Protein AF-A0A3B0UNG3-F1 (afdb_monomer_lite)

Radius of gyration: 24.31 Å; chains: 1; bounding box: 55×60×70 Å

Organism: NCBI:txid652676

Sequence (461 aa):
MMESFNTQRAYENDKRAVSHARKEHEKTGTKKTRREFLRELGILVTAISTITGIETADKFTSNARTRKNKSKKKEESITDKKIEDLKRNLREQNVSEKGDGLEKYTFLYDKERPHSFSTGALEGKKLSNLYAMYLGIDEKGVIPGKLQIDFKANIARLWRMKFGFDKHTDSPEKEKLVRERFLKEHKDLMDLAEHLYCSYNQSKAKKVSLDEYSKDIVRSTKSVQRAFMHAMYELRNDAKFPRARRALIEKMASRISSRKLIACSLTELMPSADGETNAIVLDFLLRNAGTDFIDVIPSVHDLLASFGPYQLTPALFAPGGVGHLSEKVEALLPKGLISKSVEEVSGTEHHKVAYFVAIEHLTQLSGKLSQRELVIAEERIAKTPQDILHKEILAFIAMSHHLPTEAYSYFGHVFTQAPKLYKREFEKSINHMHNKGLRMYVQKALSNYDFLSKRGALTSV

Structure (mmCIF, N/CA/C/O backbone):
data_AF-A0A3B0UNG3-F1
#
_entry.id   AF-A0A3B0UNG3-F1
#
loop_
_atom_site.group_PDB
_atom_site.id
_atom_site.type_symbol
_atom_site.label_atom_id
_atom_site.label_alt_id
_atom_site.label_comp_id
_atom_site.label_asym_id
_atom_site.label_entity_id
_atom_site.label_seq_id
_atom_site.pdbx_PDB_ins_code
_atom_site.Cartn_x
_atom_site.Cartn_y
_atom_site.Cartn_z
_atom_site.occupancy
_atom_site.B_iso_or_equiv
_atom_site.auth_seq_id
_atom_site.auth_comp_id
_atom_site.auth_asym_id
_atom_site.auth_atom_id
_atom_site.pdbx_PDB_model_num
ATOM 1 N N . MET A 1 1 ? -23.681 13.986 0.883 1.00 36.56 1 MET A N 1
ATOM 2 C CA . MET A 1 1 ? -24.974 13.261 0.828 1.00 36.56 1 MET A CA 1
ATOM 3 C C . MET A 1 1 ? -25.428 12.921 -0.595 1.00 36.56 1 MET A C 1
ATOM 5 O O . MET A 1 1 ? -25.855 11.795 -0.788 1.00 36.56 1 MET A O 1
ATOM 9 N N . MET A 1 2 ? -25.292 13.794 -1.609 1.00 22.00 2 MET A N 1
ATOM 10 C CA . MET A 1 2 ? -25.608 13.408 -3.006 1.00 22.00 2 MET A CA 1
ATOM 11 C C . MET A 1 2 ? -24.616 12.402 -3.627 1.00 22.00 2 MET A C 1
ATOM 13 O O . MET A 1 2 ? -25.016 11.590 -4.454 1.00 22.00 2 MET A O 1
ATOM 17 N N . GLU A 1 3 ? -23.349 12.384 -3.199 1.00 29.91 3 GLU A N 1
ATOM 18 C CA . GLU A 1 3 ? -22.360 11.418 -3.712 1.00 29.91 3 GLU A CA 1
ATOM 19 C C . GLU A 1 3 ? -22.622 9.975 -3.246 1.00 29.91 3 GLU A C 1
ATOM 21 O O . GLU A 1 3 ? -22.463 9.053 -4.039 1.00 29.91 3 GLU A O 1
ATOM 26 N N . SER A 1 4 ? -23.126 9.749 -2.023 1.00 33.00 4 SER A N 1
ATOM 27 C CA . SER A 1 4 ? -23.404 8.384 -1.538 1.00 33.00 4 SER A CA 1
ATOM 28 C C . SER A 1 4 ? -24.608 7.732 -2.227 1.00 33.00 4 SER A C 1
ATOM 30 O O . SER A 1 4 ? -24.664 6.510 -2.334 1.00 33.00 4 SER A O 1
ATOM 32 N N . PHE A 1 5 ? -25.555 8.531 -2.729 1.00 31.27 5 PHE A N 1
ATOM 33 C CA . PHE A 1 5 ? -26.719 8.036 -3.471 1.00 31.27 5 PHE A CA 1
ATOM 34 C C . PHE A 1 5 ? -26.347 7.557 -4.883 1.00 31.27 5 PHE A C 1
ATOM 36 O O . PHE A 1 5 ? -26.874 6.548 -5.354 1.00 31.27 5 PHE A O 1
ATOM 43 N N . ASN A 1 6 ? -25.403 8.235 -5.543 1.00 34.50 6 ASN A N 1
ATOM 44 C CA . ASN A 1 6 ? -24.947 7.858 -6.882 1.00 34.50 6 ASN A CA 1
ATOM 45 C C . ASN A 1 6 ? -24.091 6.585 -6.863 1.00 34.50 6 ASN A C 1
ATOM 47 O O . ASN A 1 6 ? -24.263 5.728 -7.729 1.00 34.50 6 ASN A O 1
ATOM 51 N N . THR A 1 7 ? -23.254 6.401 -5.839 1.00 38.62 7 THR A N 1
ATOM 52 C CA . THR A 1 7 ? -22.452 5.177 -5.672 1.00 38.62 7 THR A CA 1
ATOM 53 C C . THR A 1 7 ? -23.326 3.955 -5.385 1.00 38.62 7 THR A C 1
ATOM 55 O O . THR A 1 7 ? -23.100 2.885 -5.943 1.00 38.62 7 THR A O 1
ATOM 58 N N . GLN A 1 8 ? -24.381 4.114 -4.580 1.00 41.38 8 GLN A N 1
ATOM 59 C CA . GLN A 1 8 ? -25.290 3.012 -4.256 1.00 41.38 8 GLN A CA 1
ATOM 60 C C . GLN A 1 8 ? -26.180 2.614 -5.446 1.00 41.38 8 GLN A C 1
ATOM 62 O O . GLN A 1 8 ? -26.465 1.434 -5.640 1.00 41.38 8 GLN A O 1
ATOM 67 N N . ARG A 1 9 ? -26.554 3.574 -6.303 1.00 41.66 9 ARG A N 1
ATOM 68 C CA . ARG A 1 9 ? -27.294 3.303 -7.546 1.00 41.66 9 ARG A CA 1
ATOM 69 C C . ARG A 1 9 ? -26.425 2.638 -8.620 1.00 41.66 9 ARG A C 1
ATOM 71 O O . ARG A 1 9 ? -26.920 1.767 -9.329 1.00 41.66 9 ARG A O 1
ATOM 78 N N . ALA A 1 10 ? -25.147 3.013 -8.723 1.00 42.56 10 ALA A N 1
ATOM 79 C CA . ALA A 1 10 ? -24.183 2.336 -9.594 1.00 42.56 10 ALA A CA 1
ATOM 80 C C . ALA A 1 10 ? -23.970 0.874 -9.158 1.00 42.56 10 ALA A C 1
ATOM 82 O O . ALA A 1 10 ? -24.060 -0.033 -9.980 1.00 42.56 10 ALA A O 1
ATOM 83 N N . TYR A 1 11 ? -23.831 0.638 -7.851 1.00 46.09 11 TYR A N 1
ATOM 84 C CA . TYR A 1 11 ? -23.678 -0.700 -7.277 1.00 46.09 11 TYR A CA 1
ATOM 85 C C . TYR A 1 11 ? -24.893 -1.620 -7.518 1.00 46.09 11 TYR A C 1
ATOM 87 O O . TYR A 1 11 ? -24.737 -2.782 -7.892 1.00 46.09 11 TYR A O 1
ATOM 95 N N . GLU A 1 12 ? -26.120 -1.111 -7.360 1.00 52.56 12 GLU A N 1
ATOM 96 C CA . GLU A 1 12 ? -27.349 -1.878 -7.637 1.00 52.56 12 GLU A CA 1
ATOM 97 C C . GLU A 1 12 ? -27.502 -2.241 -9.126 1.00 52.56 12 GLU A C 1
ATOM 99 O O . GLU A 1 12 ? -28.019 -3.312 -9.463 1.00 52.56 12 GLU A O 1
ATOM 104 N N . ASN A 1 13 ? -27.017 -1.383 -10.030 1.00 49.12 13 ASN A N 1
ATOM 105 C CA . ASN A 1 13 ? -27.011 -1.660 -11.466 1.00 49.12 13 ASN A CA 1
ATOM 106 C C . ASN A 1 13 ? -25.988 -2.749 -11.830 1.00 49.12 13 ASN A C 1
ATOM 108 O O . ASN A 1 13 ? -26.335 -3.677 -12.566 1.00 49.12 13 ASN A O 1
ATOM 112 N N . ASP A 1 14 ? -24.788 -2.708 -11.244 1.00 45.59 14 ASP A N 1
ATOM 113 C CA . ASP A 1 14 ? -23.766 -3.749 -11.420 1.00 45.59 14 ASP A CA 1
ATOM 114 C C . ASP A 1 14 ? -24.249 -5.108 -10.885 1.00 45.59 14 ASP A C 1
ATOM 116 O O . ASP A 1 14 ? -24.105 -6.140 -11.547 1.00 45.59 14 ASP A O 1
ATOM 120 N N . LYS A 1 15 ? -24.928 -5.126 -9.727 1.00 51.66 15 LYS A N 1
ATOM 121 C CA . LYS A 1 15 ? -25.484 -6.354 -9.126 1.00 51.66 15 LYS A CA 1
ATOM 122 C C . LYS A 1 15 ? -26.541 -7.012 -10.027 1.00 51.66 15 LYS A C 1
ATOM 124 O O . LYS A 1 15 ? -26.579 -8.241 -10.146 1.00 51.66 15 LYS A O 1
ATOM 129 N N . ARG A 1 16 ? -27.378 -6.216 -10.708 1.00 54.44 16 ARG A N 1
ATOM 130 C CA . ARG A 1 16 ? -28.374 -6.720 -11.676 1.00 54.44 16 ARG A CA 1
ATOM 131 C C . ARG A 1 16 ? -27.724 -7.254 -12.952 1.00 54.44 16 ARG A C 1
ATOM 133 O O . ARG A 1 16 ? -28.125 -8.324 -13.412 1.00 54.44 16 ARG A O 1
ATOM 140 N N . ALA A 1 17 ? -26.708 -6.568 -13.475 1.00 51.31 17 ALA A N 1
ATOM 141 C CA . ALA A 1 17 ? -25.978 -6.996 -14.669 1.00 51.31 17 ALA A CA 1
ATOM 142 C C . ALA A 1 17 ? -25.253 -8.337 -14.451 1.00 51.31 17 ALA A C 1
ATOM 144 O O . ALA A 1 17 ? -25.392 -9.259 -15.256 1.00 51.31 17 ALA A O 1
ATOM 145 N N . VAL A 1 18 ? -24.575 -8.499 -13.308 1.00 45.94 18 VAL A N 1
ATOM 146 C CA . VAL A 1 18 ? -23.878 -9.744 -12.937 1.00 45.94 18 VAL A CA 1
ATOM 147 C C . VAL A 1 18 ? -24.857 -10.912 -12.756 1.00 45.94 18 VAL A C 1
ATOM 149 O O . VAL A 1 18 ? -24.602 -12.021 -13.228 1.00 45.94 18 VAL A O 1
ATOM 152 N N . SER A 1 19 ? -26.003 -10.674 -12.107 1.00 54.69 19 SER A N 1
ATOM 153 C CA . SER A 1 19 ? -27.044 -11.694 -11.907 1.00 54.69 19 SER A CA 1
ATOM 154 C C . SER A 1 19 ? -27.660 -12.166 -13.232 1.00 54.69 19 SER A C 1
ATOM 156 O O . SER A 1 19 ? -27.884 -13.364 -13.422 1.00 54.69 19 SER A O 1
ATOM 158 N N . HIS A 1 20 ? -27.878 -11.246 -14.178 1.00 53.44 20 HIS A N 1
ATOM 159 C CA . HIS A 1 20 ? -28.378 -11.573 -15.514 1.00 53.44 20 HIS A CA 1
ATOM 160 C C . HIS A 1 20 ? -27.348 -12.365 -16.336 1.00 53.44 20 HIS A C 1
ATOM 162 O O . HIS A 1 20 ? -27.669 -13.435 -16.853 1.00 53.44 20 HIS A O 1
ATOM 168 N N . ALA A 1 21 ? -26.092 -11.906 -16.380 1.00 49.09 21 ALA A N 1
ATOM 169 C CA . ALA A 1 21 ? -25.010 -12.569 -17.113 1.00 49.09 21 ALA A CA 1
ATOM 170 C C . ALA A 1 21 ? -24.742 -13.997 -16.603 1.00 49.09 21 ALA A C 1
ATOM 172 O O . ALA A 1 21 ? -24.512 -14.915 -17.391 1.00 49.09 21 ALA A O 1
ATOM 173 N N . ARG A 1 22 ? -24.840 -14.221 -15.285 1.00 47.19 22 ARG A N 1
ATOM 174 C CA . ARG A 1 22 ? -24.687 -15.553 -14.681 1.00 47.19 22 ARG A CA 1
ATOM 175 C C . ARG A 1 22 ? -25.810 -16.512 -15.090 1.00 47.19 22 ARG A C 1
ATOM 177 O O . ARG A 1 22 ? -25.527 -17.657 -15.435 1.00 47.19 22 ARG A O 1
ATOM 184 N N . LYS A 1 23 ? -27.059 -16.034 -15.131 1.00 55.75 23 LYS A N 1
ATOM 185 C CA . LYS A 1 23 ? -28.214 -16.826 -15.593 1.00 55.75 23 LYS A CA 1
ATOM 186 C C . LYS A 1 23 ? -28.136 -17.176 -17.082 1.00 55.75 23 LYS A C 1
ATOM 188 O O . LYS A 1 23 ? -28.585 -18.252 -17.469 1.00 55.75 23 LYS A O 1
ATOM 193 N N . GLU A 1 24 ? -27.568 -16.310 -17.919 1.00 51.06 24 GLU A N 1
ATOM 194 C CA . GLU A 1 24 ? -27.353 -16.624 -19.340 1.00 51.06 24 GLU A CA 1
ATOM 195 C C . GLU A 1 24 ? -26.167 -17.568 -19.577 1.00 51.06 24 GLU A C 1
ATOM 197 O O . GLU A 1 24 ? -26.235 -18.448 -20.440 1.00 51.06 24 GLU A O 1
ATOM 202 N N . HIS A 1 25 ? -25.103 -17.449 -18.781 1.00 48.28 25 HIS A N 1
ATOM 203 C CA . HIS A 1 25 ? -23.952 -18.351 -18.839 1.00 48.28 25 HIS A CA 1
ATOM 204 C C . HIS A 1 25 ? -24.328 -19.788 -18.436 1.00 48.28 25 HIS A C 1
ATOM 206 O O . HIS A 1 25 ? -23.887 -20.749 -19.066 1.00 48.28 25 HIS A O 1
ATOM 212 N N . GLU A 1 26 ? -25.188 -19.950 -17.426 1.00 53.31 26 GLU A N 1
ATOM 213 C CA . GLU A 1 26 ? -25.714 -21.261 -17.015 1.00 53.31 26 GLU A CA 1
ATOM 214 C C . GLU A 1 26 ? -26.636 -21.891 -18.073 1.00 53.31 26 GLU A C 1
ATOM 216 O O . GLU A 1 26 ? -26.699 -23.114 -18.176 1.00 53.31 26 GLU A O 1
ATOM 221 N N . LYS A 1 27 ? -27.299 -21.082 -18.911 1.00 58.97 27 LYS A N 1
ATOM 222 C CA . LYS A 1 27 ? -28.178 -21.572 -19.986 1.00 58.97 27 LYS A CA 1
ATOM 223 C C . LYS A 1 27 ? -27.450 -21.988 -21.265 1.00 58.97 27 LYS A C 1
ATOM 225 O O . LYS A 1 27 ? -27.969 -22.826 -21.994 1.00 58.97 27 LYS A O 1
ATOM 230 N N . THR A 1 28 ? -26.297 -21.395 -21.575 1.00 55.59 28 THR A N 1
ATOM 231 C CA . THR A 1 28 ? -25.703 -21.491 -22.926 1.00 55.59 28 THR A CA 1
ATOM 232 C C . THR A 1 28 ? -24.532 -22.466 -23.048 1.00 55.59 28 THR A C 1
ATOM 234 O O . THR A 1 28 ? -24.188 -22.844 -24.164 1.00 55.59 28 THR A O 1
ATOM 237 N N . GLY A 1 29 ? -23.926 -22.927 -21.945 1.00 44.34 29 GLY A N 1
ATOM 238 C CA . GLY A 1 29 ? -22.924 -24.011 -21.944 1.00 44.34 29 GLY A CA 1
ATOM 239 C C . GLY A 1 29 ? -21.626 -23.751 -22.735 1.00 44.34 29 GLY A C 1
ATOM 240 O O . GLY A 1 29 ? -20.729 -24.595 -22.750 1.00 44.34 29 GLY A O 1
ATOM 241 N N . THR A 1 30 ? -21.481 -22.594 -23.379 1.00 44.34 30 THR A N 1
ATOM 242 C CA . THR A 1 30 ? -20.318 -22.228 -24.192 1.00 44.34 30 THR A CA 1
ATOM 243 C C . THR A 1 30 ? -19.272 -21.486 -23.366 1.00 44.34 30 THR A C 1
ATOM 245 O O . THR A 1 30 ? -19.569 -20.477 -22.730 1.00 44.34 30 THR A O 1
ATOM 248 N N . LYS A 1 31 ? -18.014 -21.945 -23.425 1.00 43.47 31 LYS A N 1
ATOM 249 C CA . LYS A 1 31 ? -16.857 -21.248 -22.840 1.00 43.47 31 LYS A CA 1
ATOM 250 C C . LYS A 1 31 ? -16.560 -19.970 -23.633 1.00 43.47 31 LYS A C 1
ATOM 252 O O . LYS A 1 31 ? -15.846 -20.028 -24.631 1.00 43.47 31 LYS A O 1
ATOM 257 N N . LYS A 1 32 ? -17.096 -18.831 -23.190 1.00 53.94 32 LYS A N 1
ATOM 258 C CA . LYS A 1 32 ? -16.739 -17.508 -23.726 1.00 53.94 32 LYS A CA 1
ATOM 259 C C . LYS A 1 32 ? -15.307 -17.134 -23.338 1.00 53.94 32 LYS A C 1
ATOM 261 O O . LYS A 1 32 ? -14.802 -17.521 -22.281 1.00 53.94 32 LYS A O 1
ATOM 266 N N . THR A 1 33 ? -14.637 -16.374 -24.193 1.00 57.50 33 THR A N 1
ATOM 267 C CA . THR A 1 33 ? -13.306 -15.831 -23.906 1.00 57.50 33 THR A CA 1
ATOM 268 C C . THR A 1 33 ? -13.396 -14.692 -22.880 1.00 57.50 33 THR A C 1
ATOM 270 O O . THR A 1 33 ? -14.404 -13.990 -22.793 1.00 57.50 33 THR A O 1
ATOM 273 N N . ARG A 1 34 ? -12.322 -14.448 -22.110 1.00 41.66 34 ARG A N 1
ATOM 274 C CA . ARG A 1 34 ? -12.237 -13.364 -21.100 1.00 41.66 34 ARG A CA 1
ATOM 275 C C . ARG A 1 34 ? -12.669 -11.997 -21.653 1.00 41.66 34 ARG A C 1
ATOM 277 O O . ARG A 1 34 ? -13.243 -11.196 -20.927 1.00 41.66 34 ARG A O 1
ATOM 284 N N . ARG A 1 35 ? -12.414 -11.733 -22.938 1.00 39.88 35 ARG A N 1
ATOM 285 C CA . ARG A 1 35 ? -12.780 -10.479 -23.611 1.00 39.88 35 ARG A CA 1
ATOM 286 C C . ARG A 1 35 ? -14.292 -10.336 -23.811 1.00 39.88 35 ARG A C 1
ATOM 288 O O . ARG A 1 35 ? -14.799 -9.232 -23.679 1.00 39.88 35 ARG A O 1
ATOM 295 N N . GLU A 1 36 ? -14.998 -11.425 -24.098 1.00 49.56 36 GLU A N 1
ATOM 296 C CA . GLU A 1 36 ? -16.460 -11.439 -24.258 1.00 49.56 36 GLU A CA 1
ATOM 297 C C . GLU A 1 36 ? -17.155 -11.324 -22.899 1.00 49.56 36 GLU A C 1
ATOM 299 O O . GLU A 1 36 ? -18.072 -10.523 -22.746 1.00 49.56 36 GLU A O 1
ATOM 304 N N . PHE A 1 37 ? -16.629 -12.017 -21.885 1.00 46.34 37 PHE A N 1
ATOM 305 C CA . PHE A 1 37 ? -17.106 -11.919 -20.504 1.00 46.34 37 PHE A CA 1
ATOM 306 C C . PHE A 1 37 ? -16.983 -10.493 -19.939 1.00 46.34 37 PHE A C 1
ATOM 308 O O . PHE A 1 37 ? -17.926 -9.963 -19.359 1.00 46.34 37 PHE A O 1
ATOM 315 N N . LEU A 1 38 ? -15.845 -9.827 -20.166 1.00 45.00 38 LEU A N 1
ATOM 316 C CA . LEU A 1 38 ? -15.635 -8.443 -19.721 1.00 45.00 38 LEU A CA 1
ATOM 317 C C . LEU A 1 38 ? -16.475 -7.420 -20.506 1.00 45.00 38 LEU A C 1
ATOM 319 O O . LEU A 1 38 ? -16.789 -6.359 -19.970 1.00 45.00 38 LEU A O 1
ATOM 323 N N . ARG A 1 39 ? -16.852 -7.730 -21.754 1.00 49.44 39 ARG A N 1
ATOM 324 C CA . ARG A 1 39 ? -17.718 -6.877 -22.584 1.00 49.44 39 ARG A CA 1
ATOM 325 C C . ARG A 1 39 ? -19.185 -6.966 -22.153 1.00 49.44 39 ARG A C 1
ATOM 327 O O . ARG A 1 39 ? -19.869 -5.952 -22.173 1.00 49.44 39 ARG A O 1
ATOM 334 N N . GLU A 1 40 ? -19.643 -8.144 -21.729 1.00 50.56 40 GLU A N 1
ATOM 335 C CA . GLU A 1 40 ? -21.006 -8.364 -21.216 1.00 50.56 40 GLU A CA 1
ATOM 336 C C . GLU A 1 40 ? -21.214 -7.834 -19.793 1.00 50.56 40 GLU A C 1
ATOM 338 O O . GLU A 1 40 ? -22.314 -7.412 -19.453 1.00 50.56 40 GLU A O 1
ATOM 343 N N . LEU A 1 41 ? -20.159 -7.789 -18.974 1.00 40.41 41 LEU A N 1
ATOM 344 C CA . LEU A 1 41 ? -20.212 -7.233 -17.619 1.00 40.41 41 LEU A CA 1
ATOM 345 C C . LEU A 1 41 ? -20.233 -5.698 -17.558 1.00 40.41 41 LEU A C 1
ATOM 347 O O . LEU A 1 41 ? -20.286 -5.148 -16.464 1.00 40.41 41 LEU A O 1
ATOM 351 N N . GLY A 1 42 ? -20.145 -4.989 -18.688 1.00 37.78 42 GLY A N 1
ATOM 352 C CA . GLY A 1 42 ? -20.140 -3.521 -18.689 1.00 37.78 42 GLY A CA 1
ATOM 353 C C . GLY A 1 42 ? -18.934 -2.882 -17.979 1.00 37.78 42 GLY A C 1
ATOM 354 O O . GLY A 1 42 ? -18.928 -1.677 -17.769 1.00 37.78 42 GLY A O 1
ATOM 355 N N . ILE A 1 43 ? -17.879 -3.650 -17.661 1.00 38.97 43 ILE A N 1
ATOM 356 C CA . ILE A 1 43 ? -16.649 -3.169 -16.988 1.00 38.97 43 ILE A CA 1
ATOM 357 C C . ILE A 1 43 ? -15.765 -2.327 -17.940 1.00 38.97 43 ILE A C 1
ATOM 359 O O . ILE A 1 43 ? -14.700 -1.831 -17.576 1.00 38.97 43 ILE A O 1
ATOM 363 N N . LEU A 1 44 ? -16.226 -2.080 -19.169 1.00 31.72 44 LEU A N 1
ATOM 364 C CA . LEU A 1 44 ? -15.752 -0.947 -19.950 1.00 31.72 44 LEU A CA 1
ATOM 365 C C . LEU A 1 44 ? -16.485 0.303 -19.444 1.00 31.72 44 LEU A C 1
ATOM 367 O O . LEU A 1 44 ? -17.647 0.511 -19.784 1.00 31.72 44 LEU A O 1
ATOM 371 N N . VAL A 1 45 ? -15.811 1.146 -18.659 1.00 28.58 45 VAL A N 1
ATOM 372 C CA . VAL A 1 45 ? -16.284 2.513 -18.401 1.00 28.58 45 VAL A CA 1
ATOM 373 C C . VAL A 1 45 ? -16.428 3.201 -19.759 1.00 28.58 45 VAL A C 1
ATOM 375 O O . VAL A 1 45 ? -15.446 3.617 -20.374 1.00 28.58 45 VAL A O 1
ATOM 378 N N . THR A 1 46 ? -17.653 3.270 -20.273 1.00 26.62 46 THR A N 1
ATOM 379 C CA . THR A 1 46 ? -17.985 4.026 -21.477 1.00 26.62 46 THR A CA 1
ATOM 380 C C . THR A 1 46 ? -17.832 5.507 -21.168 1.00 26.62 46 THR A C 1
ATOM 382 O O . THR A 1 46 ? -18.750 6.149 -20.662 1.00 26.62 46 THR A O 1
ATOM 385 N N . ALA A 1 47 ? -16.670 6.062 -21.504 1.00 26.27 47 ALA A N 1
ATOM 386 C CA . ALA A 1 47 ? -16.591 7.453 -21.908 1.00 26.27 47 ALA A CA 1
ATOM 387 C C . ALA A 1 47 ? -17.314 7.567 -23.257 1.00 26.27 47 ALA A C 1
ATOM 389 O O . ALA A 1 47 ? -16.836 7.093 -24.288 1.00 26.27 47 ALA A O 1
ATOM 390 N N . ILE A 1 48 ? -18.516 8.138 -23.230 1.00 26.06 48 ILE A N 1
ATOM 391 C CA . ILE A 1 48 ? -19.228 8.556 -24.432 1.00 26.06 48 ILE A CA 1
ATOM 392 C C . ILE A 1 48 ? -18.488 9.777 -24.989 1.00 26.06 48 ILE A C 1
ATOM 394 O O . ILE A 1 48 ? -18.594 10.872 -24.445 1.00 26.06 48 ILE A O 1
ATOM 398 N N . SER A 1 49 ? -17.776 9.599 -26.097 1.00 25.62 49 SER A N 1
ATOM 399 C CA . SER A 1 49 ? -17.672 10.633 -27.127 1.00 25.62 49 SER A CA 1
ATOM 400 C C . SER A 1 49 ? -17.614 9.969 -28.499 1.00 25.62 49 SER A C 1
ATOM 402 O O . SER A 1 49 ? -16.682 9.246 -28.842 1.00 25.62 49 SER A O 1
ATOM 404 N N . THR A 1 50 ? -18.679 10.209 -29.254 1.00 25.38 50 THR A N 1
ATOM 405 C CA . THR A 1 50 ? -18.827 10.010 -30.695 1.00 25.38 50 THR A CA 1
ATOM 406 C C . THR A 1 50 ? -17.612 10.514 -31.475 1.00 25.38 50 THR A C 1
ATOM 408 O O . THR A 1 50 ? -17.171 11.631 -31.219 1.00 25.38 50 THR A O 1
ATOM 411 N N . ILE A 1 51 ? -17.138 9.733 -32.455 1.00 24.28 51 ILE A N 1
ATOM 412 C CA . ILE A 1 51 ? -16.980 10.104 -33.881 1.00 24.28 51 ILE A CA 1
ATOM 413 C C . ILE A 1 51 ? -16.247 8.964 -34.634 1.00 24.28 51 ILE A C 1
ATOM 415 O O . ILE A 1 51 ? -15.118 8.602 -34.329 1.00 24.28 51 ILE A O 1
ATOM 419 N N . THR A 1 52 ? -17.002 8.383 -35.573 1.00 26.28 52 THR A N 1
ATOM 420 C CA . THR A 1 52 ? -16.693 7.693 -36.845 1.00 26.28 52 THR A CA 1
ATOM 421 C C . THR A 1 52 ? -15.379 6.927 -37.079 1.00 26.28 52 THR A C 1
ATOM 423 O O . THR A 1 52 ? -14.314 7.520 -37.199 1.00 26.28 52 THR A O 1
ATOM 426 N N . GLY A 1 53 ? -15.553 5.641 -37.423 1.00 23.12 53 GLY A N 1
ATOM 427 C CA . GLY A 1 53 ? -15.097 5.076 -38.704 1.00 23.12 53 GLY A CA 1
ATOM 428 C C . GLY A 1 53 ? -13.691 4.472 -38.761 1.00 23.12 53 GLY A C 1
ATOM 429 O O . GLY A 1 53 ? -12.707 5.198 -38.745 1.00 23.12 53 GLY A O 1
ATOM 430 N N . ILE A 1 54 ? -13.609 3.148 -38.939 1.00 25.23 54 ILE A N 1
ATOM 431 C CA . ILE A 1 54 ? -13.066 2.471 -40.141 1.00 25.23 54 ILE A CA 1
ATOM 432 C C . ILE A 1 54 ? -13.034 0.948 -39.898 1.00 25.23 54 ILE A C 1
ATOM 434 O O . ILE A 1 54 ? -12.735 0.466 -38.807 1.00 25.23 54 ILE A O 1
ATOM 438 N N . GLU A 1 55 ? -13.425 0.231 -40.949 1.00 25.38 55 GLU A N 1
ATOM 439 C CA . GLU A 1 55 ? -13.612 -1.212 -41.100 1.00 25.38 55 GLU A CA 1
ATOM 440 C C . GLU A 1 55 ? -12.306 -2.028 -41.187 1.00 25.38 55 GLU A C 1
ATOM 442 O O . GLU A 1 55 ? -11.212 -1.480 -41.305 1.00 25.38 55 GLU A O 1
ATOM 447 N N . THR A 1 56 ? -12.501 -3.355 -41.288 1.00 26.44 56 THR A N 1
ATOM 448 C CA . THR A 1 56 ? -11.595 -4.454 -41.700 1.00 26.44 56 THR A CA 1
ATOM 449 C C . THR A 1 56 ? -10.884 -5.195 -40.556 1.00 26.44 56 THR A C 1
ATOM 451 O O . THR A 1 56 ? -10.399 -4.591 -39.611 1.00 26.44 56 THR A O 1
ATOM 454 N N . ALA A 1 57 ? -10.761 -6.524 -40.537 1.00 24.30 57 ALA A N 1
ATOM 455 C CA . ALA A 1 57 ? -11.355 -7.607 -41.318 1.00 24.30 57 ALA A CA 1
ATOM 456 C C . ALA A 1 57 ? -11.182 -8.919 -40.525 1.00 24.30 57 ALA A C 1
ATOM 458 O O . ALA A 1 57 ? -10.208 -9.096 -39.789 1.00 24.30 57 ALA A O 1
ATOM 459 N N . ASP A 1 58 ? -12.124 -9.838 -40.721 1.00 24.06 58 ASP A N 1
ATOM 460 C CA . ASP A 1 58 ? -12.052 -11.236 -40.315 1.00 24.06 58 ASP A CA 1
ATOM 461 C C . ASP A 1 58 ? -10.895 -11.984 -40.985 1.00 24.06 58 ASP A C 1
ATOM 463 O O . ASP A 1 58 ? -10.653 -11.819 -42.183 1.00 24.06 58 ASP A O 1
ATOM 467 N N . LYS A 1 59 ? -10.266 -12.880 -40.212 1.00 25.38 59 LYS A N 1
ATOM 468 C CA . LYS A 1 59 ? -9.874 -14.265 -40.559 1.00 25.38 59 LYS A CA 1
ATOM 469 C C . LYS A 1 59 ? -8.749 -14.715 -39.628 1.00 25.38 59 LYS A C 1
ATOM 471 O O . LYS A 1 59 ? -7.670 -14.146 -39.658 1.00 25.38 59 LYS A O 1
ATOM 476 N N . PHE A 1 60 ? -8.987 -15.757 -38.834 1.00 22.67 60 PHE A N 1
ATOM 477 C CA . PHE A 1 60 ? -8.220 -17.010 -38.905 1.00 22.67 60 PHE A CA 1
ATOM 478 C C . PHE A 1 60 ? -8.782 -18.026 -37.904 1.00 22.67 60 PHE A C 1
ATOM 480 O O . PHE A 1 60 ? -8.784 -17.830 -36.690 1.00 22.67 60 PHE A O 1
ATOM 487 N N . THR A 1 61 ? -9.286 -19.121 -38.459 1.00 24.97 61 THR A N 1
ATOM 488 C CA . THR A 1 61 ? -9.804 -20.300 -37.773 1.00 24.97 61 THR A CA 1
ATOM 489 C C . THR A 1 61 ? -8.691 -21.256 -37.346 1.00 24.97 61 THR A C 1
ATOM 491 O O . THR A 1 61 ? -7.635 -21.329 -37.968 1.00 24.97 61 THR A O 1
ATOM 494 N N . SER A 1 62 ? -9.043 -22.078 -36.351 1.00 25.75 62 SER A N 1
ATOM 495 C CA . SER A 1 62 ? -8.633 -23.477 -36.146 1.00 25.75 62 SER A CA 1
ATOM 496 C C . SER A 1 62 ? -7.147 -23.794 -35.941 1.00 25.75 62 SER A C 1
ATOM 498 O O . SER A 1 62 ? -6.359 -23.789 -36.879 1.00 25.75 62 SER A O 1
ATOM 500 N N . ASN A 1 63 ? -6.810 -24.283 -34.742 1.00 26.91 63 ASN A N 1
ATOM 501 C CA . ASN A 1 63 ? -6.422 -25.691 -34.585 1.00 26.91 63 ASN A CA 1
ATOM 502 C C . ASN A 1 63 ? -6.294 -26.076 -33.105 1.00 26.91 63 ASN A C 1
ATOM 504 O O . ASN A 1 63 ? -5.296 -25.805 -32.439 1.00 26.91 63 ASN A O 1
ATOM 508 N N . ALA A 1 64 ? -7.317 -26.771 -32.607 1.00 25.56 64 ALA A N 1
ATOM 509 C CA . ALA A 1 64 ? -7.242 -27.542 -31.379 1.00 25.56 64 ALA A CA 1
ATOM 510 C C . ALA A 1 64 ? -6.535 -28.872 -31.679 1.00 25.56 64 ALA A C 1
ATOM 512 O O . ALA A 1 64 ? -7.026 -29.683 -32.461 1.00 25.56 64 ALA A O 1
ATOM 513 N N . ARG A 1 65 ? -5.390 -29.118 -31.036 1.00 27.70 65 ARG A N 1
ATOM 514 C CA . ARG A 1 65 ? -4.831 -30.467 -30.892 1.00 27.70 65 ARG A CA 1
ATOM 515 C C . ARG A 1 65 ? -4.683 -30.796 -29.416 1.00 27.70 65 ARG A C 1
ATOM 517 O O . ARG A 1 65 ? -3.853 -30.251 -28.697 1.00 27.70 65 ARG A O 1
ATOM 524 N N . THR A 1 66 ? -5.528 -31.725 -29.004 1.00 30.28 66 THR A N 1
ATOM 525 C CA . THR A 1 66 ? -5.486 -32.507 -27.777 1.00 30.28 66 THR A CA 1
ATOM 526 C C . THR A 1 66 ? -4.172 -33.282 -27.675 1.00 30.28 66 THR A C 1
ATOM 528 O O . THR A 1 66 ? -3.879 -34.145 -28.499 1.00 30.28 66 THR A O 1
ATOM 531 N N . ARG A 1 67 ? -3.408 -33.052 -26.604 1.00 27.92 67 ARG A N 1
ATOM 532 C CA . ARG A 1 67 ? -2.473 -34.046 -26.061 1.00 27.92 67 ARG A CA 1
ATOM 533 C C . ARG A 1 67 ? -2.727 -34.199 -24.566 1.00 27.92 67 ARG A C 1
ATOM 535 O O . ARG A 1 67 ? -2.316 -33.378 -23.756 1.00 27.92 67 ARG A O 1
ATOM 542 N N . LYS A 1 68 ? -3.440 -35.278 -24.228 1.00 32.59 68 LYS A N 1
ATOM 543 C CA . LYS A 1 68 ? -3.451 -35.876 -22.891 1.00 32.59 68 LYS A CA 1
ATOM 544 C C . LYS A 1 68 ? -2.029 -36.345 -22.593 1.00 32.59 68 LYS A C 1
ATOM 546 O O . LYS A 1 68 ? -1.561 -37.249 -23.272 1.00 32.59 68 LYS A O 1
ATOM 551 N N . ASN A 1 69 ? -1.400 -35.801 -21.558 1.00 30.09 69 ASN A N 1
ATOM 552 C CA . ASN A 1 69 ? -0.326 -36.499 -20.864 1.00 30.09 69 ASN A CA 1
ATOM 553 C C . ASN A 1 69 ? -0.673 -36.597 -19.379 1.00 30.09 69 ASN A C 1
ATOM 555 O O . ASN A 1 69 ? -0.812 -35.602 -18.674 1.00 30.09 69 ASN A O 1
ATOM 559 N N . LYS A 1 70 ? -0.864 -37.847 -18.947 1.00 35.88 70 LYS A N 1
ATOM 560 C CA . LYS A 1 70 ? -0.902 -38.272 -17.552 1.00 35.88 70 LYS A CA 1
ATOM 561 C C . LYS A 1 70 ? 0.524 -38.205 -17.006 1.00 35.88 70 LYS A C 1
ATOM 563 O O . LYS A 1 70 ? 1.369 -38.970 -17.455 1.00 35.88 70 LYS A O 1
ATOM 568 N N . SER A 1 71 ? 0.745 -37.423 -15.958 1.00 32.59 71 SER A N 1
ATOM 569 C CA . SER A 1 71 ? 1.775 -37.731 -14.964 1.00 32.59 71 SER A CA 1
ATOM 570 C C . SER A 1 71 ? 1.291 -37.308 -13.579 1.00 32.59 71 SER A C 1
ATOM 572 O O . SER A 1 71 ? 1.327 -36.140 -13.205 1.00 32.59 71 SER A O 1
ATOM 574 N N . LYS A 1 72 ? 0.815 -38.296 -12.815 1.00 35.72 72 LYS A N 1
ATOM 575 C CA . LYS A 1 72 ? 0.790 -38.256 -11.349 1.00 35.72 72 LYS A CA 1
ATOM 576 C C . LYS A 1 72 ? 2.239 -38.150 -10.857 1.00 35.72 72 LYS A C 1
ATOM 578 O O . LYS A 1 72 ? 3.029 -38.991 -11.271 1.00 35.72 72 LYS A O 1
ATOM 583 N N . LYS A 1 73 ? 2.546 -37.264 -9.903 1.00 36.78 73 LYS A N 1
ATOM 584 C CA . LYS A 1 73 ? 2.716 -37.611 -8.472 1.00 36.78 73 LYS A CA 1
ATOM 585 C C . LYS A 1 73 ? 3.355 -36.464 -7.672 1.00 36.78 73 LYS A C 1
ATOM 587 O O . LYS A 1 73 ? 4.399 -35.961 -8.052 1.00 36.78 73 LYS A O 1
ATOM 592 N N . LYS A 1 74 ? 2.768 -36.253 -6.487 1.00 39.47 74 LYS A N 1
ATOM 593 C CA . LYS A 1 74 ? 3.408 -35.909 -5.205 1.00 39.47 74 LYS A CA 1
ATOM 594 C C . LYS A 1 74 ? 4.270 -34.644 -5.177 1.00 39.47 74 LYS A C 1
ATOM 596 O O . LYS A 1 74 ? 5.484 -34.743 -5.232 1.00 39.47 74 LYS A O 1
ATOM 601 N N . GLU A 1 75 ? 3.639 -33.502 -4.910 1.00 40.16 75 GLU A N 1
ATOM 602 C CA . GLU A 1 75 ? 4.244 -32.466 -4.047 1.00 40.16 75 GLU A CA 1
ATOM 603 C C . GLU A 1 75 ? 3.229 -31.464 -3.447 1.00 40.16 75 GLU A C 1
ATOM 605 O O . GLU A 1 75 ? 3.597 -30.397 -2.967 1.00 40.16 75 GLU A O 1
ATOM 610 N N . GLU A 1 76 ? 1.947 -31.830 -3.405 1.00 48.47 76 GLU A N 1
ATOM 611 C CA . GLU A 1 76 ? 0.907 -31.183 -2.594 1.00 48.47 76 GLU A CA 1
ATOM 612 C C . GLU A 1 76 ? 0.831 -31.934 -1.259 1.00 48.47 76 GLU A C 1
ATOM 614 O O . GLU A 1 76 ? 0.280 -33.033 -1.207 1.00 48.47 76 GLU A O 1
ATOM 619 N N . SER A 1 77 ? 1.459 -31.448 -0.182 1.00 55.03 77 SER A N 1
ATOM 620 C CA . SER A 1 77 ? 1.134 -32.001 1.154 1.00 55.03 77 SER A CA 1
ATOM 621 C C . SER A 1 77 ? 1.439 -31.125 2.368 1.00 55.03 77 SER A C 1
ATOM 623 O O . SER A 1 77 ? 1.025 -31.486 3.466 1.00 55.03 77 SER A O 1
ATOM 625 N N . ILE A 1 78 ? 2.112 -29.978 2.223 1.00 49.62 78 ILE A N 1
ATOM 626 C CA . ILE A 1 78 ? 2.416 -29.116 3.383 1.00 49.62 78 ILE A CA 1
ATOM 627 C C . ILE A 1 78 ? 1.569 -27.839 3.370 1.00 49.62 78 ILE A C 1
ATOM 629 O O . ILE A 1 78 ? 1.014 -27.465 4.399 1.00 49.62 78 ILE A O 1
ATOM 633 N N . THR A 1 79 ? 1.401 -27.194 2.212 1.00 52.12 79 THR A N 1
ATOM 634 C CA . THR A 1 79 ? 0.610 -25.956 2.104 1.00 52.12 79 THR A CA 1
ATOM 635 C C . THR A 1 79 ? -0.891 -26.237 2.105 1.00 52.12 79 THR A C 1
ATOM 637 O O . THR A 1 79 ? -1.618 -25.614 2.871 1.00 52.12 79 THR A O 1
ATOM 640 N N . ASP A 1 80 ? -1.345 -27.249 1.359 1.00 59.97 80 ASP A N 1
ATOM 641 C CA . ASP A 1 80 ? -2.762 -27.642 1.345 1.00 59.97 80 ASP A CA 1
ATOM 642 C C . ASP A 1 80 ? -3.209 -28.199 2.690 1.00 59.97 80 ASP A C 1
ATOM 644 O O . ASP A 1 80 ? -4.347 -28.000 3.088 1.00 59.97 80 ASP A O 1
ATOM 648 N N . LYS A 1 81 ? -2.290 -28.822 3.438 1.00 62.22 81 LYS A N 1
ATOM 649 C CA . LYS A 1 81 ? -2.555 -29.291 4.796 1.00 62.22 81 LYS A CA 1
ATOM 650 C C . LYS A 1 81 ? -2.702 -28.130 5.778 1.00 62.22 81 LYS A C 1
ATOM 652 O O . LYS A 1 81 ? -3.596 -28.179 6.603 1.00 62.22 81 LYS A O 1
ATOM 657 N N . LYS A 1 82 ? -1.915 -27.053 5.643 1.00 67.31 82 LYS A N 1
ATOM 658 C CA . LYS A 1 82 ? -2.110 -25.815 6.421 1.00 67.31 82 LYS A CA 1
ATOM 659 C C . LYS A 1 82 ? -3.434 -25.127 6.089 1.00 67.31 82 LYS A C 1
ATOM 661 O O . LYS A 1 82 ? -4.102 -24.666 7.003 1.00 67.31 82 LYS A O 1
ATOM 666 N N . ILE A 1 83 ? -3.811 -25.073 4.811 1.00 57.03 83 ILE A N 1
ATOM 667 C CA . ILE A 1 83 ? -5.086 -24.491 4.364 1.00 57.03 83 ILE A CA 1
ATOM 668 C C . ILE A 1 83 ? -6.263 -25.351 4.833 1.00 57.03 83 ILE A C 1
ATOM 670 O O . ILE A 1 83 ? -7.248 -24.811 5.325 1.00 57.03 83 ILE A O 1
ATOM 674 N N . GLU A 1 84 ? -6.171 -26.676 4.719 1.00 68.19 84 GLU A N 1
ATOM 675 C CA . GLU A 1 84 ? -7.182 -27.603 5.232 1.00 68.19 84 GLU A CA 1
ATOM 676 C C . GLU A 1 84 ? -7.237 -27.601 6.758 1.00 68.19 84 GLU A C 1
ATOM 678 O O . GLU A 1 84 ? -8.329 -27.632 7.297 1.00 68.19 84 GLU A O 1
ATOM 683 N N . ASP A 1 85 ? -6.116 -27.471 7.469 1.00 70.31 85 ASP A N 1
ATOM 684 C CA . ASP A 1 85 ? -6.107 -27.317 8.926 1.00 70.31 85 ASP A CA 1
ATOM 685 C C . ASP A 1 85 ? -6.725 -25.968 9.338 1.00 70.31 85 ASP A C 1
ATOM 687 O O . ASP A 1 85 ? -7.497 -25.928 10.292 1.00 70.31 85 ASP A O 1
ATOM 691 N N . LEU A 1 86 ? -6.485 -24.876 8.593 1.00 64.56 86 LEU A N 1
ATOM 692 C CA . LEU A 1 86 ? -7.152 -23.585 8.819 1.00 64.56 86 LEU A CA 1
ATOM 693 C C . LEU A 1 86 ? -8.665 -23.702 8.574 1.00 64.56 86 LEU A C 1
ATOM 695 O O . LEU A 1 86 ? -9.466 -23.308 9.416 1.00 64.56 86 LEU A O 1
ATOM 699 N N . LYS A 1 87 ? -9.065 -24.310 7.449 1.00 68.38 87 LYS A N 1
ATOM 700 C CA . LYS A 1 87 ? -10.470 -24.564 7.095 1.00 68.38 87 LYS A CA 1
ATOM 701 C C . LYS A 1 87 ? -11.146 -25.534 8.060 1.00 68.38 87 LYS A C 1
ATOM 703 O O . LYS A 1 87 ? -12.333 -25.376 8.325 1.00 68.38 87 LYS A O 1
ATOM 708 N N . ARG A 1 88 ? -10.425 -26.528 8.580 1.00 63.72 88 ARG A N 1
ATOM 709 C CA . ARG A 1 88 ? -10.920 -27.504 9.555 1.00 63.72 88 ARG A CA 1
ATOM 710 C C . ARG A 1 88 ? -11.089 -26.855 10.919 1.00 63.72 88 ARG A C 1
ATOM 712 O O . ARG A 1 88 ? -12.159 -27.000 11.487 1.00 63.72 88 ARG A O 1
ATOM 719 N N . ASN A 1 89 ? -10.132 -26.051 11.377 1.00 67.06 89 ASN A N 1
ATOM 720 C CA . ASN A 1 89 ? -10.280 -25.266 12.605 1.00 67.06 89 ASN A CA 1
ATOM 721 C C . ASN A 1 89 ? -11.464 -24.283 12.500 1.00 67.06 89 ASN A C 1
ATOM 723 O O . ASN A 1 89 ? -12.243 -24.158 13.440 1.00 67.06 89 ASN A O 1
ATOM 727 N N . LEU A 1 90 ? -11.669 -23.667 11.328 1.00 57.03 90 LEU A N 1
ATOM 728 C CA . LEU A 1 90 ? -12.845 -22.832 11.037 1.00 57.03 90 LEU A CA 1
ATOM 729 C C . LEU A 1 90 ? -14.162 -23.631 10.958 1.00 57.03 90 LEU A C 1
ATOM 731 O O . LEU A 1 90 ? -15.240 -23.066 11.148 1.00 57.03 90 LEU A O 1
ATOM 735 N N . ARG A 1 91 ? -14.107 -24.936 10.653 1.00 57.41 91 ARG A N 1
ATOM 736 C CA . ARG A 1 91 ? -15.277 -25.829 10.567 1.00 57.41 91 ARG A CA 1
ATOM 737 C C . ARG A 1 91 ? -15.642 -26.454 11.912 1.00 57.41 91 ARG A C 1
ATOM 739 O O . ARG A 1 91 ? -16.828 -26.524 12.214 1.00 57.41 91 ARG A O 1
ATOM 746 N N . GLU A 1 92 ? -14.658 -26.865 12.706 1.00 51.84 92 GLU A N 1
ATOM 747 C CA . GLU A 1 92 ? -14.831 -27.515 14.013 1.00 51.84 92 GLU A CA 1
ATOM 748 C C . GLU A 1 92 ? -15.324 -26.544 15.099 1.00 51.84 92 GLU A C 1
ATOM 750 O O . GLU A 1 92 ? -15.934 -26.980 16.069 1.00 51.84 92 GLU A O 1
ATOM 755 N N . GLN A 1 93 ? -15.202 -25.229 14.883 1.00 53.34 93 GLN A N 1
ATOM 756 C CA . GLN A 1 93 ? -15.888 -24.202 15.680 1.00 53.34 93 GLN A CA 1
ATOM 757 C C . GLN A 1 93 ? -17.406 -24.082 15.408 1.00 53.34 93 GLN A C 1
ATOM 759 O O . GLN A 1 93 ? -18.050 -23.234 16.011 1.00 53.34 93 GLN A O 1
ATOM 764 N N . ASN A 1 94 ? -18.011 -24.903 14.532 1.00 47.59 94 ASN A N 1
ATOM 765 C CA . ASN A 1 94 ? -19.454 -24.837 14.219 1.00 47.59 94 ASN A CA 1
ATOM 766 C C . ASN A 1 94 ? -20.309 -25.928 14.896 1.00 47.59 94 ASN A C 1
ATOM 768 O O . ASN A 1 94 ? -21.384 -26.258 14.389 1.00 47.59 94 ASN A O 1
ATOM 772 N N . VAL A 1 95 ? -19.870 -26.529 16.006 1.00 45.00 95 VAL A N 1
ATOM 773 C CA . VAL A 1 95 ? -20.709 -27.504 16.721 1.00 45.00 95 VAL A CA 1
ATOM 774 C C . VAL A 1 95 ? -21.525 -26.808 17.806 1.00 45.00 95 VAL A C 1
ATOM 776 O O . VAL A 1 95 ? -20.983 -26.408 18.827 1.00 45.00 95 VAL A O 1
ATOM 779 N N . SER A 1 96 ? -22.843 -26.799 17.565 1.00 56.12 96 SER A N 1
ATOM 780 C CA . SER A 1 96 ? -23.948 -26.361 18.429 1.00 56.12 96 SER A CA 1
ATOM 781 C C . SER A 1 96 ? -24.064 -24.856 18.625 1.00 56.12 96 SER A C 1
ATOM 783 O O . SER A 1 96 ? -23.321 -24.325 19.425 1.00 56.12 96 SER A O 1
ATOM 785 N N . GLU A 1 97 ? -25.084 -24.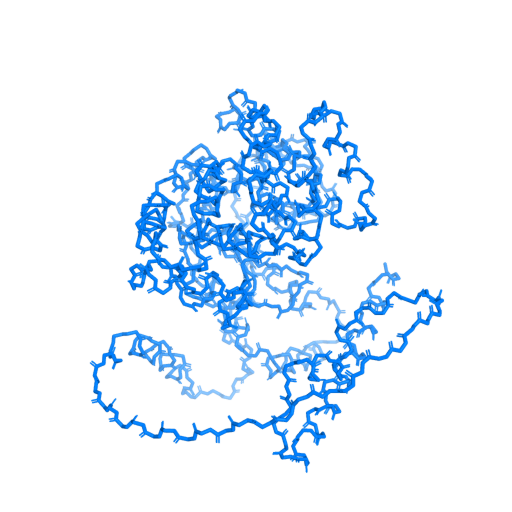209 18.042 1.00 47.50 97 GLU A N 1
ATOM 786 C CA . GLU A 1 97 ? -25.739 -23.076 18.716 1.00 47.50 97 GLU A CA 1
ATOM 787 C C . GLU A 1 97 ? -27.034 -22.631 18.021 1.00 47.50 97 GLU A C 1
ATOM 789 O O . GLU A 1 97 ? -27.069 -22.311 16.836 1.00 47.50 97 GLU A O 1
ATOM 794 N N . LYS A 1 98 ? -28.117 -22.552 18.802 1.00 52.75 98 LYS A N 1
ATOM 795 C CA . LYS A 1 98 ? -29.330 -21.774 18.496 1.00 52.75 98 LYS A CA 1
ATOM 796 C C . LYS A 1 98 ? -29.076 -20.260 18.688 1.00 52.75 98 LYS A C 1
ATOM 798 O O . LYS A 1 98 ? -29.960 -19.554 19.165 1.00 52.75 98 LYS A O 1
ATOM 803 N N . GLY A 1 99 ? -27.866 -19.792 18.391 1.00 61.69 99 GLY A N 1
ATOM 804 C CA . GLY A 1 99 ? -27.456 -18.393 18.494 1.00 61.69 99 GLY A CA 1
ATOM 805 C C . GLY A 1 99 ? -27.668 -17.657 17.174 1.00 61.69 99 GLY A C 1
ATOM 806 O O . GLY A 1 99 ? -27.686 -18.264 16.099 1.00 61.69 99 GLY A O 1
ATOM 807 N N . ASP A 1 100 ? -27.840 -16.340 17.249 1.00 72.00 100 ASP A N 1
ATOM 808 C CA . ASP A 1 100 ? -27.674 -15.471 16.087 1.00 72.00 100 ASP A CA 1
ATOM 809 C C . ASP A 1 100 ? -26.221 -15.636 15.621 1.00 72.00 100 ASP A C 1
ATOM 811 O O . ASP A 1 100 ? -25.297 -15.313 16.361 1.00 72.00 100 ASP A O 1
ATOM 815 N N . GLY A 1 101 ? -25.983 -16.187 14.426 1.00 86.81 101 GLY A N 1
ATOM 816 C CA . GLY A 1 101 ? -24.633 -16.479 13.922 1.00 86.81 101 GLY A CA 1
ATOM 817 C C . GLY A 1 101 ? -23.685 -15.269 13.864 1.00 86.81 101 GLY A C 1
ATOM 818 O O . GLY A 1 101 ? -22.519 -15.441 13.506 1.00 86.81 101 GLY A O 1
ATOM 819 N N . LEU A 1 102 ? -24.168 -14.064 14.194 1.00 92.00 102 LEU A N 1
ATOM 820 C CA . LEU A 1 102 ? -23.387 -12.856 14.430 1.00 92.00 102 LEU A CA 1
ATOM 821 C C . LEU A 1 102 ? -22.592 -12.856 15.750 1.00 92.00 102 LEU A C 1
ATOM 823 O O . LEU A 1 102 ? -21.559 -12.195 15.812 1.00 92.00 102 LEU A O 1
ATOM 827 N N . GLU A 1 103 ? -23.013 -13.601 16.777 1.00 92.50 103 GLU A N 1
ATOM 828 C CA . GLU A 1 103 ? -22.407 -13.585 18.125 1.00 92.50 103 GLU A CA 1
ATOM 829 C C . GLU A 1 103 ? -20.927 -14.002 18.137 1.00 92.50 103 GLU A C 1
ATOM 831 O O . GLU A 1 103 ? -20.152 -13.537 18.973 1.00 92.50 103 GLU A O 1
ATOM 836 N N . LYS A 1 104 ? -20.498 -14.812 17.162 1.00 94.88 104 LYS A N 1
ATOM 837 C CA . LYS A 1 104 ? -19.091 -15.215 17.004 1.00 94.88 104 LYS A CA 1
ATOM 838 C C . LYS A 1 104 ? -18.168 -14.103 16.482 1.00 94.88 104 LYS A C 1
ATOM 840 O O . LYS A 1 104 ? -16.956 -14.285 16.499 1.00 94.88 104 LYS A O 1
ATOM 845 N N . TYR A 1 105 ? -18.712 -12.993 15.974 1.00 96.75 105 TYR A N 1
ATOM 846 C CA . TYR A 1 105 ? -17.937 -11.872 15.430 1.00 96.75 105 TYR A CA 1
ATOM 847 C C . TYR A 1 105 ? -17.733 -10.807 16.505 1.00 96.75 105 TYR A C 1
ATOM 849 O O . TYR A 1 105 ? -18.499 -9.847 16.629 1.00 96.75 105 TYR A O 1
ATOM 857 N N . THR A 1 106 ? -16.692 -10.985 17.310 1.00 97.00 106 THR A N 1
ATOM 858 C CA . THR A 1 106 ? -16.457 -10.194 18.519 1.00 97.00 106 THR A CA 1
ATOM 859 C C . THR A 1 106 ? -16.198 -8.712 18.232 1.00 97.00 106 THR A C 1
ATOM 861 O O . THR A 1 106 ? -16.555 -7.865 19.053 1.00 97.00 106 THR A O 1
ATOM 864 N N . PHE A 1 107 ? -15.682 -8.356 17.048 1.00 96.88 107 PHE A N 1
ATOM 865 C CA . PHE A 1 107 ? -15.496 -6.950 16.650 1.00 96.88 107 PHE A CA 1
ATOM 866 C C . PHE A 1 107 ? -16.821 -6.163 16.530 1.00 96.88 107 PHE A C 1
ATOM 868 O O . PHE A 1 107 ? -16.822 -4.929 16.545 1.00 96.88 107 PHE A O 1
ATOM 875 N N . LEU A 1 108 ? -17.971 -6.837 16.418 1.00 95.31 108 LEU A N 1
ATOM 876 C CA . LEU A 1 108 ? -19.275 -6.167 16.373 1.00 95.31 108 LEU A CA 1
ATOM 877 C C . LEU A 1 108 ? -19.704 -5.608 17.734 1.00 95.31 108 LEU A C 1
ATOM 879 O O . LEU A 1 108 ? -20.481 -4.656 17.770 1.00 95.31 108 LEU A O 1
ATOM 883 N N . TYR A 1 109 ? -19.199 -6.181 18.828 1.00 93.81 109 TYR A N 1
ATOM 884 C CA . TYR A 1 109 ? -19.703 -5.939 20.184 1.00 93.81 109 TYR A CA 1
ATOM 885 C C . TYR A 1 109 ? -18.612 -5.537 21.183 1.00 93.81 109 TYR A C 1
ATOM 887 O O . TYR A 1 109 ? -18.890 -5.442 22.382 1.00 93.81 109 TYR A O 1
ATOM 895 N N . ASP A 1 110 ? -17.373 -5.338 20.725 1.00 92.19 110 ASP A N 1
ATOM 896 C CA . ASP A 1 110 ? -16.276 -5.012 21.630 1.00 92.19 110 ASP A CA 1
ATOM 897 C C . ASP A 1 110 ? -16.515 -3.687 22.360 1.00 92.19 110 ASP A C 1
ATOM 899 O O . ASP A 1 110 ? -16.992 -2.703 21.789 1.00 92.19 110 ASP A O 1
ATOM 903 N N . LYS A 1 111 ? -16.183 -3.692 23.651 1.00 92.38 111 LYS A N 1
ATOM 904 C CA . LYS A 1 111 ? -16.343 -2.540 24.537 1.00 92.38 111 LYS A CA 1
ATOM 905 C C . LYS A 1 111 ? -15.028 -1.791 24.628 1.00 92.38 111 LYS A C 1
ATOM 907 O O . LYS A 1 111 ? -14.007 -2.403 24.939 1.00 92.38 111 LYS A O 1
ATOM 912 N N . GLU A 1 112 ? -15.102 -0.475 24.468 1.00 94.94 112 GLU A N 1
ATOM 913 C CA . GLU A 1 112 ? -13.957 0.425 24.581 1.00 94.94 112 GLU A CA 1
ATOM 914 C C . GLU A 1 112 ? -13.319 0.378 25.978 1.00 94.94 112 GLU A C 1
ATOM 916 O O . GLU A 1 112 ? -13.990 0.422 27.013 1.00 94.94 112 GLU A O 1
ATOM 921 N N . ARG A 1 113 ? -11.992 0.296 25.992 1.00 95.75 113 ARG A N 1
ATOM 922 C CA . ARG A 1 113 ? -11.099 0.276 27.155 1.00 95.75 113 ARG A CA 1
ATOM 923 C C . ARG A 1 113 ? -9.961 1.265 26.889 1.00 95.75 113 ARG A C 1
ATOM 925 O O . ARG A 1 113 ? -8.827 0.858 26.606 1.00 95.75 113 ARG A O 1
ATOM 932 N N . PRO A 1 114 ? -10.254 2.573 26.916 1.00 96.75 114 PRO A N 1
ATOM 933 C CA . PRO A 1 114 ? -9.287 3.577 26.517 1.00 96.75 114 PRO A CA 1
ATOM 934 C C . PRO A 1 114 ? -8.102 3.643 27.482 1.00 96.75 114 PRO A C 1
ATOM 936 O O . PRO A 1 114 ? -8.246 3.497 28.696 1.00 96.75 114 PRO A O 1
ATOM 939 N N . HIS A 1 115 ? -6.926 3.906 26.922 1.00 97.19 115 HIS A N 1
ATOM 940 C CA . HIS A 1 115 ? -5.699 4.187 27.657 1.00 97.19 115 HIS A CA 1
ATOM 941 C C . HIS A 1 115 ? -5.197 5.587 27.300 1.00 97.19 115 HIS A C 1
ATOM 943 O O . HIS A 1 115 ? -5.391 6.062 26.180 1.00 97.19 115 HIS A O 1
ATOM 949 N N . SER A 1 116 ? -4.524 6.247 28.243 1.00 97.62 116 SER A N 1
ATOM 950 C CA . SER A 1 116 ? -4.006 7.596 28.016 1.00 97.62 116 SER A CA 1
ATOM 951 C C . SER A 1 116 ? -2.659 7.570 27.294 1.00 97.62 116 SER A C 1
ATOM 953 O O . SER A 1 116 ? -1.719 6.928 27.762 1.00 97.62 116 SER A O 1
ATOM 955 N N . PHE A 1 117 ? -2.546 8.324 26.201 1.00 97.88 117 PHE A N 1
ATOM 956 C CA . PHE A 1 117 ? -1.318 8.495 25.423 1.00 97.88 117 PHE A CA 1
ATOM 957 C C . PHE A 1 117 ? -0.959 9.973 25.296 1.00 97.88 117 PHE A C 1
ATOM 959 O O . PHE A 1 117 ? -1.828 10.808 25.047 1.00 97.88 117 PHE A O 1
ATOM 966 N N . SER A 1 118 ? 0.329 10.292 25.437 1.00 97.88 118 SER A N 1
ATOM 967 C CA . SER A 1 118 ? 0.860 11.615 25.085 1.00 97.88 118 SER A CA 1
ATOM 968 C C . SER A 1 118 ? 0.853 11.778 23.569 1.00 97.88 118 SER A C 1
ATOM 970 O O . SER A 1 118 ? 1.323 10.884 22.868 1.00 97.88 118 SER A O 1
ATOM 972 N N . THR A 1 119 ? 0.334 12.893 23.060 1.00 97.12 119 THR A N 1
ATOM 973 C CA . THR A 1 119 ? 0.152 13.105 21.613 1.00 97.12 119 THR A CA 1
ATOM 974 C C . THR A 1 119 ? 1.343 13.778 20.936 1.00 97.12 119 THR A C 1
ATOM 976 O O . THR A 1 119 ? 1.505 13.643 19.722 1.00 97.12 119 THR A O 1
ATOM 979 N N . GLY A 1 120 ? 2.212 14.449 21.700 1.00 96.19 120 GLY A N 1
ATOM 980 C CA . GLY A 1 120 ? 3.463 15.028 21.204 1.00 96.19 120 GLY A CA 1
ATOM 981 C C . GLY A 1 120 ? 3.248 15.960 20.009 1.00 96.19 120 GLY A C 1
ATOM 982 O O . GLY A 1 120 ? 2.463 16.898 20.086 1.00 96.19 120 GLY A O 1
ATOM 983 N N . ALA A 1 121 ? 3.910 15.680 18.882 1.00 96.25 121 ALA A N 1
ATOM 984 C CA . ALA A 1 121 ? 3.820 16.485 17.658 1.00 96.25 121 ALA A CA 1
ATOM 985 C C . ALA A 1 121 ? 2.410 16.540 17.024 1.00 96.25 121 ALA A C 1
ATOM 987 O O . ALA A 1 121 ? 2.178 17.326 16.099 1.00 96.25 121 ALA A O 1
ATOM 988 N N . LEU A 1 122 ? 1.464 15.717 17.495 1.00 96.94 122 LEU A N 1
ATOM 989 C CA . LEU A 1 122 ? 0.062 15.816 17.097 1.00 96.94 122 LEU A CA 1
ATOM 990 C C . LEU A 1 122 ? -0.709 16.899 17.861 1.00 96.94 122 LEU A C 1
ATOM 992 O O . LEU A 1 122 ? -1.728 17.348 17.341 1.00 96.94 122 LEU A O 1
ATOM 996 N N . GLU A 1 123 ? -0.260 17.324 19.047 1.00 97.56 123 GLU A N 1
ATOM 997 C CA . GLU A 1 123 ? -0.956 18.318 19.873 1.00 97.56 123 GLU A CA 1
ATOM 998 C C . GLU A 1 123 ? -1.259 19.606 19.085 1.00 97.56 123 GLU A C 1
ATOM 1000 O O . GLU A 1 123 ? -0.430 20.132 18.342 1.00 97.56 123 GLU A O 1
ATOM 1005 N N . GLY A 1 124 ? -2.491 20.103 19.209 1.00 96.69 124 GLY A N 1
ATOM 1006 C CA . GLY A 1 124 ? -2.962 21.311 18.533 1.00 96.69 124 GLY A CA 1
ATOM 1007 C C . GLY A 1 124 ? -3.320 21.134 17.052 1.00 96.69 124 GLY A C 1
ATOM 1008 O O . GLY A 1 124 ? -3.954 22.024 16.475 1.00 96.69 124 GLY A O 1
ATOM 1009 N N . LYS A 1 125 ? -2.989 20.000 16.415 1.00 95.94 125 LYS A N 1
ATOM 1010 C CA . LYS A 1 125 ? -3.419 19.729 15.033 1.00 95.94 125 LYS A CA 1
ATOM 1011 C C . LYS A 1 125 ? -4.930 19.493 14.972 1.00 95.94 125 LYS A C 1
ATOM 1013 O O . LYS A 1 125 ? -5.533 18.953 15.894 1.00 95.94 125 LYS A O 1
ATOM 1018 N N . LYS A 1 126 ? -5.544 19.877 13.850 1.00 95.88 126 LYS A N 1
ATOM 1019 C CA . LYS A 1 126 ? -6.943 19.556 13.525 1.00 95.88 126 LYS A CA 1
ATOM 1020 C C . LYS A 1 126 ? -6.970 18.362 12.586 1.00 95.88 126 LYS A C 1
ATOM 1022 O O . LYS A 1 126 ? -6.532 18.483 11.443 1.00 95.88 126 LYS A O 1
ATOM 1027 N N . LEU A 1 127 ? -7.480 17.229 13.059 1.00 94.88 127 LEU A N 1
ATOM 1028 C CA . LEU A 1 127 ? -7.553 15.988 12.287 1.00 94.88 127 LEU A CA 1
ATOM 1029 C C . LEU A 1 127 ? -9.016 15.564 12.077 1.00 94.88 127 LEU A C 1
ATOM 1031 O O . LEU A 1 127 ? -9.909 15.942 12.829 1.00 94.88 127 LEU A O 1
ATOM 1035 N N . SER A 1 128 ? -9.277 14.850 10.984 1.00 95.12 128 SER A N 1
ATOM 1036 C CA . SER A 1 128 ? -10.620 14.422 10.555 1.00 95.12 128 SER A CA 1
ATOM 1037 C C . SER A 1 128 ? -10.538 13.148 9.712 1.00 95.12 128 SER A C 1
ATOM 1039 O O . SER A 1 128 ? -9.438 12.712 9.350 1.00 95.12 128 SER A O 1
ATOM 1041 N N . ASN A 1 129 ? -11.692 12.583 9.355 1.00 94.31 129 ASN A N 1
ATOM 1042 C CA . ASN A 1 129 ? -11.829 11.374 8.547 1.00 94.31 129 ASN A CA 1
ATOM 1043 C C . ASN A 1 129 ? -11.083 10.184 9.185 1.00 94.31 129 ASN A C 1
ATOM 1045 O O . ASN A 1 129 ? -11.115 9.988 10.397 1.00 94.31 129 ASN A O 1
ATOM 1049 N N . LEU A 1 130 ? -10.351 9.403 8.384 1.00 96.06 130 LEU A N 1
ATOM 1050 C CA . LEU A 1 130 ? -9.583 8.245 8.851 1.00 96.06 130 LEU A CA 1
ATOM 1051 C C . LEU A 1 130 ? -8.615 8.559 10.002 1.00 96.06 130 LEU A C 1
ATOM 1053 O O . LEU A 1 130 ? -8.461 7.725 10.887 1.00 96.06 130 LEU A O 1
ATOM 1057 N N . TYR A 1 131 ? -8.025 9.762 10.069 1.00 97.38 131 TYR A N 1
ATOM 1058 C CA . TYR A 1 131 ? -7.212 10.131 11.236 1.00 97.38 131 TYR A CA 1
ATOM 1059 C C . TYR A 1 131 ? -8.025 10.094 12.528 1.00 97.38 131 TYR A C 1
ATOM 1061 O O . TYR A 1 131 ? -7.542 9.603 13.544 1.00 97.38 131 TYR A O 1
ATOM 1069 N N . ALA A 1 132 ? -9.255 10.613 12.483 1.00 96.25 132 ALA A N 1
ATOM 1070 C CA . ALA A 1 132 ? -10.127 10.654 13.643 1.00 96.25 132 ALA A CA 1
ATOM 1071 C C . ALA A 1 132 ? -10.495 9.237 14.102 1.00 96.25 132 ALA A C 1
ATOM 1073 O O . ALA A 1 132 ? -10.494 8.949 15.295 1.00 96.25 132 ALA A O 1
ATOM 1074 N N . MET A 1 133 ? -10.694 8.322 13.149 1.00 96.25 133 MET A N 1
ATOM 1075 C CA . MET A 1 133 ? -10.947 6.910 13.436 1.00 96.25 133 MET A CA 1
ATOM 1076 C C . MET A 1 133 ? -9.746 6.196 14.054 1.00 96.25 133 MET A C 1
ATOM 1078 O O . MET A 1 133 ? -9.921 5.446 15.007 1.00 96.25 133 MET A O 1
ATOM 1082 N N . TYR A 1 134 ? -8.529 6.433 13.555 1.00 97.81 134 TYR A N 1
ATOM 1083 C CA . TYR A 1 134 ? -7.324 5.824 14.132 1.00 97.81 134 TYR A CA 1
ATOM 1084 C C . TYR A 1 134 ? -7.071 6.283 15.568 1.00 97.81 134 TYR A C 1
ATOM 1086 O O . TYR A 1 134 ? -6.547 5.517 16.377 1.00 97.81 134 TYR A O 1
ATOM 1094 N N . LEU A 1 135 ? -7.438 7.530 15.871 1.00 97.12 135 LEU A N 1
ATOM 1095 C CA . LEU A 1 135 ? -7.186 8.179 17.154 1.00 97.12 135 LEU A CA 1
ATOM 1096 C C . LEU A 1 135 ? -8.377 8.121 18.122 1.00 97.12 135 LEU A C 1
ATOM 1098 O O . LEU A 1 135 ? -8.219 8.530 19.266 1.00 97.12 135 LEU A O 1
ATOM 1102 N N . GLY A 1 136 ? -9.539 7.615 17.696 1.00 94.56 136 GLY A N 1
ATOM 1103 C CA . GLY A 1 136 ? -10.745 7.552 18.528 1.00 94.56 136 GLY A CA 1
ATOM 1104 C C . GLY A 1 136 ? -11.305 8.928 18.911 1.00 94.56 136 GLY A C 1
ATOM 1105 O O . GLY A 1 136 ? -11.806 9.094 20.016 1.00 94.56 136 GLY A O 1
ATOM 1106 N N . ILE A 1 137 ? -11.190 9.926 18.029 1.00 93.69 137 ILE A N 1
ATOM 1107 C CA . ILE A 1 137 ? -11.653 11.304 18.280 1.00 93.69 137 ILE A CA 1
ATOM 1108 C C . ILE A 1 137 ? -12.847 11.674 17.395 1.00 93.69 137 ILE A C 1
ATOM 1110 O O . ILE A 1 137 ? -13.121 11.025 16.381 1.00 93.69 137 ILE A O 1
ATOM 1114 N N . ASP A 1 138 ? -13.520 12.764 17.758 1.00 89.81 138 ASP A N 1
ATOM 1115 C CA . ASP A 1 138 ? -14.587 13.357 16.956 1.00 89.81 138 ASP A CA 1
ATOM 1116 C C . ASP A 1 138 ? -14.065 13.995 15.662 1.00 89.81 138 ASP A C 1
ATOM 1118 O O . ASP A 1 138 ? -12.925 14.467 15.558 1.00 89.81 138 ASP A O 1
ATOM 1122 N N . GLU A 1 139 ? -14.946 14.068 14.664 1.00 87.50 139 GLU A N 1
ATOM 1123 C CA . GLU A 1 139 ? -14.655 14.740 13.402 1.00 87.50 139 GLU A CA 1
ATOM 1124 C C . GLU A 1 139 ? -14.311 16.219 13.624 1.00 87.50 139 GLU A C 1
ATOM 1126 O O . GLU A 1 139 ? -15.084 16.977 14.210 1.00 87.50 139 GLU A O 1
ATOM 1131 N N . LYS A 1 140 ? -13.161 16.648 13.085 1.00 81.75 140 LYS A N 1
ATOM 1132 C CA . LYS A 1 140 ? -12.615 18.016 13.201 1.00 81.75 140 LYS A CA 1
ATOM 1133 C C . LYS A 1 140 ? -12.185 18.416 14.621 1.00 81.75 140 LYS A C 1
ATOM 1135 O O . LYS A 1 140 ? -12.031 1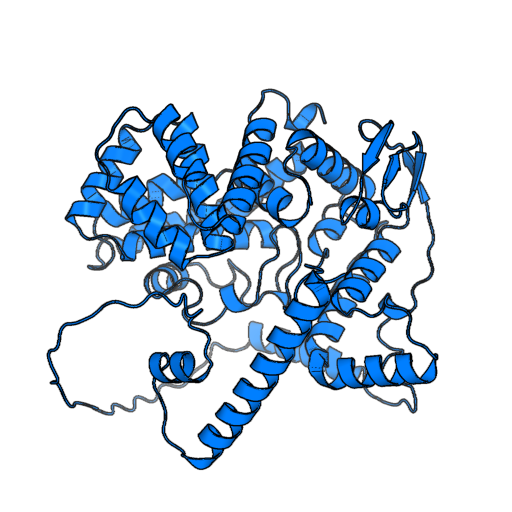9.612 14.887 1.00 81.75 140 LYS A O 1
ATOM 1140 N N . GLY A 1 141 ? -11.942 17.446 15.504 1.00 86.44 141 GLY A N 1
ATOM 1141 C CA . GLY A 1 141 ? -11.352 17.685 16.819 1.00 86.44 141 GLY A CA 1
ATOM 1142 C C . GLY A 1 141 ? -9.939 18.282 16.739 1.00 86.44 141 GLY A C 1
ATOM 1143 O O . GLY A 1 141 ? -9.151 17.964 15.843 1.00 86.44 141 GLY A O 1
ATOM 1144 N N . VAL A 1 142 ? -9.618 19.163 17.689 1.00 94.12 142 VAL A N 1
ATOM 1145 C CA . VAL A 1 142 ? -8.236 19.589 17.959 1.00 94.12 142 VAL A CA 1
ATOM 1146 C C . VAL A 1 142 ? -7.609 18.550 18.878 1.00 94.12 142 VAL A C 1
ATOM 1148 O O . VAL A 1 142 ? -8.196 18.210 19.903 1.00 94.12 142 VAL A O 1
ATOM 1151 N N . ILE A 1 143 ? -6.428 18.049 18.525 1.00 96.69 143 ILE A N 1
ATOM 1152 C CA . ILE A 1 143 ? -5.740 17.035 19.324 1.00 96.69 143 ILE A CA 1
ATOM 1153 C C . ILE A 1 143 ? -5.242 17.653 20.646 1.00 96.69 143 ILE A C 1
ATOM 1155 O O . ILE A 1 143 ? -4.416 18.568 20.603 1.00 96.69 143 ILE A O 1
ATOM 1159 N N . PRO A 1 144 ? -5.697 17.176 21.818 1.00 96.75 144 PRO A N 1
ATOM 1160 C CA . PRO A 1 144 ? -5.161 17.599 23.113 1.00 96.75 144 PRO A CA 1
ATOM 1161 C C . PRO A 1 144 ? -3.768 16.999 23.355 1.00 96.75 144 PRO A C 1
ATOM 1163 O O . PRO A 1 144 ? -3.410 16.008 22.722 1.00 96.75 144 PRO A O 1
ATOM 1166 N N . GLY A 1 145 ? -3.007 17.511 24.330 1.00 97.25 145 GLY A N 1
ATOM 1167 C CA . GLY A 1 145 ? -1.698 16.949 24.716 1.00 97.25 145 GLY A CA 1
ATOM 1168 C C . GLY A 1 145 ? -1.745 15.497 25.226 1.00 97.25 145 GLY A C 1
ATOM 1169 O O . GLY A 1 145 ? -0.744 14.780 25.181 1.00 97.25 145 GLY A O 1
ATOM 1170 N N . LYS A 1 146 ? -2.917 15.024 25.676 1.00 98.00 146 LYS A N 1
ATOM 1171 C CA . LYS A 1 146 ? -3.174 13.614 26.012 1.00 98.00 146 LYS A CA 1
ATOM 1172 C C . LYS A 1 146 ? -4.501 13.136 25.437 1.00 98.00 146 LYS A C 1
ATOM 1174 O O . LYS A 1 146 ? -5.524 13.773 25.671 1.00 98.00 146 LYS A O 1
ATOM 1179 N N . LEU A 1 147 ? -4.493 11.983 24.773 1.00 97.31 147 LEU A N 1
ATOM 1180 C CA . LEU A 1 147 ? -5.689 11.328 24.236 1.00 97.31 147 LEU A CA 1
ATOM 1181 C C . LEU A 1 147 ? -5.999 10.032 24.978 1.00 97.31 147 LEU A C 1
ATOM 1183 O O . LEU A 1 147 ? -5.090 9.321 25.397 1.00 97.31 147 LEU A O 1
ATOM 1187 N N . GLN A 1 148 ? -7.288 9.733 25.116 1.00 97.81 148 GLN A N 1
ATOM 1188 C CA . GLN A 1 148 ? -7.797 8.457 25.609 1.00 97.81 148 GLN A CA 1
ATOM 1189 C C . GLN A 1 148 ? -8.126 7.596 24.392 1.00 97.81 148 GLN A C 1
ATOM 1191 O O . GLN A 1 148 ? -9.065 7.907 23.670 1.00 97.81 148 GLN A O 1
ATOM 1196 N N . ILE A 1 149 ? -7.317 6.571 24.124 1.00 97.69 149 ILE A N 1
ATOM 1197 C CA . ILE A 1 149 ? -7.415 5.774 22.896 1.00 97.69 149 ILE A CA 1
ATOM 1198 C C . ILE A 1 149 ? -7.531 4.296 23.247 1.00 97.69 149 ILE A C 1
ATOM 1200 O O . ILE A 1 149 ? -6.747 3.774 24.043 1.00 97.69 149 ILE A O 1
ATOM 1204 N N . ASP A 1 150 ? -8.471 3.610 22.607 1.00 98.06 150 ASP A N 1
ATOM 1205 C CA . ASP A 1 150 ? -8.488 2.154 22.508 1.00 98.06 150 ASP A CA 1
ATOM 1206 C C . ASP A 1 150 ? -8.230 1.748 21.053 1.00 98.06 150 ASP A C 1
ATOM 1208 O O . ASP A 1 150 ? -9.111 1.808 20.194 1.00 98.06 150 ASP A O 1
ATOM 1212 N N . PHE A 1 151 ? -6.998 1.326 20.762 1.00 98.31 151 PHE A N 1
ATOM 1213 C CA . PHE A 1 151 ? -6.635 0.910 19.409 1.00 98.31 151 PHE A CA 1
ATOM 1214 C C . PHE A 1 151 ? -7.400 -0.342 18.961 1.00 98.31 151 PHE A C 1
ATOM 1216 O O . PHE A 1 151 ? -7.693 -0.482 17.774 1.00 98.31 151 PHE A O 1
ATOM 1223 N N . LYS A 1 152 ? -7.767 -1.244 19.878 1.00 98.06 152 LYS A N 1
ATOM 1224 C CA . LYS A 1 152 ? -8.520 -2.447 19.517 1.00 98.06 152 LYS A CA 1
ATOM 1225 C C . LYS A 1 152 ? -9.953 -2.090 19.128 1.00 98.06 152 LYS A C 1
ATOM 1227 O O . LYS A 1 152 ? -10.412 -2.513 18.064 1.00 98.06 152 LYS A O 1
ATOM 1232 N N . ALA A 1 153 ? -10.604 -1.226 19.901 1.00 97.75 153 ALA A N 1
ATOM 1233 C CA . ALA A 1 153 ? -11.918 -0.709 19.538 1.00 97.75 153 ALA A CA 1
ATOM 1234 C C . ALA A 1 153 ? -11.892 0.110 18.233 1.00 97.75 153 ALA A C 1
ATOM 1236 O O . ALA A 1 153 ? -12.820 0.015 17.427 1.00 97.75 153 ALA A O 1
ATOM 1237 N N . ASN A 1 154 ? -10.808 0.845 17.959 1.00 97.94 154 ASN A N 1
ATOM 1238 C CA . ASN A 1 154 ? -10.644 1.565 16.693 1.00 97.94 154 ASN A CA 1
ATOM 1239 C C . ASN A 1 154 ? -10.560 0.612 15.485 1.00 97.94 154 ASN A C 1
ATOM 1241 O O . ASN A 1 154 ? -11.181 0.890 14.458 1.00 97.94 154 ASN A O 1
ATOM 1245 N N . ILE A 1 155 ? -9.873 -0.537 15.595 1.00 98.12 155 ILE A N 1
ATOM 1246 C CA . ILE A 1 155 ? -9.892 -1.580 14.546 1.00 98.12 155 ILE A CA 1
ATOM 1247 C C . ILE A 1 155 ? -11.314 -2.103 14.340 1.00 98.12 155 ILE A C 1
ATOM 1249 O O . ILE A 1 155 ? -11.779 -2.196 13.203 1.00 98.12 155 ILE A O 1
ATOM 1253 N N . ALA A 1 156 ? -12.023 -2.407 15.429 1.00 97.94 156 ALA A N 1
ATOM 1254 C CA . ALA A 1 156 ? -13.404 -2.871 15.364 1.00 97.94 156 ALA A CA 1
ATOM 1255 C C . ALA A 1 156 ? -14.309 -1.862 14.633 1.00 97.94 156 ALA A C 1
ATOM 1257 O O . ALA A 1 156 ? -15.063 -2.236 13.733 1.00 97.94 156 ALA A O 1
ATOM 1258 N N . ARG A 1 157 ? -14.171 -0.567 14.947 1.00 96.88 157 ARG A N 1
ATOM 1259 C CA . ARG A 1 157 ? -14.884 0.529 14.275 1.00 96.88 157 ARG A CA 1
ATOM 1260 C C . ARG A 1 157 ? -14.544 0.625 12.786 1.00 96.88 157 ARG A C 1
ATOM 1262 O O . ARG A 1 157 ? -15.447 0.796 11.974 1.00 96.88 157 ARG A O 1
ATOM 1269 N N . LEU A 1 158 ? -13.275 0.485 12.396 1.00 97.75 158 LEU A N 1
ATOM 1270 C CA . LEU A 1 158 ? -12.879 0.490 10.980 1.00 97.75 158 LEU A CA 1
ATOM 1271 C C . LEU A 1 158 ? -13.559 -0.646 10.194 1.00 97.75 158 LEU A C 1
ATOM 1273 O O . LEU A 1 158 ? -14.086 -0.410 9.106 1.00 97.75 158 LEU A O 1
ATOM 1277 N N . TRP A 1 159 ? -13.625 -1.856 10.757 1.00 98.00 159 TRP A N 1
ATOM 1278 C CA . TRP A 1 159 ? -14.331 -2.982 10.133 1.00 98.00 159 TRP A CA 1
ATOM 1279 C C . TRP A 1 159 ? -15.846 -2.776 10.073 1.00 98.00 159 TRP A C 1
ATOM 1281 O O . TRP A 1 159 ? -16.450 -2.987 9.020 1.00 98.00 159 TRP A O 1
ATOM 1291 N N . ARG A 1 160 ? -16.472 -2.290 11.153 1.00 96.88 160 ARG A N 1
ATOM 1292 C CA . ARG A 1 160 ? -17.903 -1.941 11.131 1.00 96.88 160 ARG A CA 1
ATOM 1293 C C . ARG A 1 160 ? -18.208 -0.862 10.096 1.00 96.88 160 ARG A C 1
ATOM 1295 O O . ARG A 1 160 ? -19.211 -0.973 9.390 1.00 96.88 160 ARG A O 1
ATOM 1302 N N . MET A 1 161 ? -17.333 0.131 9.936 1.00 95.81 161 MET A N 1
ATOM 1303 C CA . MET A 1 161 ? -17.472 1.149 8.897 1.00 95.81 161 MET A CA 1
ATOM 1304 C C . MET A 1 161 ? -17.352 0.557 7.491 1.00 95.81 161 MET A C 1
A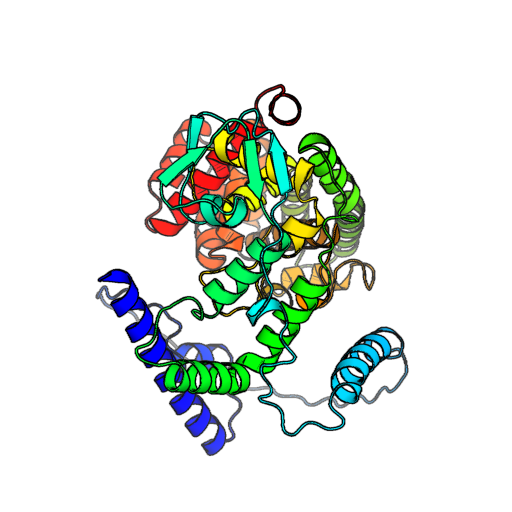TOM 1306 O O . MET A 1 161 ? -18.200 0.866 6.653 1.00 95.81 161 MET A O 1
ATOM 1310 N N . LYS A 1 162 ? -16.372 -0.325 7.240 1.00 97.06 162 LYS A N 1
ATOM 1311 C CA . LYS A 1 162 ? -16.238 -1.046 5.960 1.00 97.06 162 LYS A CA 1
ATOM 1312 C C . LYS A 1 162 ? -17.532 -1.774 5.587 1.00 97.06 162 LYS A C 1
ATOM 1314 O O . LYS A 1 162 ? -17.958 -1.736 4.437 1.00 97.06 162 LYS A O 1
ATOM 1319 N N . PHE A 1 163 ? -18.183 -2.400 6.564 1.00 96.56 163 PHE A N 1
ATOM 1320 C CA . PHE A 1 163 ? -19.442 -3.127 6.363 1.00 96.56 163 PHE A CA 1
ATOM 1321 C C . PHE A 1 163 ? -20.686 -2.230 6.388 1.00 96.56 163 PHE A C 1
ATOM 1323 O O . PHE A 1 163 ? -21.791 -2.684 6.102 1.00 96.56 163 PHE A O 1
ATOM 1330 N N . GLY A 1 164 ? -20.525 -0.940 6.695 1.00 94.25 164 GLY A N 1
ATOM 1331 C CA . GLY A 1 164 ? -21.628 0.008 6.814 1.00 94.25 164 GLY A CA 1
ATOM 1332 C C . GLY A 1 164 ? -22.542 -0.257 8.013 1.00 94.25 164 GLY A C 1
ATOM 1333 O O . GLY A 1 164 ? -23.695 0.169 7.986 1.00 94.25 164 GLY A O 1
ATOM 1334 N N . PHE A 1 165 ? -22.048 -0.946 9.045 1.00 93.12 165 PHE A N 1
ATOM 1335 C CA . PHE A 1 165 ? -22.811 -1.339 10.235 1.00 93.12 165 PHE A CA 1
ATOM 1336 C C . PHE A 1 165 ? -22.936 -0.246 11.297 1.00 93.12 165 PHE A C 1
ATOM 1338 O O . PHE A 1 165 ? -23.786 -0.378 12.170 1.00 93.12 165 PHE A O 1
ATOM 1345 N N . ASP A 1 166 ? -22.151 0.829 11.198 1.00 86.44 166 ASP A N 1
ATOM 1346 C CA . ASP A 1 166 ? -22.265 2.007 12.074 1.00 86.44 166 ASP A CA 1
ATOM 1347 C C . ASP A 1 166 ? -23.344 3.004 11.586 1.00 86.44 166 ASP A C 1
ATOM 1349 O O . ASP A 1 166 ? -23.522 4.079 12.158 1.00 86.44 166 ASP A O 1
ATOM 1353 N N . LYS A 1 167 ? -24.077 2.691 10.506 1.00 82.56 167 LYS A N 1
ATOM 1354 C CA . LYS A 1 167 ? -25.205 3.516 10.052 1.00 82.56 167 LYS A CA 1
ATOM 1355 C C . LYS A 1 167 ? -26.428 3.224 10.917 1.00 82.56 167 LYS A C 1
ATOM 1357 O O . LYS A 1 167 ? -26.916 2.097 10.917 1.00 82.56 167 LYS A O 1
ATOM 1362 N N . HIS A 1 168 ? -26.963 4.248 11.580 1.00 73.69 168 HIS A N 1
ATOM 1363 C CA . HIS A 1 168 ? -28.229 4.129 12.301 1.00 73.69 168 HIS A CA 1
ATOM 1364 C C . HIS A 1 168 ? -29.345 3.669 11.357 1.00 73.69 168 HIS A C 1
ATOM 1366 O O . HIS A 1 168 ? -29.590 4.285 10.316 1.00 73.69 168 HIS A O 1
ATOM 1372 N N . THR A 1 169 ? -30.010 2.576 11.724 1.00 78.12 169 THR A N 1
ATOM 1373 C CA . THR A 1 169 ? -31.264 2.148 11.102 1.00 78.12 169 THR A CA 1
ATOM 1374 C C . THR A 1 169 ? -32.432 2.465 12.031 1.00 78.12 169 THR A C 1
ATOM 1376 O O . THR A 1 169 ? -32.234 2.712 13.217 1.00 78.12 169 THR A O 1
ATOM 1379 N N . ASP A 1 170 ? -33.649 2.475 11.487 1.00 79.25 170 ASP A N 1
ATOM 1380 C CA . ASP A 1 170 ? -34.843 2.908 12.226 1.00 79.25 170 ASP A CA 1
ATOM 1381 C C . ASP A 1 170 ? -35.217 1.979 13.403 1.00 79.25 170 ASP A C 1
ATOM 1383 O O . ASP A 1 170 ? -35.946 2.410 14.293 1.00 79.25 170 ASP A O 1
ATOM 1387 N N . SER A 1 171 ? -34.750 0.717 13.427 1.00 91.00 171 SER A N 1
ATOM 1388 C CA . SER A 1 171 ? -35.000 -0.214 14.542 1.00 91.00 171 SER A CA 1
ATOM 1389 C C . SER A 1 171 ? -33.914 -1.300 14.703 1.00 91.00 171 SER A C 1
ATOM 1391 O O . SER A 1 171 ? -33.306 -1.704 13.704 1.00 91.00 171 SER A O 1
ATOM 1393 N N . PRO A 1 172 ? -33.705 -1.840 15.924 1.00 88.56 172 PRO A N 1
ATOM 1394 C CA . PRO A 1 172 ? -32.759 -2.935 16.182 1.00 88.56 172 PRO A CA 1
ATOM 1395 C C . PRO A 1 172 ? -33.016 -4.206 15.354 1.00 88.56 172 PRO A C 1
ATOM 1397 O O . PRO A 1 172 ? -32.079 -4.868 14.908 1.00 88.56 172 PRO A O 1
ATOM 1400 N N . GLU A 1 173 ? -34.279 -4.551 15.094 1.00 89.62 173 GLU A N 1
ATOM 1401 C CA . GLU A 1 173 ? -34.655 -5.733 14.306 1.00 89.62 173 GLU A CA 1
ATOM 1402 C C . GLU A 1 173 ? -34.246 -5.576 12.838 1.00 89.62 173 GLU A C 1
ATOM 1404 O O . GLU A 1 173 ? -33.777 -6.525 12.206 1.00 89.62 173 GLU A O 1
ATOM 1409 N N . LYS A 1 174 ? -34.390 -4.363 12.290 1.00 90.12 174 LYS A N 1
ATOM 1410 C CA . LYS A 1 174 ? -33.970 -4.043 10.922 1.00 90.12 174 LYS A CA 1
ATOM 1411 C C . LYS A 1 174 ? -32.451 -4.104 10.793 1.00 90.12 174 LYS A C 1
ATOM 1413 O O . LYS A 1 174 ? -31.955 -4.651 9.809 1.00 90.12 174 LYS A O 1
ATOM 1418 N N . GLU A 1 175 ? -31.721 -3.599 11.786 1.00 89.31 175 GLU A N 1
ATOM 1419 C CA . GLU A 1 175 ? -30.261 -3.707 11.854 1.00 89.31 175 GLU A CA 1
ATOM 1420 C C . GLU A 1 175 ? -29.806 -5.169 11.862 1.00 89.31 175 GLU A C 1
ATOM 1422 O O . GLU A 1 175 ? -28.952 -5.556 11.059 1.00 89.31 175 GLU A O 1
ATOM 1427 N N . LYS A 1 176 ? -30.438 -5.999 12.702 1.00 89.69 176 LYS A N 1
ATOM 1428 C CA . LYS A 1 176 ? -30.168 -7.437 12.780 1.00 89.69 176 LYS A CA 1
ATOM 1429 C C . LYS A 1 176 ? -30.364 -8.123 11.427 1.00 89.69 176 LYS A C 1
ATOM 1431 O O . LYS A 1 176 ? -29.443 -8.761 10.927 1.00 89.69 176 LYS A O 1
ATOM 1436 N N . LEU A 1 177 ? -31.510 -7.910 10.776 1.00 90.94 177 LEU A N 1
ATOM 1437 C CA . LEU A 1 177 ? -31.806 -8.486 9.457 1.00 90.94 177 LEU A CA 1
ATOM 1438 C C . LEU A 1 177 ? -30.812 -8.042 8.370 1.00 90.94 177 LEU A C 1
ATOM 1440 O O . LEU A 1 177 ? -30.477 -8.822 7.473 1.00 90.94 177 LEU A O 1
ATOM 1444 N N . VAL A 1 178 ? -30.344 -6.789 8.418 1.00 92.06 178 VAL A N 1
ATOM 1445 C CA . VAL A 1 178 ? -29.315 -6.281 7.495 1.00 92.06 178 VAL A CA 1
ATOM 1446 C C . VAL A 1 178 ? -27.984 -6.994 7.730 1.00 92.06 178 VAL A C 1
ATOM 1448 O O . VAL A 1 178 ? -27.363 -7.437 6.763 1.00 92.06 178 VAL A O 1
ATOM 1451 N N . ARG A 1 179 ? -27.568 -7.155 8.991 1.00 93.81 179 ARG A N 1
ATOM 1452 C CA . ARG A 1 179 ? -26.324 -7.847 9.354 1.00 93.81 179 ARG A CA 1
ATOM 1453 C C . ARG A 1 179 ? -26.370 -9.337 9.020 1.00 93.81 179 ARG A C 1
ATOM 1455 O O . ARG A 1 179 ? -25.423 -9.840 8.426 1.00 93.81 179 ARG A O 1
ATOM 1462 N N . GLU A 1 180 ? -27.474 -10.026 9.302 1.00 93.69 180 GLU A N 1
ATOM 1463 C CA . GLU A 1 180 ? -27.672 -11.440 8.943 1.00 93.69 180 GLU A CA 1
ATOM 1464 C C . GLU A 1 180 ? -27.611 -11.650 7.421 1.00 93.69 180 GLU A C 1
ATOM 1466 O O . GLU A 1 180 ? -26.962 -12.577 6.927 1.00 93.69 180 GLU A O 1
ATOM 1471 N N . ARG A 1 181 ? -28.244 -10.756 6.645 1.00 94.81 181 ARG A N 1
ATOM 1472 C CA . ARG A 1 181 ? -28.156 -10.785 5.179 1.00 94.81 181 ARG A CA 1
ATOM 1473 C C . ARG A 1 181 ? -26.726 -10.551 4.704 1.00 94.81 181 ARG A C 1
ATOM 1475 O O . ARG A 1 181 ? -26.253 -11.289 3.843 1.00 94.81 181 ARG A O 1
ATOM 1482 N N . PHE A 1 182 ? -26.046 -9.552 5.266 1.00 95.88 182 PHE A N 1
ATOM 1483 C CA . PHE A 1 182 ? -24.656 -9.262 4.931 1.00 95.88 182 PHE A CA 1
ATOM 1484 C C . PHE A 1 182 ? -23.756 -10.462 5.232 1.00 95.88 182 PHE A C 1
ATOM 1486 O O . PHE A 1 182 ? -22.989 -10.871 4.369 1.00 95.88 182 PHE A O 1
ATOM 1493 N N . LEU A 1 183 ? -23.906 -11.084 6.405 1.00 96.19 183 LEU A N 1
ATOM 1494 C CA . LEU A 1 183 ? -23.175 -12.288 6.792 1.00 96.19 183 LEU A CA 1
ATOM 1495 C C . LEU A 1 183 ? -23.376 -13.424 5.780 1.00 96.19 183 LEU A C 1
ATOM 1497 O O . LEU A 1 183 ? -22.417 -14.086 5.395 1.00 96.19 183 LEU A O 1
ATOM 1501 N N . LYS A 1 184 ? -24.605 -13.629 5.297 1.00 96.12 184 LYS A N 1
ATOM 1502 C CA . LYS A 1 184 ? -24.888 -14.639 4.269 1.00 96.12 184 LYS A CA 1
ATOM 1503 C C . LYS A 1 184 ? -24.194 -14.339 2.934 1.00 96.12 184 LYS A C 1
ATOM 1505 O O . LYS A 1 184 ? -23.769 -15.271 2.256 1.00 96.12 184 LYS A O 1
ATOM 1510 N N . GLU A 1 185 ? -24.102 -13.068 2.546 1.00 96.75 185 GLU A N 1
ATOM 1511 C CA . GLU A 1 185 ? -23.496 -12.633 1.276 1.00 96.75 185 GLU A CA 1
ATOM 1512 C C . GLU A 1 185 ? -21.959 -12.521 1.346 1.00 96.75 185 GLU A C 1
ATOM 1514 O O . GLU A 1 185 ? -21.286 -12.724 0.337 1.00 96.75 185 GLU A O 1
ATOM 1519 N N . HIS A 1 186 ? -21.402 -12.237 2.527 1.00 97.12 186 HIS A N 1
ATOM 1520 C CA . HIS A 1 186 ? -20.001 -11.845 2.727 1.00 97.12 186 HIS A CA 1
ATOM 1521 C C . HIS A 1 186 ? -19.313 -12.604 3.871 1.00 97.12 186 HIS A C 1
ATOM 1523 O O . HIS A 1 186 ? -18.424 -12.066 4.534 1.00 97.12 186 HIS A O 1
ATOM 1529 N N . LYS A 1 187 ? -19.705 -13.862 4.105 1.00 96.56 187 LYS A N 1
ATOM 1530 C CA . LYS A 1 187 ? -19.192 -14.686 5.210 1.00 96.56 187 LYS A CA 1
ATOM 1531 C C . LYS A 1 187 ? -17.663 -14.727 5.275 1.00 96.56 187 LYS A C 1
ATOM 1533 O O . LYS A 1 187 ? -17.107 -14.515 6.345 1.00 96.56 187 LYS A O 1
ATOM 1538 N N . ASP A 1 188 ? -16.993 -14.954 4.148 1.00 96.31 188 ASP A N 1
ATOM 1539 C CA . ASP A 1 188 ? -15.529 -15.081 4.116 1.00 96.31 188 ASP A CA 1
ATOM 1540 C C . ASP A 1 188 ? -14.831 -13.774 4.528 1.00 96.31 188 ASP A C 1
ATOM 1542 O O . ASP A 1 188 ? -13.829 -13.793 5.238 1.00 96.31 188 ASP A O 1
ATOM 1546 N N . LEU A 1 189 ? -15.400 -12.623 4.151 1.00 97.19 189 LEU A N 1
ATOM 1547 C CA . LEU A 1 189 ? -14.877 -11.313 4.538 1.00 97.19 189 LEU A CA 1
ATOM 1548 C C . LEU A 1 189 ? -15.121 -11.013 6.025 1.00 97.19 189 LEU A C 1
ATOM 1550 O O . LEU A 1 189 ? -14.261 -10.423 6.674 1.00 97.19 189 LEU A O 1
ATOM 1554 N N . MET A 1 190 ? -16.265 -11.436 6.572 1.00 97.88 190 MET A N 1
ATOM 1555 C CA . MET A 1 190 ? -16.553 -11.352 8.009 1.00 97.88 190 MET A CA 1
ATOM 1556 C C . MET A 1 190 ? -15.605 -12.244 8.824 1.00 97.88 190 MET A C 1
ATOM 1558 O O . MET A 1 190 ? -15.093 -11.814 9.855 1.00 97.88 190 MET A O 1
ATOM 1562 N N . ASP A 1 191 ? -15.342 -13.468 8.355 1.00 97.50 191 ASP A N 1
ATOM 1563 C CA . ASP A 1 191 ? -14.403 -14.395 8.998 1.00 97.50 191 ASP A CA 1
ATOM 1564 C C . ASP A 1 191 ? -12.965 -13.844 8.960 1.00 97.50 191 ASP A C 1
ATOM 1566 O O . ASP A 1 191 ? -12.246 -13.928 9.955 1.00 97.50 191 ASP A O 1
ATOM 1570 N N . LEU A 1 192 ? -12.561 -13.218 7.847 1.00 97.31 192 LEU A N 1
ATOM 1571 C CA . LEU A 1 192 ? -11.278 -12.518 7.744 1.00 97.31 192 LEU A CA 1
ATOM 1572 C C . LEU A 1 192 ? -11.191 -11.334 8.719 1.00 97.31 192 LEU A C 1
ATOM 1574 O O . LEU A 1 192 ? -10.180 -11.186 9.403 1.00 97.31 192 LEU A O 1
ATOM 1578 N N . ALA A 1 193 ? -12.237 -10.506 8.800 1.00 98.19 193 ALA A N 1
ATOM 1579 C CA . ALA A 1 193 ? -12.283 -9.374 9.723 1.00 98.19 193 ALA A CA 1
ATOM 1580 C C . ALA A 1 193 ? -12.129 -9.826 11.179 1.00 98.19 193 ALA A C 1
ATOM 1582 O O . ALA A 1 193 ? -11.321 -9.256 11.909 1.00 98.19 193 ALA A O 1
ATOM 1583 N N . GLU A 1 194 ? -12.839 -10.886 11.577 1.00 98.25 194 GLU A N 1
ATOM 1584 C CA . GLU A 1 194 ? -12.713 -11.474 12.913 1.00 98.25 194 GLU A CA 1
ATOM 1585 C C . GLU A 1 194 ? -11.309 -12.005 13.173 1.00 98.25 194 GLU A C 1
ATOM 1587 O O . GLU A 1 194 ? -10.736 -11.737 14.228 1.00 98.25 194 GLU A O 1
ATOM 1592 N N . HIS A 1 195 ? -10.729 -12.720 12.206 1.00 97.75 195 HIS A N 1
ATOM 1593 C CA . HIS A 1 195 ? -9.373 -13.242 12.320 1.00 97.75 195 HIS A CA 1
ATOM 1594 C C . HIS A 1 195 ? -8.351 -12.118 12.542 1.00 97.75 195 HIS A C 1
ATOM 1596 O O . HIS A 1 195 ? -7.569 -12.175 13.494 1.00 97.75 195 HIS A O 1
ATOM 1602 N N . LEU A 1 196 ? -8.387 -11.076 11.705 1.00 97.75 196 LEU A N 1
ATOM 1603 C CA . LEU A 1 196 ? -7.473 -9.936 11.791 1.00 97.75 196 LEU A CA 1
ATOM 1604 C C . LEU A 1 196 ? -7.685 -9.143 13.085 1.00 97.75 196 LEU A C 1
ATOM 1606 O O . LEU A 1 196 ? -6.721 -8.844 13.790 1.00 97.75 196 LEU A O 1
ATOM 1610 N N . TYR A 1 197 ? -8.936 -8.876 13.457 1.00 98.31 197 TYR A N 1
ATOM 1611 C CA . TYR A 1 197 ? -9.277 -8.206 14.710 1.00 98.31 197 TYR A CA 1
ATOM 1612 C C . TYR A 1 197 ? -8.784 -8.985 15.944 1.00 98.31 197 TYR A C 1
ATOM 1614 O O . TYR A 1 197 ? -8.160 -8.412 16.845 1.00 98.31 197 TYR A O 1
ATOM 1622 N N . CYS A 1 198 ? -9.005 -10.302 15.981 1.00 97.62 198 CYS A N 1
ATOM 1623 C CA . CYS A 1 198 ? -8.545 -11.161 17.071 1.00 97.62 198 CYS A CA 1
ATOM 1624 C C . CYS A 1 198 ? -7.020 -11.296 17.125 1.00 97.62 198 CYS A C 1
ATOM 1626 O O . CYS A 1 198 ? -6.467 -11.454 18.216 1.00 97.62 198 CYS A O 1
ATOM 1628 N N . SER A 1 199 ? -6.339 -11.208 15.978 1.00 97.06 199 SER A N 1
ATOM 1629 C CA . SER A 1 199 ? -4.876 -11.278 15.900 1.00 97.06 199 SER A CA 1
ATOM 1630 C C . SER A 1 199 ? -4.190 -10.092 16.589 1.00 97.06 199 SER A C 1
ATOM 1632 O O . SER A 1 199 ? -3.092 -10.243 17.129 1.00 97.06 199 SER A O 1
ATOM 1634 N N . TYR A 1 200 ? -4.854 -8.931 16.653 1.00 98.25 200 TYR A N 1
ATOM 1635 C CA . TYR A 1 200 ? -4.295 -7.746 17.287 1.00 98.25 200 TYR A CA 1
ATOM 1636 C C . TYR A 1 200 ? -4.372 -7.811 18.819 1.00 98.25 200 TYR A C 1
ATOM 1638 O O . TYR A 1 200 ? -5.446 -7.891 19.438 1.00 98.25 200 TYR A O 1
ATOM 1646 N N . ASN A 1 201 ? -3.198 -7.698 19.447 1.00 97.19 201 ASN A N 1
ATOM 1647 C CA . ASN A 1 201 ? -3.039 -7.538 20.887 1.00 97.19 201 ASN A CA 1
ATOM 1648 C C . ASN A 1 201 ? -2.093 -6.371 21.194 1.00 97.19 201 ASN A C 1
ATOM 1650 O O . ASN A 1 201 ? -0.873 -6.519 21.145 1.00 97.19 201 ASN A O 1
ATOM 1654 N N . GLN A 1 202 ? -2.660 -5.235 21.602 1.00 95.44 202 GLN A N 1
ATOM 1655 C CA . GLN A 1 202 ? -1.927 -4.002 21.908 1.00 95.44 202 GLN A CA 1
ATOM 1656 C C . GLN A 1 202 ? -0.780 -4.182 22.919 1.00 95.44 202 GLN A C 1
ATOM 1658 O O . GLN A 1 202 ? 0.256 -3.528 22.799 1.00 95.44 202 GLN A O 1
ATOM 1663 N N . SER A 1 203 ? -0.934 -5.070 23.910 1.00 96.31 203 SER A N 1
ATOM 1664 C CA . SER A 1 203 ? 0.102 -5.316 24.928 1.00 96.31 203 SER A CA 1
ATOM 1665 C C . SER A 1 203 ? 1.340 -6.032 24.373 1.00 96.31 203 SER A C 1
ATOM 1667 O O . SER A 1 203 ? 2.426 -5.899 24.931 1.00 96.31 203 SER A O 1
ATOM 1669 N N . LYS A 1 204 ? 1.174 -6.774 23.270 1.00 97.50 204 LYS A N 1
ATOM 1670 C CA . LYS A 1 204 ? 2.222 -7.564 22.604 1.00 97.50 204 LYS A CA 1
ATOM 1671 C C . LYS A 1 204 ? 2.660 -6.976 21.262 1.00 97.50 204 LYS A C 1
ATOM 1673 O O . LYS A 1 204 ? 3.635 -7.461 20.695 1.00 97.50 204 LYS A O 1
ATOM 1678 N N . ALA A 1 205 ? 1.942 -5.973 20.762 1.00 97.69 205 ALA A N 1
ATOM 1679 C CA . ALA A 1 205 ? 2.211 -5.348 19.479 1.00 97.69 205 ALA A CA 1
ATOM 1680 C C . ALA A 1 205 ? 3.624 -4.757 19.446 1.00 97.69 205 ALA A C 1
ATOM 1682 O O . ALA A 1 205 ? 4.094 -4.142 20.412 1.00 97.69 205 ALA A O 1
ATOM 1683 N N . LYS A 1 206 ? 4.307 -4.932 18.316 1.00 98.19 206 LYS A N 1
ATOM 1684 C CA . LYS A 1 206 ? 5.679 -4.474 18.135 1.00 98.19 206 LYS A CA 1
ATOM 1685 C C . LYS A 1 206 ? 5.696 -2.963 17.907 1.00 98.19 206 LYS A C 1
ATOM 1687 O O . LYS A 1 206 ? 5.426 -2.474 16.811 1.00 98.19 206 LYS A O 1
ATOM 1692 N N . LYS A 1 207 ? 6.032 -2.222 18.959 1.00 98.44 207 LYS A N 1
ATOM 1693 C CA . LYS A 1 207 ? 6.150 -0.759 18.938 1.00 98.44 207 LYS A CA 1
ATOM 1694 C C . LYS A 1 207 ? 7.512 -0.345 18.404 1.00 98.44 207 LYS A C 1
ATOM 1696 O O . LYS A 1 207 ? 8.533 -0.810 18.904 1.00 98.44 207 LYS A O 1
ATOM 1701 N N . VAL A 1 208 ? 7.516 0.515 17.393 1.00 98.38 208 VAL A N 1
ATOM 1702 C CA . VAL A 1 208 ? 8.729 0.998 16.721 1.00 98.38 208 VAL A CA 1
ATOM 1703 C C . VAL A 1 208 ? 8.568 2.463 16.341 1.00 98.38 208 VAL A C 1
ATOM 1705 O O . VAL A 1 208 ? 7.455 2.967 16.229 1.00 98.38 208 VAL A O 1
ATOM 1708 N N . SER A 1 209 ? 9.679 3.149 16.120 1.00 98.38 209 SER A N 1
ATOM 1709 C CA . SER A 1 209 ? 9.696 4.436 15.420 1.00 98.38 209 SER A CA 1
ATOM 1710 C C . SER A 1 209 ? 9.551 4.264 13.902 1.00 98.38 209 SER A C 1
ATOM 1712 O O . SER A 1 209 ? 9.784 3.185 13.347 1.00 98.38 209 SER A O 1
ATOM 1714 N N . LEU A 1 210 ? 9.245 5.352 13.195 1.00 98.38 210 LEU A N 1
ATOM 1715 C CA . LEU A 1 210 ? 9.205 5.397 11.734 1.00 98.38 210 LEU A CA 1
ATOM 1716 C C . LEU A 1 210 ? 10.566 5.066 11.090 1.00 98.38 210 LEU A C 1
ATOM 1718 O O . LEU A 1 210 ? 10.615 4.434 10.031 1.00 98.38 210 LEU A O 1
ATOM 1722 N N . ASP A 1 211 ? 11.680 5.442 11.726 1.00 98.31 211 ASP A N 1
ATOM 1723 C CA . ASP A 1 211 ? 13.029 5.072 11.275 1.00 98.31 211 ASP A CA 1
ATOM 1724 C C . ASP A 1 211 ? 13.284 3.559 11.386 1.00 98.31 211 ASP A C 1
ATOM 1726 O O . ASP A 1 211 ? 13.784 2.931 10.448 1.00 98.31 211 ASP A O 1
ATOM 1730 N N . GLU A 1 212 ? 12.893 2.939 12.498 1.00 98.56 212 GLU A N 1
ATOM 1731 C CA . GLU A 1 212 ? 12.988 1.486 12.681 1.00 98.56 212 GLU A CA 1
ATOM 1732 C C . GLU A 1 212 ? 12.077 0.728 11.714 1.00 98.56 212 GLU A C 1
ATOM 1734 O O . GLU A 1 212 ? 12.513 -0.246 11.097 1.00 98.56 212 GLU A O 1
ATOM 1739 N N . TYR A 1 213 ? 10.860 1.222 11.492 1.00 98.56 213 TYR A N 1
ATOM 1740 C CA . TYR A 1 213 ? 9.947 0.685 10.485 1.00 98.56 213 TYR A CA 1
ATOM 1741 C C . TYR A 1 213 ? 10.553 0.755 9.073 1.00 98.56 213 TYR A C 1
ATOM 1743 O O . TYR A 1 213 ? 10.545 -0.227 8.328 1.00 98.56 213 TYR A O 1
ATOM 1751 N N . SER A 1 214 ? 11.197 1.873 8.719 1.00 98.50 214 SER A N 1
ATOM 1752 C CA . SER A 1 214 ? 11.949 2.010 7.463 1.00 98.50 214 SER A CA 1
ATOM 1753 C C . SER A 1 214 ? 13.073 0.975 7.337 1.00 98.50 214 SER A C 1
ATOM 1755 O O . SER A 1 214 ? 13.243 0.370 6.273 1.00 98.50 214 SER A O 1
ATOM 1757 N N . LYS A 1 215 ? 13.824 0.721 8.416 1.00 98.44 215 LYS A N 1
ATOM 1758 C CA . LYS A 1 215 ? 14.881 -0.307 8.452 1.00 98.44 215 LYS A CA 1
ATOM 1759 C C . LYS A 1 215 ? 14.314 -1.721 8.300 1.00 98.44 215 LYS A C 1
ATOM 1761 O O . LYS A 1 215 ? 14.919 -2.542 7.606 1.00 98.44 215 LYS A O 1
ATOM 1766 N N . ASP A 1 216 ? 13.155 -2.002 8.887 1.00 98.00 216 ASP A N 1
ATOM 1767 C CA . ASP A 1 216 ? 12.470 -3.288 8.744 1.00 98.00 216 ASP A CA 1
ATOM 1768 C C . ASP A 1 216 ? 11.972 -3.522 7.308 1.00 98.00 216 ASP A C 1
ATOM 1770 O O . ASP A 1 216 ? 12.124 -4.630 6.778 1.00 98.00 216 ASP A O 1
ATOM 1774 N N . ILE A 1 217 ? 11.499 -2.479 6.618 1.00 98.56 217 ILE A N 1
ATOM 1775 C CA . ILE A 1 217 ? 11.187 -2.534 5.179 1.00 98.56 217 ILE A CA 1
ATOM 1776 C C . ILE A 1 217 ? 12.444 -2.871 4.362 1.00 98.56 217 ILE A C 1
ATOM 1778 O O . ILE A 1 217 ? 12.411 -3.752 3.501 1.00 98.56 217 ILE A O 1
ATOM 1782 N N . VAL A 1 218 ? 13.584 -2.223 4.632 1.00 98.50 218 VAL A N 1
ATOM 1783 C CA . VAL A 1 218 ? 14.849 -2.542 3.938 1.00 98.50 218 VAL A CA 1
ATOM 1784 C C . VAL A 1 218 ? 15.254 -3.999 4.174 1.00 98.50 218 VAL A C 1
ATOM 1786 O O . VAL A 1 218 ? 15.636 -4.702 3.237 1.00 98.50 218 VAL A O 1
ATOM 1789 N N . ARG A 1 219 ? 15.166 -4.479 5.420 1.00 98.25 219 ARG A N 1
ATOM 1790 C CA . ARG A 1 219 ? 15.553 -5.851 5.771 1.00 98.25 219 ARG A CA 1
ATOM 1791 C C . ARG A 1 219 ? 14.664 -6.885 5.078 1.00 98.25 219 ARG A C 1
ATOM 1793 O O . ARG A 1 219 ? 15.188 -7.848 4.519 1.00 98.25 219 ARG A O 1
ATOM 1800 N N . SER A 1 220 ? 13.348 -6.683 5.110 1.00 97.06 220 SER A N 1
ATOM 1801 C CA . SER A 1 220 ? 12.359 -7.622 4.563 1.00 97.06 220 SER A CA 1
ATOM 1802 C C . SER A 1 220 ? 12.409 -7.711 3.037 1.00 97.06 220 SER A C 1
ATOM 1804 O O . SER A 1 220 ? 12.355 -8.808 2.486 1.00 97.06 220 SER A O 1
ATOM 1806 N N . THR A 1 221 ? 12.609 -6.589 2.346 1.00 98.25 221 THR A N 1
ATOM 1807 C CA . THR A 1 221 ? 12.639 -6.544 0.872 1.00 98.25 221 THR A CA 1
ATOM 1808 C C . THR A 1 221 ? 13.953 -7.044 0.263 1.00 98.25 221 THR A C 1
ATOM 1810 O O . THR A 1 221 ? 13.980 -7.459 -0.896 1.00 98.25 221 THR A O 1
ATOM 1813 N N . LYS A 1 222 ? 15.045 -7.107 1.039 1.00 98.00 222 LYS A N 1
ATOM 1814 C CA . LYS A 1 222 ? 16.365 -7.565 0.562 1.00 98.00 222 LYS A CA 1
ATOM 1815 C C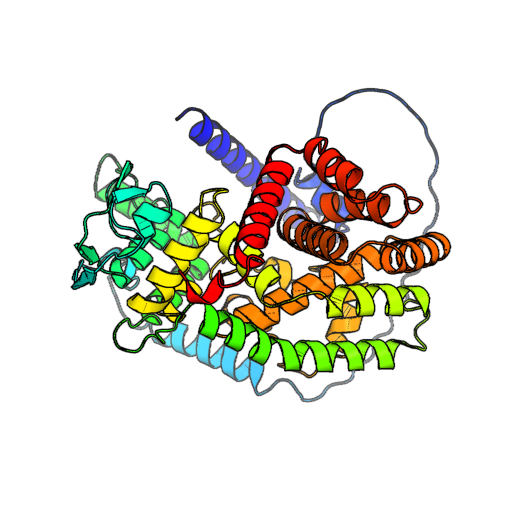 . LYS A 1 222 ? 16.371 -9.010 0.045 1.00 98.00 222 LYS A C 1
ATOM 1817 O O . LYS A 1 222 ? 17.157 -9.335 -0.850 1.00 98.00 222 LYS A O 1
ATOM 1822 N N . SER A 1 223 ? 15.570 -9.910 0.622 1.00 95.69 223 SER A N 1
ATOM 1823 C CA . SER A 1 223 ? 15.457 -11.292 0.121 1.00 95.69 223 SER A CA 1
ATOM 1824 C C . SER A 1 223 ? 14.725 -11.336 -1.219 1.00 95.69 223 SER A C 1
ATOM 1826 O O . SER A 1 223 ? 15.213 -11.985 -2.143 1.00 95.69 223 SER A O 1
ATOM 1828 N N . VAL A 1 224 ? 13.627 -10.584 -1.345 1.00 97.69 224 VAL A N 1
ATOM 1829 C CA . VAL A 1 224 ? 12.847 -10.461 -2.583 1.00 97.69 224 VAL A CA 1
ATOM 1830 C C . VAL A 1 224 ? 13.698 -9.871 -3.700 1.00 97.69 224 VAL A C 1
ATOM 1832 O O . VAL A 1 224 ? 13.770 -10.445 -4.780 1.00 97.69 224 VAL A O 1
ATOM 1835 N N . GLN A 1 225 ? 14.432 -8.791 -3.420 1.00 97.94 225 GLN A N 1
ATOM 1836 C CA . GLN A 1 225 ? 15.340 -8.177 -4.385 1.00 97.94 225 GLN A CA 1
ATOM 1837 C C . GLN A 1 225 ? 16.399 -9.166 -4.891 1.00 97.94 225 GLN A C 1
ATOM 1839 O O . GLN A 1 225 ? 16.627 -9.250 -6.094 1.00 97.94 225 GLN A O 1
ATOM 1844 N N . ARG A 1 226 ? 17.039 -9.940 -4.002 1.00 98.12 226 ARG A N 1
ATOM 1845 C CA . ARG A 1 226 ? 18.029 -10.952 -4.415 1.00 98.12 226 ARG A CA 1
ATOM 1846 C C . ARG A 1 226 ? 17.413 -12.040 -5.289 1.00 98.12 226 ARG A C 1
ATOM 1848 O O . ARG A 1 226 ? 17.985 -12.364 -6.325 1.00 98.12 226 ARG A O 1
ATOM 1855 N N . ALA A 1 227 ? 16.267 -12.582 -4.884 1.00 98.00 227 ALA A N 1
ATOM 1856 C CA . ALA A 1 227 ? 15.569 -13.610 -5.650 1.00 98.00 227 ALA A CA 1
ATOM 1857 C C . ALA A 1 227 ? 15.137 -13.093 -7.029 1.00 98.00 227 ALA A C 1
ATOM 1859 O O . ALA A 1 227 ? 15.326 -13.774 -8.032 1.00 98.00 227 ALA A O 1
ATOM 1860 N N . PHE A 1 228 ? 14.647 -11.856 -7.094 1.00 97.88 228 PHE A N 1
ATOM 1861 C CA . PHE A 1 228 ? 14.299 -11.197 -8.345 1.00 97.88 228 PHE A CA 1
ATOM 1862 C C . PHE A 1 228 ? 15.511 -11.017 -9.272 1.00 97.88 228 PHE A C 1
ATOM 1864 O O . PHE A 1 228 ? 15.430 -11.340 -10.454 1.00 97.88 228 PHE A O 1
ATOM 1871 N N . MET A 1 229 ? 16.654 -10.551 -8.754 1.00 97.94 229 MET A N 1
ATOM 1872 C CA . MET A 1 229 ? 17.870 -10.398 -9.568 1.00 97.94 229 MET A CA 1
ATOM 1873 C C . MET A 1 229 ? 18.364 -11.745 -10.111 1.00 97.94 229 MET A C 1
ATOM 1875 O O . MET A 1 229 ? 18.792 -11.830 -11.260 1.00 97.94 229 MET A O 1
ATOM 1879 N N . HIS A 1 230 ? 18.241 -12.814 -9.320 1.00 98.00 230 HIS A N 1
ATOM 1880 C CA . HIS A 1 230 ? 18.504 -14.172 -9.792 1.00 98.00 230 HIS A CA 1
ATOM 1881 C C . HIS A 1 230 ? 17.530 -14.591 -10.908 1.00 98.00 230 HIS A C 1
ATOM 1883 O O . HIS A 1 230 ? 17.967 -15.082 -11.946 1.00 98.00 230 HIS A O 1
ATOM 1889 N N . ALA A 1 231 ? 16.227 -14.334 -10.755 1.00 97.75 231 ALA A N 1
ATOM 1890 C CA . ALA A 1 231 ? 15.236 -14.615 -11.796 1.00 97.75 231 ALA A CA 1
ATOM 1891 C C . ALA A 1 231 ? 15.529 -13.856 -13.107 1.00 97.75 231 ALA A C 1
ATOM 1893 O O . ALA A 1 231 ? 15.454 -14.437 -14.189 1.00 97.75 231 ALA A O 1
ATOM 1894 N N . MET A 1 232 ? 15.931 -12.581 -13.032 1.00 97.81 232 MET A N 1
ATOM 1895 C CA . MET A 1 232 ? 16.349 -11.809 -14.212 1.00 97.81 232 MET A CA 1
ATOM 1896 C C . MET A 1 232 ? 17.581 -12.410 -14.901 1.00 97.81 232 MET A C 1
ATOM 1898 O O . MET A 1 232 ? 17.644 -12.437 -16.133 1.00 97.81 232 MET A O 1
ATOM 1902 N N . TYR A 1 233 ? 18.542 -12.927 -14.130 1.00 97.44 233 TYR A N 1
ATOM 1903 C CA . TYR A 1 233 ? 19.703 -13.626 -14.677 1.00 97.44 233 TYR A CA 1
ATOM 1904 C C . TYR A 1 233 ? 19.308 -14.920 -15.399 1.00 97.44 233 TYR A C 1
ATOM 1906 O O . TYR A 1 233 ? 19.783 -15.167 -16.509 1.00 97.44 233 TYR A O 1
ATOM 1914 N N . GLU A 1 234 ? 18.413 -15.723 -14.827 1.00 97.81 234 GLU A N 1
ATOM 1915 C CA . GLU A 1 234 ? 17.913 -16.950 -15.463 1.00 97.81 234 GLU A CA 1
ATOM 1916 C C . GLU A 1 234 ? 17.157 -16.662 -16.769 1.00 97.81 234 GLU A C 1
ATOM 1918 O O . GLU A 1 234 ? 17.313 -17.371 -17.764 1.00 97.81 234 GLU A O 1
ATOM 1923 N N . LEU A 1 235 ? 16.444 -15.535 -16.834 1.00 97.06 235 LEU A N 1
ATOM 1924 C CA . LEU A 1 235 ? 15.733 -15.085 -18.034 1.00 97.06 235 LEU A CA 1
ATOM 1925 C C . LEU A 1 235 ? 16.643 -14.504 -19.130 1.00 97.06 235 LEU A C 1
ATOM 1927 O O . LEU A 1 235 ? 16.140 -14.073 -20.167 1.00 97.06 235 LEU A O 1
ATOM 1931 N N . ARG A 1 236 ? 17.976 -14.505 -18.969 1.00 96.81 236 ARG A N 1
ATOM 1932 C CA . ARG A 1 236 ? 18.912 -13.898 -19.940 1.00 96.81 236 ARG A CA 1
ATOM 1933 C C . ARG A 1 236 ? 18.832 -14.467 -21.356 1.00 96.81 236 ARG A C 1
ATOM 1935 O O . ARG A 1 236 ? 19.154 -13.742 -22.296 1.00 96.81 236 ARG A O 1
ATOM 1942 N N . ASN A 1 237 ? 18.408 -15.724 -21.479 1.00 95.50 237 ASN A N 1
ATOM 1943 C CA . ASN A 1 237 ? 18.268 -16.444 -22.745 1.00 95.50 237 ASN A CA 1
ATOM 1944 C C . ASN A 1 237 ? 16.805 -16.531 -23.228 1.00 95.50 237 ASN A C 1
ATOM 1946 O O . ASN A 1 237 ? 16.547 -17.099 -24.287 1.00 95.50 237 ASN A O 1
ATOM 1950 N N . ASP A 1 238 ? 15.835 -15.996 -22.475 1.00 96.56 238 ASP A N 1
ATOM 1951 C CA . ASP A 1 238 ? 14.429 -15.984 -22.889 1.00 96.56 238 ASP A CA 1
ATOM 1952 C C . ASP A 1 238 ? 14.206 -14.864 -23.917 1.00 96.56 238 ASP A C 1
ATOM 1954 O O . ASP A 1 238 ? 14.488 -13.693 -23.660 1.00 96.56 238 ASP A O 1
ATOM 1958 N N . ALA A 1 239 ? 13.652 -15.203 -25.084 1.00 95.25 239 ALA A N 1
ATOM 1959 C CA . ALA A 1 239 ? 13.381 -14.236 -26.150 1.00 95.25 239 ALA A CA 1
ATOM 1960 C C . ALA A 1 239 ? 12.415 -13.110 -25.726 1.00 95.25 239 ALA A C 1
ATOM 1962 O O . ALA A 1 239 ? 12.439 -12.021 -26.297 1.00 95.25 239 ALA A O 1
ATOM 1963 N N . LYS A 1 240 ? 11.573 -13.340 -24.707 1.00 95.75 240 LYS A N 1
ATOM 1964 C CA . LYS A 1 240 ? 10.700 -12.318 -24.113 1.00 95.75 240 LYS A CA 1
ATOM 1965 C C . LYS A 1 240 ? 11.430 -11.431 -23.100 1.00 95.75 240 LYS A C 1
ATOM 1967 O O . LYS A 1 240 ? 10.820 -10.491 -22.606 1.00 95.75 240 LYS A O 1
ATOM 1972 N N . PHE A 1 241 ? 12.697 -11.682 -22.786 1.00 96.94 241 PHE A N 1
ATOM 1973 C CA . PHE A 1 241 ? 13.508 -10.875 -21.869 1.00 96.94 241 PHE A CA 1
ATOM 1974 C C . PHE A 1 241 ? 14.842 -10.466 -22.517 1.00 96.94 241 PHE A C 1
ATOM 1976 O O . PHE A 1 241 ? 15.925 -10.774 -22.002 1.00 96.94 241 PHE A O 1
ATOM 1983 N N . PRO A 1 242 ? 14.789 -9.718 -23.640 1.00 96.00 242 PRO A N 1
ATOM 1984 C CA . PRO A 1 242 ? 15.994 -9.195 -24.268 1.00 96.00 242 PRO A CA 1
ATOM 1985 C C . PRO A 1 242 ? 16.762 -8.297 -23.291 1.00 96.00 242 PRO A C 1
ATOM 1987 O O . PRO A 1 242 ? 16.192 -7.736 -22.351 1.00 96.00 242 PRO A O 1
ATOM 1990 N N . ARG A 1 243 ? 18.066 -8.120 -23.535 1.00 95.88 243 ARG A N 1
ATOM 1991 C CA . ARG A 1 243 ? 18.973 -7.367 -22.649 1.00 95.88 243 ARG A CA 1
ATOM 1992 C C . ARG A 1 243 ? 18.408 -6.008 -22.218 1.00 95.88 243 ARG A C 1
ATOM 1994 O O . ARG A 1 243 ? 18.401 -5.735 -21.025 1.00 95.88 243 ARG A O 1
ATOM 2001 N N . ALA A 1 244 ? 17.902 -5.207 -23.159 1.00 94.81 244 ALA A N 1
ATOM 2002 C CA . ALA A 1 244 ? 17.347 -3.880 -22.868 1.00 94.81 244 ALA A CA 1
ATOM 2003 C C . ALA A 1 244 ? 16.145 -3.940 -21.907 1.00 94.81 244 ALA A C 1
ATOM 2005 O O . ALA A 1 244 ? 16.028 -3.119 -21.002 1.00 94.81 244 ALA A O 1
ATOM 2006 N N . ARG A 1 245 ? 15.275 -4.955 -22.044 1.00 96.81 245 ARG A N 1
ATOM 2007 C CA . ARG A 1 245 ? 14.140 -5.166 -21.132 1.00 96.81 245 ARG A CA 1
ATOM 2008 C C . ARG A 1 245 ? 14.620 -5.461 -19.719 1.00 96.81 245 ARG A C 1
ATOM 2010 O O . ARG A 1 245 ? 14.177 -4.807 -18.783 1.00 96.81 245 ARG A O 1
ATOM 2017 N N . ARG A 1 246 ? 15.532 -6.422 -19.565 1.00 97.00 246 ARG A N 1
ATOM 2018 C CA . ARG A 1 246 ? 16.070 -6.786 -18.245 1.00 97.00 246 ARG A CA 1
ATOM 2019 C C . ARG A 1 246 ? 16.795 -5.613 -17.598 1.00 97.00 246 ARG A C 1
ATOM 2021 O O . ARG A 1 246 ? 16.479 -5.271 -16.467 1.00 97.00 246 ARG A O 1
ATOM 2028 N N . ALA A 1 247 ? 17.665 -4.934 -18.347 1.00 95.69 247 ALA A N 1
ATOM 2029 C CA . ALA A 1 247 ? 18.390 -3.763 -17.864 1.00 95.69 247 ALA A CA 1
ATOM 2030 C C . ALA A 1 247 ? 17.439 -2.653 -17.388 1.00 95.69 247 ALA A C 1
ATOM 2032 O O . ALA A 1 247 ? 17.640 -2.094 -16.311 1.00 95.69 247 ALA A O 1
ATOM 2033 N N . LEU A 1 248 ? 16.370 -2.373 -18.143 1.00 96.12 248 LEU A N 1
ATOM 2034 C CA . LEU A 1 248 ? 15.334 -1.420 -17.749 1.00 96.12 248 LEU A CA 1
ATOM 2035 C C . LEU A 1 248 ? 14.668 -1.817 -16.421 1.00 96.12 248 LEU A C 1
ATOM 2037 O O . LEU A 1 248 ? 14.639 -1.009 -15.489 1.00 96.12 248 LEU A O 1
ATOM 2041 N N . ILE A 1 249 ? 14.170 -3.056 -16.314 1.00 97.06 249 ILE A N 1
ATOM 2042 C CA . ILE A 1 249 ? 13.470 -3.531 -15.110 1.00 97.06 249 ILE A CA 1
ATOM 2043 C C . ILE A 1 249 ? 14.423 -3.529 -13.904 1.00 97.06 249 ILE A C 1
ATOM 2045 O O . ILE A 1 249 ? 14.089 -2.953 -12.873 1.00 97.06 249 ILE A O 1
ATOM 2049 N N . GLU A 1 250 ? 15.623 -4.104 -14.024 1.00 97.12 250 GLU A N 1
ATOM 2050 C CA . GLU A 1 250 ? 16.631 -4.171 -12.952 1.00 97.12 250 GLU A CA 1
ATOM 2051 C C . GLU A 1 250 ? 17.018 -2.769 -12.445 1.00 97.12 250 GLU A C 1
ATOM 2053 O O . GLU A 1 250 ? 17.108 -2.512 -11.235 1.00 97.12 250 GLU A O 1
ATOM 2058 N N . LYS A 1 251 ? 17.194 -1.818 -13.367 1.00 95.56 251 LYS A N 1
ATOM 2059 C CA . LYS A 1 251 ? 17.537 -0.427 -13.054 1.00 95.56 251 LYS A CA 1
ATOM 2060 C C . LYS A 1 251 ? 16.408 0.300 -12.325 1.00 95.56 251 LYS A C 1
ATOM 2062 O O . LYS A 1 251 ? 16.685 1.089 -11.421 1.00 95.56 251 LYS A O 1
ATOM 2067 N N . MET A 1 252 ? 15.151 0.053 -12.680 1.00 96.62 252 MET A N 1
ATOM 2068 C CA . MET A 1 252 ? 14.011 0.643 -11.973 1.00 96.62 252 MET A CA 1
ATOM 2069 C C . MET A 1 252 ? 13.767 -0.042 -10.620 1.00 96.62 252 MET A C 1
ATOM 2071 O O . MET A 1 252 ? 13.611 0.645 -9.610 1.00 96.62 252 MET A O 1
ATOM 2075 N N . ALA A 1 253 ? 13.833 -1.374 -10.565 1.00 97.06 253 ALA A N 1
ATOM 2076 C CA . ALA A 1 253 ? 13.634 -2.168 -9.352 1.00 97.06 253 ALA A CA 1
ATOM 2077 C C . ALA A 1 253 ? 14.666 -1.842 -8.258 1.00 97.06 253 ALA A C 1
ATOM 2079 O O . ALA A 1 253 ? 14.317 -1.670 -7.090 1.00 97.06 253 ALA A O 1
ATOM 2080 N N . SER A 1 254 ? 15.938 -1.658 -8.632 1.00 96.12 254 SER A N 1
ATOM 2081 C CA . SER A 1 254 ? 17.014 -1.252 -7.707 1.00 96.12 254 SER A CA 1
ATOM 2082 C C . SER A 1 254 ? 16.827 0.140 -7.088 1.00 96.12 254 SER A C 1
ATOM 2084 O O . SER A 1 254 ? 17.525 0.489 -6.138 1.00 96.12 254 SER A O 1
ATOM 2086 N N . ARG A 1 255 ? 15.880 0.941 -7.593 1.00 96.62 255 ARG A N 1
ATOM 2087 C CA . ARG A 1 255 ? 15.551 2.280 -7.080 1.00 96.62 255 ARG A CA 1
ATOM 2088 C C . ARG A 1 255 ? 14.295 2.305 -6.218 1.00 96.62 255 ARG A C 1
ATOM 2090 O O . ARG A 1 255 ? 13.957 3.372 -5.689 1.00 96.62 255 ARG A O 1
ATOM 2097 N N . ILE A 1 256 ? 13.612 1.175 -6.057 1.00 98.25 256 ILE A N 1
ATOM 2098 C CA . ILE A 1 256 ? 12.520 1.031 -5.097 1.00 98.25 256 ILE A CA 1
ATOM 2099 C C . ILE A 1 256 ? 13.149 0.997 -3.702 1.00 98.25 256 ILE A C 1
ATOM 2101 O O . ILE A 1 256 ? 13.885 0.078 -3.360 1.00 98.25 256 ILE A O 1
ATOM 2105 N N . SER A 1 257 ? 12.908 2.046 -2.918 1.00 98.12 257 SER A N 1
ATOM 2106 C CA . SER A 1 257 ? 13.488 2.229 -1.584 1.00 98.12 257 SER A CA 1
ATOM 2107 C C . SER A 1 257 ? 12.412 2.164 -0.505 1.00 98.12 257 SER A C 1
ATOM 2109 O O . SER A 1 257 ? 11.233 2.374 -0.799 1.00 98.12 257 SER A O 1
ATOM 2111 N N . SER A 1 258 ? 12.809 1.959 0.757 1.00 98.44 258 SER A N 1
ATOM 2112 C CA . SER A 1 258 ? 11.867 1.967 1.887 1.00 98.44 258 SER A CA 1
ATOM 2113 C C . SER A 1 258 ? 11.044 3.251 1.941 1.00 98.44 258 SER A C 1
ATOM 2115 O O . SER A 1 258 ? 9.834 3.183 2.092 1.00 98.44 258 SER A O 1
ATOM 2117 N N . ARG A 1 259 ? 11.654 4.418 1.685 1.00 98.56 259 ARG A N 1
ATOM 2118 C CA . ARG A 1 259 ? 10.937 5.704 1.599 1.00 98.56 259 ARG A CA 1
ATOM 2119 C C . ARG A 1 259 ? 9.804 5.709 0.569 1.00 98.56 259 ARG A C 1
ATOM 2121 O O . ARG A 1 259 ? 8.775 6.315 0.833 1.00 98.56 259 ARG A O 1
ATOM 2128 N N . LYS A 1 260 ? 9.965 5.049 -0.588 1.00 98.69 260 LYS A N 1
ATOM 2129 C CA . LYS A 1 260 ? 8.884 4.948 -1.590 1.00 98.69 260 LYS A CA 1
ATOM 2130 C C . LYS A 1 260 ? 7.760 4.056 -1.092 1.00 98.69 260 LYS A C 1
ATOM 2132 O O . LYS A 1 260 ? 6.604 4.422 -1.230 1.00 98.69 260 LYS A O 1
ATOM 2137 N N . LEU A 1 261 ? 8.102 2.931 -0.468 1.00 98.75 261 LEU A N 1
ATOM 2138 C CA . LEU A 1 261 ? 7.106 2.034 0.109 1.00 98.75 261 LEU A CA 1
ATOM 2139 C C . LEU A 1 261 ? 6.357 2.705 1.270 1.00 98.75 261 LEU A C 1
ATOM 2141 O O . LEU A 1 261 ? 5.138 2.627 1.315 1.00 98.75 261 LEU A O 1
ATOM 2145 N N . ILE A 1 262 ? 7.037 3.439 2.154 1.00 98.81 262 ILE A N 1
ATOM 2146 C CA . ILE A 1 262 ? 6.366 4.242 3.189 1.00 98.81 262 ILE A CA 1
ATOM 2147 C C . ILE A 1 262 ? 5.478 5.305 2.538 1.00 98.81 262 ILE A C 1
ATOM 2149 O O . ILE A 1 262 ? 4.335 5.455 2.945 1.00 98.81 262 ILE A O 1
ATOM 2153 N N . ALA A 1 263 ? 5.946 6.003 1.498 1.00 98.81 263 ALA A N 1
ATOM 2154 C CA . ALA A 1 263 ? 5.123 6.985 0.794 1.00 98.81 263 ALA A CA 1
ATOM 2155 C C . ALA A 1 263 ? 3.855 6.359 0.187 1.00 98.81 263 ALA A C 1
ATOM 2157 O O . ALA A 1 263 ? 2.780 6.944 0.314 1.00 98.81 263 ALA A O 1
ATOM 2158 N N . CYS A 1 264 ? 3.948 5.168 -0.413 1.00 98.69 264 CYS A N 1
ATOM 2159 C CA . CYS A 1 264 ? 2.784 4.399 -0.860 1.00 98.69 264 CYS A CA 1
ATOM 2160 C C . CYS A 1 264 ? 1.875 4.035 0.320 1.00 98.69 264 CYS A C 1
ATOM 2162 O O . CYS A 1 264 ? 0.679 4.276 0.248 1.00 98.69 264 CYS A O 1
ATOM 2164 N N . SER A 1 265 ? 2.435 3.569 1.438 1.00 98.62 265 SER A N 1
ATOM 2165 C CA . SER A 1 265 ? 1.640 3.221 2.617 1.00 98.62 265 SER A CA 1
ATOM 2166 C C . SER A 1 265 ? 0.893 4.417 3.215 1.00 98.62 265 SER A C 1
ATOM 2168 O O . SER A 1 265 ? -0.295 4.332 3.507 1.00 98.62 265 SER A O 1
ATOM 2170 N N . LEU A 1 266 ? 1.542 5.579 3.309 1.00 98.69 266 LEU A N 1
ATOM 2171 C CA . LEU A 1 266 ? 0.887 6.829 3.698 1.00 98.69 266 LEU A CA 1
ATOM 2172 C C . LEU A 1 266 ? -0.194 7.246 2.691 1.00 98.69 266 LEU A C 1
ATOM 2174 O O . LEU A 1 266 ? -1.197 7.844 3.071 1.00 98.69 266 LEU A O 1
ATOM 2178 N N . THR A 1 267 ? 0.001 6.942 1.406 1.00 98.50 267 THR A N 1
ATOM 2179 C CA . THR A 1 267 ? -0.985 7.237 0.356 1.00 98.50 267 THR A CA 1
ATOM 2180 C C . THR A 1 267 ? -2.238 6.384 0.516 1.00 98.50 267 THR A C 1
ATOM 2182 O O . THR A 1 267 ? -3.331 6.898 0.296 1.00 98.50 267 THR A O 1
ATOM 2185 N N . GLU A 1 268 ? -2.093 5.142 0.964 1.00 98.12 268 GLU A N 1
ATOM 2186 C CA . GLU A 1 268 ? -3.220 4.260 1.258 1.00 98.12 268 GLU A CA 1
ATOM 2187 C C . GLU A 1 268 ? -3.916 4.605 2.578 1.00 98.12 268 GLU A C 1
ATOM 2189 O O . GLU A 1 268 ? -5.134 4.745 2.632 1.00 98.12 268 GLU A O 1
ATOM 2194 N N . LEU A 1 269 ? -3.148 4.796 3.652 1.00 98.06 269 LEU A N 1
ATOM 2195 C CA . LEU A 1 269 ? -3.708 4.882 5.002 1.00 98.06 269 LEU A CA 1
ATOM 2196 C C . LEU A 1 269 ? -4.177 6.281 5.402 1.00 98.06 269 LEU A C 1
ATOM 2198 O O . LEU A 1 269 ? -5.104 6.415 6.202 1.00 98.06 269 LEU A O 1
ATOM 2202 N N . MET A 1 270 ? -3.523 7.336 4.918 1.00 97.75 270 MET A N 1
ATOM 2203 C CA . MET A 1 270 ? -3.720 8.681 5.464 1.00 97.75 270 MET A CA 1
ATOM 2204 C C . MET A 1 270 ? -4.572 9.528 4.530 1.00 97.75 270 MET A C 1
ATOM 2206 O O . MET A 1 270 ? -4.257 9.576 3.358 1.00 97.75 270 MET A O 1
ATOM 2210 N N . PRO A 1 271 ? -5.621 10.239 4.962 1.00 95.62 271 PRO A N 1
ATOM 2211 C CA . PRO A 1 271 ? -6.542 10.908 4.039 1.00 95.62 271 PRO A CA 1
ATOM 2212 C C . PRO A 1 271 ? -5.990 12.186 3.377 1.00 95.62 271 PRO A C 1
ATOM 2214 O O . PRO A 1 271 ? -6.493 12.571 2.323 1.00 95.62 271 PRO A O 1
ATOM 2217 N N . SER A 1 272 ? -4.971 12.849 3.938 1.00 96.19 272 SER A N 1
ATOM 2218 C CA . SER A 1 272 ? -4.463 14.128 3.407 1.00 96.19 272 SER A CA 1
ATOM 2219 C C . SER A 1 272 ? -3.280 13.986 2.438 1.00 96.19 272 SER A C 1
ATOM 2221 O O . SER A 1 272 ? -2.628 12.943 2.365 1.00 96.19 272 SER A O 1
ATOM 2223 N N . ALA A 1 273 ? -2.977 15.071 1.718 1.00 96.50 273 ALA A N 1
ATOM 2224 C CA . ALA A 1 273 ? -1.766 15.225 0.906 1.00 96.50 273 ALA A CA 1
ATOM 2225 C C . ALA A 1 273 ? -0.627 15.969 1.637 1.00 96.50 273 ALA A C 1
ATOM 2227 O O . ALA A 1 273 ? 0.365 16.327 1.002 1.00 96.50 273 ALA A O 1
ATOM 2228 N N . ASP A 1 274 ? -0.760 16.217 2.945 1.00 97.69 274 ASP A N 1
ATOM 2229 C CA . ASP A 1 274 ? 0.306 16.785 3.771 1.00 97.69 274 ASP A CA 1
ATOM 2230 C C . ASP A 1 274 ? 1.231 15.663 4.261 1.00 97.69 274 ASP A C 1
ATOM 2232 O O . ASP A 1 274 ? 0.911 14.920 5.193 1.00 97.69 274 ASP A O 1
ATOM 2236 N N . GLY A 1 275 ? 2.391 15.544 3.610 1.00 97.69 275 GLY A N 1
ATOM 2237 C CA . GLY A 1 275 ? 3.367 14.495 3.894 1.00 97.69 275 GLY A CA 1
ATOM 2238 C C . GLY A 1 275 ? 3.925 14.524 5.316 1.00 97.69 275 GLY A C 1
ATOM 2239 O O . GLY A 1 275 ? 4.229 13.465 5.861 1.00 97.69 275 GLY A O 1
ATOM 2240 N N . GLU A 1 276 ? 4.023 15.703 5.933 1.00 97.69 276 GLU A N 1
ATOM 2241 C CA . GLU A 1 276 ? 4.513 15.844 7.305 1.00 97.69 276 GLU A CA 1
ATOM 2242 C C . GLU A 1 276 ? 3.476 15.337 8.301 1.00 97.69 276 GLU A C 1
ATOM 2244 O O . GLU A 1 276 ? 3.766 14.457 9.109 1.00 97.69 276 GLU A O 1
ATOM 2249 N N . THR A 1 277 ? 2.234 15.814 8.191 1.00 97.62 277 THR A N 1
ATOM 2250 C CA . THR A 1 277 ? 1.138 15.334 9.044 1.00 97.62 277 THR A CA 1
ATOM 2251 C C . THR A 1 277 ? 0.918 13.826 8.881 1.00 97.62 277 THR A C 1
ATOM 2253 O O . THR A 1 277 ? 0.737 13.129 9.878 1.00 97.62 277 THR A O 1
ATOM 2256 N N . ASN A 1 278 ? 1.011 13.295 7.658 1.00 98.44 278 ASN A N 1
ATOM 2257 C CA . ASN A 1 278 ? 0.928 11.856 7.392 1.00 98.44 278 ASN A CA 1
ATOM 2258 C C . ASN A 1 278 ? 2.016 11.059 8.121 1.00 98.44 278 ASN A C 1
ATOM 2260 O O . ASN A 1 278 ? 1.718 10.035 8.736 1.00 98.44 278 ASN A O 1
ATOM 2264 N N . ALA A 1 279 ? 3.264 11.528 8.064 1.00 98.50 279 ALA A N 1
ATOM 2265 C CA . ALA A 1 279 ? 4.379 10.877 8.738 1.00 98.50 279 ALA A CA 1
ATOM 2266 C C . ALA A 1 279 ? 4.251 10.943 10.268 1.00 98.50 279 ALA A C 1
ATOM 2268 O O . ALA A 1 279 ? 4.470 9.924 10.917 1.00 98.50 279 ALA A O 1
ATOM 2269 N N . ILE A 1 280 ? 3.832 12.088 10.826 1.00 98.31 280 ILE A N 1
ATOM 2270 C CA . ILE A 1 280 ? 3.594 12.257 12.272 1.00 98.31 280 ILE A CA 1
ATOM 2271 C C . ILE A 1 280 ? 2.510 11.305 12.770 1.00 98.31 280 ILE A C 1
ATOM 2273 O O . ILE A 1 280 ? 2.701 10.630 13.780 1.00 98.31 280 ILE A O 1
ATOM 2277 N N . VAL A 1 281 ? 1.389 11.195 12.052 1.00 98.50 281 VAL A N 1
ATOM 2278 C CA . VAL A 1 281 ? 0.335 10.251 12.440 1.00 98.50 281 VAL A CA 1
ATOM 2279 C C . VAL A 1 281 ? 0.836 8.808 12.362 1.00 98.50 281 VAL A C 1
ATOM 2281 O O . VAL A 1 281 ? 0.596 8.040 13.291 1.00 98.50 281 VAL A O 1
ATOM 2284 N N . LEU A 1 282 ? 1.551 8.426 11.297 1.00 98.69 282 LEU A N 1
ATOM 2285 C CA . LEU A 1 282 ? 2.081 7.065 11.187 1.00 98.69 282 LEU A CA 1
ATOM 2286 C C . LEU A 1 282 ? 3.072 6.745 12.314 1.00 98.69 282 LEU A C 1
ATOM 2288 O O . LEU A 1 282 ? 2.963 5.682 12.916 1.00 98.69 282 LEU A O 1
ATOM 2292 N N . ASP A 1 283 ? 4.009 7.642 12.621 1.00 98.62 283 ASP A N 1
ATOM 2293 C CA . ASP A 1 283 ? 4.977 7.441 13.706 1.00 98.62 283 ASP A CA 1
ATOM 2294 C C . ASP A 1 283 ? 4.282 7.328 15.072 1.00 98.62 283 ASP A C 1
ATOM 2296 O O . ASP A 1 283 ? 4.582 6.416 15.844 1.00 98.62 283 ASP A O 1
ATOM 2300 N N . PHE A 1 284 ? 3.272 8.165 15.333 1.00 98.62 284 PHE A N 1
ATOM 2301 C CA . PHE A 1 284 ? 2.446 8.050 16.535 1.00 98.62 284 PHE A CA 1
ATOM 2302 C C . PHE A 1 284 ? 1.783 6.668 16.643 1.00 98.62 284 PHE A C 1
ATOM 2304 O O . PHE A 1 284 ? 1.836 6.043 17.706 1.00 98.62 284 PHE A O 1
ATOM 2311 N N . LEU A 1 285 ? 1.187 6.163 15.558 1.00 98.69 285 LEU A N 1
ATOM 2312 C CA . LEU A 1 285 ? 0.560 4.838 15.546 1.00 98.69 285 LEU A CA 1
ATOM 2313 C C . LEU A 1 285 ? 1.596 3.721 15.731 1.00 98.69 285 LEU A C 1
ATOM 2315 O O . LEU A 1 285 ? 1.386 2.828 16.547 1.00 98.69 285 LEU A O 1
ATOM 2319 N N . LEU A 1 286 ? 2.744 3.788 15.056 1.00 98.69 286 LEU A N 1
ATOM 2320 C CA . LEU A 1 286 ? 3.813 2.793 15.190 1.00 98.69 286 LEU A CA 1
ATOM 2321 C C . LEU A 1 286 ? 4.363 2.720 16.623 1.00 98.69 286 LEU A C 1
ATOM 2323 O O . LEU A 1 286 ? 4.592 1.624 17.139 1.00 98.69 286 LEU A O 1
ATOM 2327 N N . ARG A 1 287 ? 4.528 3.864 17.296 1.00 98.56 287 ARG A N 1
ATOM 2328 C CA . ARG A 1 287 ? 5.064 3.924 18.664 1.00 98.56 287 ARG A CA 1
ATOM 2329 C C . ARG A 1 287 ? 4.059 3.508 19.733 1.00 98.56 287 ARG A C 1
ATOM 2331 O O . ARG A 1 287 ? 4.464 2.964 20.758 1.00 98.56 287 ARG A O 1
ATOM 2338 N N . ASN A 1 288 ? 2.767 3.763 19.522 1.00 98.50 288 ASN A N 1
ATOM 2339 C CA . ASN A 1 288 ? 1.744 3.554 20.553 1.00 98.50 288 ASN A CA 1
ATOM 2340 C C . ASN A 1 288 ? 0.878 2.310 20.308 1.00 98.50 288 ASN A C 1
ATOM 2342 O O . ASN A 1 288 ? 0.617 1.558 21.252 1.00 98.50 288 ASN A O 1
ATOM 2346 N N . ALA A 1 289 ? 0.475 2.070 19.058 1.00 98.44 289 ALA A N 1
ATOM 2347 C CA . ALA A 1 289 ? -0.359 0.943 18.643 1.00 98.44 289 ALA A CA 1
ATOM 2348 C C . ALA A 1 289 ? 0.461 -0.258 18.135 1.0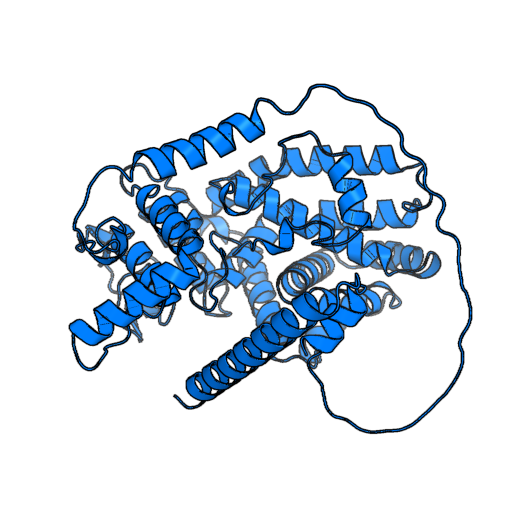0 98.44 289 ALA A C 1
ATOM 2350 O O . ALA A 1 289 ? 0.015 -1.396 18.292 1.00 98.44 289 ALA A O 1
ATOM 2351 N N . GLY A 1 290 ? 1.656 -0.009 17.586 1.00 98.56 290 GLY A N 1
ATOM 2352 C CA . GLY A 1 290 ? 2.570 -1.018 17.036 1.00 98.56 290 GLY A CA 1
ATOM 2353 C C . GLY A 1 290 ? 2.334 -1.338 15.556 1.00 98.56 290 GLY A C 1
ATOM 2354 O O . GLY A 1 290 ? 1.308 -0.970 14.985 1.00 98.56 290 GLY A O 1
ATOM 2355 N N . THR A 1 291 ? 3.280 -2.039 14.920 1.00 98.50 291 THR A N 1
ATOM 2356 C CA . THR A 1 291 ? 3.156 -2.463 13.509 1.00 98.50 291 THR A CA 1
ATOM 2357 C C . THR A 1 291 ? 1.951 -3.368 13.286 1.00 98.50 291 THR A C 1
ATOM 2359 O O . THR A 1 291 ? 1.259 -3.221 12.288 1.00 98.50 291 THR A O 1
ATOM 2362 N N . ASP A 1 292 ? 1.638 -4.221 14.261 1.00 98.50 292 ASP A N 1
ATOM 2363 C CA . ASP A 1 292 ? 0.505 -5.146 14.215 1.00 98.50 292 ASP A CA 1
ATOM 2364 C C . ASP A 1 292 ? -0.841 -4.419 14.071 1.00 98.50 292 ASP A C 1
ATOM 2366 O O . ASP A 1 292 ? -1.768 -4.966 13.488 1.00 98.50 292 ASP A O 1
ATOM 2370 N N . PHE A 1 293 ? -0.961 -3.180 14.575 1.00 98.69 293 PHE A N 1
ATOM 2371 C CA . PHE A 1 293 ? -2.153 -2.356 14.347 1.00 98.69 293 PHE A CA 1
ATOM 2372 C C . PHE A 1 293 ? -2.255 -1.949 12.876 1.00 98.69 293 PHE A C 1
ATOM 2374 O O . PHE A 1 293 ? -3.316 -2.078 12.278 1.00 98.69 293 PHE A O 1
ATOM 2381 N N . ILE A 1 294 ? -1.145 -1.488 12.288 1.00 98.69 294 ILE A N 1
ATOM 2382 C CA . ILE A 1 294 ? -1.072 -1.055 10.885 1.00 98.69 294 ILE A CA 1
ATOM 2383 C C . ILE A 1 294 ? -1.389 -2.214 9.937 1.00 98.69 294 ILE A C 1
ATOM 2385 O O . ILE A 1 294 ? -2.101 -2.025 8.950 1.00 98.69 294 ILE A O 1
ATOM 2389 N N . ASP A 1 295 ? -0.897 -3.408 10.264 1.00 98.44 295 ASP A N 1
ATOM 2390 C CA . ASP A 1 295 ? -1.066 -4.623 9.468 1.00 98.44 295 ASP A CA 1
ATOM 2391 C C . ASP A 1 295 ? -2.524 -5.085 9.377 1.00 98.44 295 ASP A C 1
ATOM 2393 O O . ASP A 1 295 ? -2.864 -5.789 8.436 1.00 98.44 295 ASP A O 1
ATOM 2397 N N . VAL A 1 296 ? -3.407 -4.661 10.288 1.00 98.25 296 VAL A N 1
ATOM 2398 C CA . VAL A 1 296 ? -4.821 -5.080 10.304 1.00 98.25 296 VAL A CA 1
ATOM 2399 C C . VAL A 1 296 ? -5.807 -3.971 9.923 1.00 98.25 296 VAL A C 1
ATOM 2401 O O . VAL A 1 296 ? -7.017 -4.197 9.980 1.00 98.25 296 VAL A O 1
ATOM 2404 N N . ILE A 1 297 ? -5.331 -2.782 9.522 1.00 98.56 297 ILE A N 1
ATOM 2405 C CA . ILE A 1 297 ? -6.203 -1.675 9.088 1.00 98.56 297 ILE A CA 1
ATOM 2406 C C . ILE A 1 297 ? -6.907 -2.055 7.777 1.00 98.56 297 ILE A C 1
ATOM 2408 O O . ILE A 1 297 ? -6.221 -2.230 6.765 1.00 98.56 297 ILE A O 1
ATOM 2412 N N . PRO A 1 298 ? -8.249 -2.127 7.734 1.00 98.31 298 PRO A N 1
ATOM 2413 C CA . PRO A 1 298 ? -8.966 -2.393 6.496 1.00 98.31 298 PRO A CA 1
ATOM 2414 C C . PRO A 1 298 ? -9.089 -1.149 5.609 1.00 98.31 298 PRO A C 1
ATOM 2416 O O . PRO A 1 298 ? -9.159 -0.021 6.101 1.00 98.31 298 PRO A O 1
ATOM 2419 N N . SER A 1 299 ? -9.263 -1.358 4.304 1.00 97.31 299 SER A N 1
ATOM 2420 C CA . SER A 1 299 ? -9.790 -0.321 3.409 1.00 97.31 299 SER A CA 1
ATOM 2421 C C . SER A 1 299 ? -11.283 -0.170 3.681 1.00 97.31 299 SER A C 1
ATOM 2423 O O . SER A 1 299 ? -12.064 -1.090 3.432 1.00 97.31 299 SER A O 1
ATOM 2425 N N . VAL A 1 300 ? -11.701 0.979 4.211 1.00 96.56 300 VAL A N 1
ATOM 2426 C CA . VAL A 1 300 ? -13.091 1.202 4.658 1.00 96.56 300 VAL A CA 1
ATOM 2427 C C . VAL A 1 300 ? -14.057 1.592 3.533 1.00 96.56 300 VAL A C 1
ATOM 2429 O O . VAL A 1 300 ? -15.253 1.738 3.774 1.00 96.56 300 VAL A O 1
ATOM 2432 N N . HIS A 1 301 ? -13.562 1.794 2.308 1.00 91.94 301 HIS A N 1
ATOM 2433 C CA . HIS A 1 301 ? -14.349 2.320 1.183 1.00 91.94 301 HIS A CA 1
ATOM 2434 C C . HIS A 1 301 ? -14.635 1.293 0.079 1.00 91.94 301 HIS A C 1
ATOM 2436 O O . HIS A 1 301 ? -15.219 1.640 -0.946 1.00 91.94 301 HIS A O 1
ATOM 2442 N N . ASP A 1 302 ? -14.273 0.031 0.296 1.00 93.88 302 ASP A N 1
ATOM 2443 C CA . ASP A 1 302 ? -14.598 -1.085 -0.590 1.00 93.88 302 ASP A CA 1
ATOM 2444 C C . ASP A 1 302 ? -15.072 -2.308 0.212 1.00 93.88 302 ASP A C 1
ATOM 2446 O O . ASP A 1 302 ? -14.955 -2.349 1.436 1.00 93.88 302 ASP A O 1
ATOM 2450 N N . LEU A 1 303 ? -15.593 -3.325 -0.478 1.00 95.88 303 LEU A N 1
ATOM 2451 C CA . LEU A 1 303 ? -15.949 -4.630 0.103 1.00 95.88 303 LEU A CA 1
ATOM 2452 C C . LEU A 1 303 ? -14.993 -5.745 -0.351 1.00 95.88 303 LEU A C 1
ATOM 2454 O O . LEU A 1 303 ? -15.366 -6.915 -0.391 1.00 95.88 303 LEU A O 1
ATOM 2458 N N . LEU A 1 304 ? -13.763 -5.392 -0.727 1.00 96.25 304 LEU A N 1
ATOM 2459 C CA . LEU A 1 304 ? -12.714 -6.360 -1.025 1.00 96.25 304 LEU A CA 1
ATOM 2460 C C . LEU A 1 304 ? -12.016 -6.783 0.273 1.00 96.25 304 LEU A C 1
ATOM 2462 O O . LEU A 1 304 ? -12.016 -6.047 1.263 1.00 96.25 304 LEU A O 1
ATOM 2466 N N . ALA A 1 305 ? -11.374 -7.951 0.256 1.00 96.31 305 ALA A N 1
ATOM 2467 C CA . ALA A 1 305 ? -10.430 -8.367 1.292 1.00 96.31 305 ALA A CA 1
ATOM 2468 C C . ALA A 1 305 ? -9.134 -7.540 1.180 1.00 96.31 305 ALA A C 1
ATOM 2470 O O . ALA A 1 305 ? -8.107 -8.033 0.730 1.00 96.31 305 ALA A O 1
ATOM 2471 N N . SER A 1 306 ? -9.231 -6.251 1.513 1.00 96.62 306 SER A N 1
ATOM 2472 C CA . SER A 1 306 ? -8.160 -5.261 1.416 1.00 96.62 306 SER A CA 1
ATOM 2473 C C . SER A 1 306 ? -7.802 -4.719 2.788 1.00 96.62 306 SER A C 1
ATOM 2475 O O . SER A 1 306 ? -8.665 -4.151 3.465 1.00 96.62 306 SER A O 1
ATOM 2477 N N . PHE A 1 307 ? -6.544 -4.903 3.188 1.00 97.94 307 PHE A N 1
ATOM 2478 C CA . PHE A 1 307 ? -6.052 -4.487 4.497 1.00 97.94 307 PHE A CA 1
ATOM 2479 C C . PHE A 1 307 ? -4.531 -4.262 4.529 1.00 97.94 307 PHE A C 1
ATOM 2481 O O . PHE A 1 307 ? -3.796 -4.572 3.581 1.00 97.94 307 PHE A O 1
ATOM 2488 N N . GLY A 1 308 ? -4.062 -3.722 5.652 1.00 98.12 308 GLY A N 1
ATOM 2489 C CA . GLY A 1 308 ? -2.653 -3.518 5.957 1.00 98.12 308 GLY A CA 1
ATOM 2490 C C . GLY A 1 308 ? -2.070 -2.238 5.350 1.00 98.12 308 GLY A C 1
ATOM 2491 O O . GLY A 1 308 ? -2.779 -1.432 4.740 1.00 98.12 308 GLY A O 1
ATOM 2492 N N . PRO A 1 309 ? -0.747 -2.029 5.460 1.00 98.31 309 PRO A N 1
ATOM 2493 C CA . PRO A 1 309 ? -0.117 -0.764 5.095 1.00 98.31 309 PRO A CA 1
ATOM 2494 C C . PRO A 1 309 ? -0.257 -0.375 3.626 1.00 98.31 309 PRO A C 1
ATOM 2496 O O . PRO A 1 309 ? -0.160 0.809 3.329 1.00 98.31 309 PRO A O 1
ATOM 2499 N N . TYR A 1 310 ? -0.458 -1.337 2.725 1.00 98.25 310 TYR A N 1
ATOM 2500 C CA . TYR A 1 310 ? -0.545 -1.116 1.277 1.00 98.25 310 TYR A CA 1
ATOM 2501 C C . TYR A 1 310 ? -1.906 -1.483 0.693 1.00 98.25 310 TYR A C 1
ATOM 2503 O O . TYR A 1 310 ? -2.004 -1.557 -0.524 1.00 98.25 310 TYR A O 1
ATOM 2511 N N . GLN A 1 311 ? -2.898 -1.795 1.539 1.00 97.12 311 GLN A N 1
ATOM 2512 C CA . GLN A 1 311 ? -4.258 -2.133 1.102 1.00 97.12 311 GLN A CA 1
ATOM 2513 C C . GLN A 1 311 ? -4.254 -3.156 -0.051 1.00 97.12 311 GLN A C 1
ATOM 2515 O O . GLN A 1 311 ? -4.828 -2.965 -1.121 1.00 97.12 311 GLN A O 1
ATOM 2520 N N . LEU A 1 312 ? -3.501 -4.244 0.155 1.00 95.00 312 LEU A N 1
ATOM 2521 C CA . LEU A 1 312 ? -3.323 -5.294 -0.849 1.00 95.00 312 LEU A CA 1
ATOM 2522 C C . LEU A 1 312 ? -4.667 -5.968 -1.118 1.00 95.00 312 LEU A C 1
ATOM 2524 O O . LEU A 1 312 ? -5.406 -6.233 -0.179 1.00 95.00 312 LEU A O 1
ATOM 2528 N N . THR A 1 313 ? -4.965 -6.296 -2.377 1.00 93.44 313 THR A N 1
ATOM 2529 C CA . THR A 1 313 ? -6.247 -6.908 -2.762 1.00 93.44 313 THR A CA 1
ATOM 2530 C C . THR A 1 313 ? -6.058 -8.324 -3.318 1.00 93.44 313 THR A C 1
ATOM 2532 O O . THR A 1 313 ? -4.995 -8.627 -3.871 1.00 93.44 313 THR A O 1
ATOM 2535 N N . PRO A 1 314 ? -7.091 -9.191 -3.280 1.00 92.38 314 PRO A N 1
ATOM 2536 C CA . PRO A 1 314 ? -7.019 -10.538 -3.857 1.00 92.38 314 PRO A CA 1
ATOM 2537 C C . PRO A 1 314 ? -6.674 -10.559 -5.350 1.00 92.38 314 PRO A C 1
ATOM 2539 O O . PRO A 1 314 ? -6.116 -11.535 -5.845 1.00 92.38 314 PRO A O 1
ATOM 2542 N N . ALA A 1 315 ? -6.985 -9.482 -6.081 1.00 89.62 315 ALA A N 1
ATOM 2543 C CA . ALA A 1 315 ? -6.710 -9.381 -7.511 1.00 89.62 315 ALA A CA 1
ATOM 2544 C C . ALA A 1 315 ? -5.209 -9.464 -7.837 1.00 89.62 315 ALA A C 1
ATOM 2546 O O . ALA A 1 315 ? -4.856 -9.926 -8.921 1.00 89.62 315 ALA A O 1
ATOM 2547 N N . LEU A 1 316 ? -4.339 -9.068 -6.899 1.00 88.81 316 LEU A N 1
ATOM 2548 C CA . LEU A 1 316 ? -2.883 -9.167 -7.045 1.00 88.81 316 LEU A CA 1
ATOM 2549 C C . LEU A 1 316 ? -2.391 -10.621 -7.060 1.00 88.81 316 LEU A C 1
ATOM 2551 O O . LEU A 1 316 ? -1.387 -10.909 -7.696 1.00 88.81 316 LEU A O 1
ATOM 2555 N N . PHE A 1 317 ? -3.115 -11.532 -6.408 1.00 89.25 317 PHE A N 1
ATOM 2556 C CA . PHE A 1 317 ? -2.741 -12.944 -6.263 1.00 89.25 317 PHE A CA 1
ATOM 2557 C C . PHE A 1 317 ? -3.451 -13.865 -7.269 1.00 89.25 317 PHE A C 1
ATOM 2559 O O . PHE A 1 317 ? -3.196 -15.068 -7.320 1.00 89.25 317 PHE A O 1
ATOM 2566 N N . ALA A 1 318 ? -4.380 -13.329 -8.063 1.00 86.50 318 ALA A N 1
ATOM 2567 C CA . ALA A 1 318 ? -5.099 -14.108 -9.060 1.00 86.50 318 ALA A CA 1
ATOM 2568 C C . ALA A 1 318 ? -4.188 -14.469 -10.254 1.00 86.50 318 ALA A C 1
ATOM 2570 O O . ALA A 1 318 ? -3.318 -13.676 -10.621 1.00 86.50 318 ALA A O 1
ATOM 2571 N N . PRO A 1 319 ? -4.418 -15.608 -10.940 1.00 80.94 319 PRO A N 1
ATOM 2572 C CA . PRO A 1 319 ? -3.719 -15.923 -12.184 1.00 80.94 319 PRO A CA 1
ATOM 2573 C C . PRO A 1 319 ? -3.841 -14.784 -13.203 1.00 80.94 319 PRO A C 1
ATOM 2575 O O . PRO A 1 319 ? -4.937 -14.300 -13.503 1.00 80.94 319 PRO A O 1
ATOM 2578 N N . GLY A 1 320 ? -2.709 -14.353 -13.748 1.00 74.19 320 GLY A N 1
ATOM 2579 C CA . GLY A 1 320 ? -2.610 -13.215 -14.649 1.00 74.19 320 GLY A CA 1
ATOM 2580 C C . GLY A 1 320 ? -2.853 -11.866 -13.978 1.00 74.19 320 GLY A C 1
ATOM 2581 O O . GLY A 1 320 ? -3.203 -10.931 -14.702 1.00 74.19 320 GLY A O 1
ATOM 2582 N N . GLY A 1 321 ? -2.700 -11.775 -12.649 1.00 74.25 321 GLY A N 1
ATOM 2583 C CA . GLY A 1 321 ? -2.974 -10.591 -11.832 1.00 74.25 321 GLY A CA 1
ATOM 2584 C C . GLY A 1 321 ? -2.340 -9.334 -12.417 1.00 74.25 321 GLY A C 1
ATOM 2585 O O . GLY A 1 321 ? -3.045 -8.464 -12.932 1.00 74.25 321 GLY A O 1
ATOM 2586 N N . VAL A 1 322 ? -1.005 -9.273 -12.438 1.00 75.38 322 VAL A N 1
ATOM 2587 C CA . VAL A 1 322 ? -0.280 -8.142 -13.045 1.00 75.38 322 VAL A CA 1
ATOM 2588 C C . VAL A 1 322 ? 0.048 -8.376 -14.529 1.00 75.38 322 VAL A C 1
ATOM 2590 O O . VAL A 1 322 ? 0.125 -7.417 -15.302 1.00 75.38 322 VAL A O 1
ATOM 2593 N N . GLY A 1 323 ? 0.162 -9.637 -14.965 1.00 84.06 323 GLY A N 1
ATOM 2594 C CA . GLY A 1 323 ? 0.266 -10.033 -16.375 1.00 84.06 323 GLY A CA 1
ATOM 2595 C C . GLY A 1 323 ? 1.260 -11.169 -16.651 1.00 84.06 323 GLY A C 1
ATOM 2596 O O . GLY A 1 323 ? 2.047 -11.561 -15.797 1.00 84.06 323 GLY A O 1
ATOM 2597 N N . HIS A 1 324 ? 1.252 -11.696 -17.881 1.00 87.56 324 HIS A N 1
ATOM 2598 C CA . HIS A 1 324 ? 1.988 -12.922 -18.245 1.00 87.56 324 HIS A CA 1
ATOM 2599 C C . HIS A 1 324 ? 3.516 -12.839 -18.165 1.00 87.56 324 HIS A C 1
ATOM 2601 O O . HIS A 1 324 ? 4.185 -13.868 -18.063 1.00 87.56 324 HIS A O 1
ATOM 2607 N N . LEU A 1 325 ? 4.104 -11.645 -18.290 1.00 88.75 325 LEU A N 1
ATOM 2608 C CA . LEU A 1 325 ? 5.549 -11.506 -18.093 1.00 88.75 325 LEU A CA 1
ATOM 2609 C C . LEU A 1 325 ? 5.907 -11.571 -16.610 1.00 88.75 325 LEU A C 1
ATOM 2611 O O . LEU A 1 325 ? 6.924 -12.171 -16.279 1.00 88.75 325 LEU A O 1
ATOM 2615 N N . SER A 1 326 ? 5.066 -11.015 -15.740 1.00 88.62 326 SER A N 1
ATOM 2616 C CA . SER A 1 326 ? 5.241 -11.085 -14.290 1.00 88.62 326 SER A CA 1
ATOM 2617 C C . SER A 1 326 ? 5.128 -12.526 -13.789 1.00 88.62 326 SER A C 1
ATOM 2619 O O . SER A 1 326 ? 6.030 -12.977 -13.093 1.00 88.62 326 SER A O 1
ATOM 2621 N N . GLU A 1 327 ? 4.157 -13.304 -14.289 1.00 89.75 327 GLU A N 1
ATOM 2622 C CA . GLU A 1 327 ? 4.024 -14.745 -13.982 1.00 89.75 327 GLU A CA 1
ATOM 2623 C C . GLU A 1 327 ? 5.302 -15.541 -14.304 1.00 89.75 327 GLU A C 1
ATOM 2625 O O . GLU A 1 327 ? 5.686 -16.456 -13.577 1.00 89.75 327 GLU A O 1
ATOM 2630 N N . LYS A 1 328 ? 5.998 -15.198 -15.399 1.00 92.81 328 LYS A N 1
ATOM 2631 C CA . LYS A 1 328 ? 7.276 -15.841 -15.747 1.00 92.81 328 LYS A CA 1
ATOM 2632 C C . LYS A 1 328 ? 8.380 -15.530 -14.738 1.00 92.81 328 LYS A C 1
ATOM 2634 O O . LYS A 1 328 ? 9.214 -16.393 -14.484 1.00 92.81 328 LYS A O 1
ATOM 2639 N N . VAL A 1 329 ? 8.417 -14.304 -14.217 1.00 93.50 329 VAL A N 1
ATOM 2640 C CA . VAL A 1 329 ? 9.381 -13.909 -13.182 1.00 93.50 329 VAL A CA 1
ATOM 2641 C C . VAL A 1 329 ? 9.041 -14.607 -11.871 1.00 93.50 329 VAL A C 1
ATOM 2643 O O . VAL A 1 329 ? 9.928 -15.181 -11.245 1.00 93.50 329 VAL A O 1
ATOM 2646 N N . GLU A 1 330 ? 7.762 -14.614 -11.495 1.00 92.69 330 GLU A N 1
ATOM 2647 C CA . GLU A 1 330 ? 7.249 -15.271 -10.293 1.00 92.69 330 GLU A CA 1
ATOM 2648 C C . GLU A 1 330 ? 7.573 -16.772 -10.273 1.00 92.69 330 GLU A C 1
ATOM 2650 O O . GLU A 1 330 ? 8.058 -17.286 -9.269 1.00 92.69 330 GLU A O 1
ATOM 2655 N N . ALA A 1 331 ? 7.411 -17.464 -11.406 1.00 93.69 331 ALA A N 1
ATOM 2656 C CA . ALA A 1 331 ? 7.707 -18.893 -11.536 1.00 93.69 331 ALA A CA 1
ATOM 2657 C C . ALA A 1 331 ? 9.180 -19.261 -11.265 1.00 93.69 331 ALA A C 1
ATOM 2659 O O . ALA A 1 331 ? 9.487 -20.431 -11.030 1.00 93.69 331 ALA A O 1
ATOM 2660 N N . LEU A 1 332 ? 10.091 -18.284 -11.310 1.00 96.06 332 LEU A N 1
ATOM 2661 C CA . LEU A 1 332 ? 11.515 -18.455 -11.014 1.00 96.06 332 LEU A CA 1
ATOM 2662 C C . LEU A 1 332 ? 11.881 -18.052 -9.581 1.00 96.06 332 LEU A C 1
ATOM 2664 O O . LEU A 1 332 ? 13.037 -18.205 -9.176 1.00 96.06 332 LEU A O 1
ATOM 2668 N N . LEU A 1 333 ? 10.930 -17.528 -8.806 1.00 95.50 333 LEU A N 1
ATOM 2669 C CA . LEU A 1 333 ? 11.152 -17.209 -7.405 1.00 95.50 333 LEU A CA 1
ATOM 2670 C C . LEU A 1 333 ? 11.142 -18.479 -6.539 1.00 95.50 333 LEU A C 1
ATOM 2672 O O . LEU A 1 333 ? 10.429 -19.442 -6.833 1.00 95.50 333 LEU A O 1
ATOM 2676 N N . PRO A 1 334 ? 11.897 -18.494 -5.424 1.00 96.50 334 PRO A N 1
ATOM 2677 C CA . PRO A 1 334 ? 11.798 -19.554 -4.432 1.00 96.50 334 PRO A CA 1
ATOM 2678 C C . PRO A 1 334 ? 10.355 -19.747 -3.944 1.00 96.50 334 PRO A C 1
ATOM 2680 O O . PRO A 1 334 ? 9.679 -18.783 -3.573 1.00 96.50 334 PRO A O 1
ATOM 2683 N N . LYS A 1 335 ? 9.895 -21.005 -3.891 1.00 93.94 335 LYS A N 1
ATOM 2684 C CA . LYS A 1 335 ? 8.574 -21.352 -3.344 1.00 93.94 335 LYS A CA 1
ATOM 2685 C C . LYS A 1 335 ? 8.431 -20.788 -1.922 1.00 93.94 335 LYS A C 1
ATOM 2687 O O . LYS A 1 335 ? 9.304 -20.999 -1.085 1.00 93.94 335 LYS A O 1
ATOM 2692 N N . GLY A 1 336 ? 7.316 -20.109 -1.652 1.00 92.69 336 GLY A N 1
ATOM 2693 C CA . GLY A 1 336 ? 7.014 -19.533 -0.335 1.00 92.69 336 GLY A CA 1
ATOM 2694 C C . GLY A 1 336 ? 7.764 -18.238 -0.007 1.00 92.69 336 GLY A C 1
ATOM 2695 O O . GLY A 1 336 ? 7.726 -17.804 1.139 1.00 92.69 336 GLY A O 1
ATOM 2696 N N . LEU A 1 337 ? 8.454 -17.624 -0.977 1.00 94.38 337 LEU A N 1
ATOM 2697 C CA . LEU A 1 337 ? 9.060 -16.303 -0.789 1.00 94.38 337 LEU A CA 1
ATOM 2698 C C . LEU A 1 337 ? 8.012 -15.203 -0.576 1.00 94.38 337 LEU A C 1
ATOM 2700 O O . LEU A 1 337 ? 8.287 -14.270 0.176 1.00 94.38 337 LEU A O 1
ATOM 2704 N N . ILE A 1 338 ? 6.879 -15.325 -1.271 1.00 93.06 338 ILE A N 1
ATOM 2705 C CA . ILE A 1 338 ? 5.719 -14.435 -1.231 1.00 93.06 338 ILE A CA 1
ATOM 2706 C C . ILE A 1 338 ? 4.491 -15.294 -0.900 1.00 93.06 338 ILE A C 1
ATOM 2708 O O . ILE A 1 338 ? 4.384 -16.427 -1.390 1.00 93.06 338 ILE A O 1
ATOM 2712 N N . SER A 1 339 ? 3.590 -14.780 -0.061 1.00 93.62 339 SER A N 1
ATOM 2713 C CA . SER A 1 339 ? 2.296 -15.415 0.233 1.00 93.62 339 SER A CA 1
ATOM 2714 C C . SER A 1 339 ? 1.470 -15.661 -1.032 1.00 93.62 339 SER A C 1
ATOM 2716 O O . SER A 1 339 ? 1.583 -14.928 -2.012 1.00 93.62 339 SER A O 1
ATOM 2718 N N . LYS A 1 340 ? 0.614 -16.689 -1.017 1.00 90.69 340 LYS A N 1
ATOM 2719 C CA . LYS A 1 340 ? -0.205 -17.060 -2.188 1.00 90.69 340 LYS A CA 1
ATOM 2720 C C . LYS A 1 340 ? -1.565 -16.372 -2.225 1.00 90.69 340 LYS A C 1
ATOM 2722 O O . LYS A 1 340 ? -2.284 -16.487 -3.213 1.00 90.69 340 LYS A O 1
ATOM 2727 N N . SER A 1 341 ? -1.944 -15.730 -1.131 1.00 93.81 341 SER A N 1
ATOM 2728 C CA . SER A 1 341 ? -3.237 -15.087 -0.958 1.00 93.81 341 SER A CA 1
ATOM 2729 C C . SER A 1 341 ? -3.093 -13.885 -0.032 1.00 93.81 341 SER A C 1
ATOM 2731 O O . SER A 1 341 ? -2.108 -13.781 0.706 1.00 93.81 341 SER A O 1
ATOM 2733 N N . VAL A 1 342 ? -4.060 -12.968 -0.084 1.00 94.31 342 VAL A N 1
ATOM 2734 C CA . VAL A 1 342 ? -4.025 -11.756 0.742 1.00 94.31 342 VAL A CA 1
ATOM 2735 C C . VAL A 1 342 ? -4.205 -12.100 2.222 1.00 94.31 342 VAL A C 1
ATOM 2737 O O . VAL A 1 342 ? -3.569 -11.497 3.074 1.00 94.31 342 VAL A O 1
ATOM 2740 N N . GLU A 1 343 ? -4.991 -13.132 2.516 1.00 94.00 343 GLU A N 1
ATOM 2741 C CA . GLU A 1 343 ? -5.313 -13.626 3.855 1.00 94.00 343 GLU A CA 1
ATOM 2742 C C . GLU A 1 343 ? -4.092 -14.215 4.578 1.00 94.00 343 GLU A C 1
ATOM 2744 O O . GLU A 1 343 ? -4.049 -14.252 5.804 1.00 94.00 343 GLU A O 1
ATOM 2749 N N . GLU A 1 344 ? -3.083 -14.667 3.828 1.00 94.38 344 GLU A N 1
ATOM 2750 C CA . GLU A 1 344 ? -1.811 -15.163 4.366 1.00 94.38 344 GLU A CA 1
ATOM 2751 C C . GLU A 1 344 ? -0.807 -14.038 4.672 1.00 94.38 344 GLU A C 1
ATOM 2753 O O . GLU A 1 344 ? 0.247 -14.296 5.265 1.00 94.38 344 GLU A O 1
ATOM 2758 N N . VAL A 1 345 ? -1.064 -12.804 4.228 1.00 96.06 345 VAL A N 1
ATOM 2759 C CA . VAL A 1 345 ? -0.131 -11.689 4.417 1.00 96.06 345 VAL A CA 1
ATOM 2760 C C . VAL A 1 345 ? -0.237 -11.165 5.846 1.00 96.06 345 VAL A C 1
ATOM 2762 O O . VAL A 1 345 ? -1.312 -10.816 6.318 1.00 96.06 345 VAL A O 1
ATOM 2765 N N . SER A 1 346 ? 0.900 -11.103 6.537 1.00 94.62 346 SER A N 1
ATOM 2766 C CA . SER A 1 346 ? 0.995 -10.567 7.897 1.00 94.62 346 SER A CA 1
ATOM 2767 C C . SER A 1 346 ? 2.390 -10.013 8.182 1.00 94.62 346 SER A C 1
ATOM 2769 O O . SER A 1 346 ? 3.390 -10.451 7.596 1.00 94.62 346 SER A O 1
ATOM 2771 N N . GLY A 1 347 ? 2.486 -9.046 9.097 1.00 95.75 347 GLY A N 1
ATOM 2772 C CA . GLY A 1 347 ? 3.769 -8.502 9.531 1.00 95.75 347 GLY A CA 1
ATOM 2773 C C . GLY A 1 347 ? 4.602 -7.956 8.370 1.00 95.75 347 GLY A C 1
ATOM 2774 O O . GLY A 1 347 ? 4.118 -7.353 7.412 1.00 95.75 347 GLY A O 1
ATOM 2775 N N . THR A 1 348 ? 5.898 -8.272 8.396 1.00 96.62 348 THR A N 1
ATOM 2776 C CA . THR A 1 348 ? 6.843 -7.834 7.354 1.00 96.62 348 THR A CA 1
ATOM 2777 C C . THR A 1 348 ? 6.551 -8.380 5.949 1.00 96.62 348 THR A C 1
ATOM 2779 O O . THR A 1 348 ? 7.172 -7.927 4.985 1.00 96.62 348 THR A O 1
ATOM 2782 N N . GLU A 1 349 ? 5.635 -9.344 5.808 1.00 97.25 349 GLU A N 1
ATOM 2783 C CA . GLU A 1 349 ? 5.243 -9.893 4.509 1.00 97.25 349 GLU A CA 1
ATOM 2784 C C . GLU A 1 349 ? 4.519 -8.854 3.647 1.00 97.25 349 GLU A C 1
ATOM 2786 O O . GLU A 1 349 ? 4.722 -8.830 2.434 1.00 97.25 349 GLU A O 1
ATOM 2791 N N . HIS A 1 350 ? 3.793 -7.907 4.258 1.00 98.06 350 HIS A N 1
ATOM 2792 C CA . HIS A 1 350 ? 3.191 -6.786 3.531 1.00 98.06 350 HIS A CA 1
ATOM 2793 C C . HIS A 1 350 ? 4.232 -6.022 2.700 1.00 98.06 350 HIS A C 1
ATOM 2795 O O . HIS A 1 350 ? 3.986 -5.691 1.541 1.00 98.06 350 HIS A O 1
ATOM 2801 N N . HIS A 1 351 ? 5.422 -5.774 3.260 1.00 98.31 351 HIS A N 1
ATOM 2802 C CA . HIS A 1 351 ? 6.497 -5.060 2.562 1.00 98.31 351 HIS A CA 1
ATOM 2803 C C . HIS A 1 351 ? 7.084 -5.875 1.412 1.00 98.31 351 HIS A C 1
ATOM 2805 O O . HIS A 1 351 ? 7.416 -5.313 0.368 1.00 98.31 351 HIS A O 1
ATOM 2811 N N . LYS A 1 352 ? 7.216 -7.195 1.597 1.00 98.12 352 LYS A N 1
ATOM 2812 C CA . LYS A 1 352 ? 7.713 -8.102 0.558 1.00 98.12 352 LYS A CA 1
ATOM 2813 C C . LYS A 1 352 ? 6.762 -8.146 -0.627 1.00 98.12 352 LYS A C 1
ATOM 2815 O O . LYS A 1 352 ? 7.215 -7.945 -1.753 1.00 98.12 352 LYS A O 1
ATOM 2820 N N . VAL A 1 353 ? 5.468 -8.340 -0.362 1.00 97.38 353 VAL A N 1
ATOM 2821 C CA . VAL A 1 353 ? 4.427 -8.356 -1.394 1.00 97.38 353 VAL A CA 1
ATOM 2822 C C . VAL A 1 353 ? 4.384 -7.011 -2.113 1.00 97.38 353 VAL A C 1
ATOM 2824 O O . VAL A 1 353 ? 4.474 -6.983 -3.333 1.00 97.38 353 VAL A O 1
ATOM 2827 N N . ALA A 1 354 ? 4.343 -5.886 -1.393 1.00 98.00 354 ALA A N 1
ATOM 2828 C CA . ALA A 1 354 ? 4.296 -4.562 -2.019 1.00 98.00 354 ALA A CA 1
ATOM 2829 C C . ALA A 1 354 ? 5.525 -4.273 -2.900 1.00 98.00 354 ALA A C 1
ATOM 2831 O O . ALA A 1 354 ? 5.399 -3.733 -4.000 1.00 98.00 354 ALA A O 1
ATOM 2832 N N . TYR A 1 355 ? 6.721 -4.663 -2.446 1.00 98.44 355 TYR A N 1
ATOM 2833 C CA . TYR A 1 355 ? 7.942 -4.552 -3.243 1.00 98.44 355 TYR A CA 1
ATOM 2834 C C . TYR A 1 355 ? 7.888 -5.431 -4.497 1.00 98.44 355 TYR A C 1
ATOM 2836 O O . TYR A 1 355 ? 8.272 -4.983 -5.579 1.00 98.44 355 TYR A O 1
ATOM 2844 N N . PHE A 1 356 ? 7.398 -6.665 -4.365 1.00 97.12 356 PHE A N 1
ATOM 2845 C CA . PHE A 1 356 ? 7.258 -7.578 -5.492 1.00 97.12 356 PHE A CA 1
ATOM 2846 C C . PHE A 1 356 ? 6.226 -7.077 -6.510 1.00 97.12 356 PHE A C 1
ATOM 2848 O O . PHE A 1 356 ? 6.554 -6.958 -7.683 1.00 97.12 356 PHE A O 1
ATOM 2855 N N . VAL A 1 357 ? 5.043 -6.653 -6.069 1.00 96.06 357 VAL A N 1
ATOM 2856 C CA . VAL A 1 357 ? 3.990 -6.085 -6.930 1.00 96.06 357 VAL A CA 1
ATOM 2857 C C . VAL A 1 357 ? 4.497 -4.863 -7.703 1.00 96.06 357 VAL A C 1
ATOM 2859 O O . VAL A 1 357 ? 4.250 -4.726 -8.901 1.00 96.06 357 VAL A O 1
ATOM 2862 N N . ALA A 1 358 ? 5.293 -3.996 -7.069 1.00 97.81 358 ALA A N 1
ATOM 2863 C CA . ALA A 1 358 ? 5.938 -2.886 -7.767 1.00 97.81 358 ALA A CA 1
ATOM 2864 C C . ALA A 1 358 ? 6.864 -3.366 -8.907 1.00 97.81 358 ALA A C 1
ATOM 2866 O O . ALA A 1 358 ? 6.869 -2.783 -9.993 1.00 97.81 358 ALA A O 1
ATOM 2867 N N . ILE A 1 359 ? 7.621 -4.446 -8.694 1.00 97.38 359 ILE A N 1
ATOM 2868 C CA . ILE A 1 359 ? 8.451 -5.089 -9.725 1.00 97.38 359 ILE A CA 1
ATOM 2869 C C . ILE A 1 359 ? 7.599 -5.720 -10.829 1.00 97.38 359 ILE A C 1
ATOM 2871 O O . ILE A 1 359 ? 7.951 -5.631 -12.010 1.00 97.38 359 ILE A O 1
ATOM 2875 N N . GLU A 1 360 ? 6.482 -6.347 -10.477 1.00 95.88 360 GLU A N 1
ATOM 2876 C CA . GLU A 1 360 ? 5.566 -6.922 -11.454 1.00 95.88 360 GLU A CA 1
ATOM 2877 C C . GLU A 1 360 ? 4.983 -5.842 -12.365 1.00 95.88 360 GLU A C 1
ATOM 2879 O O . GLU A 1 360 ? 4.957 -6.017 -13.583 1.00 95.88 360 GLU A O 1
ATOM 2884 N N . HIS A 1 361 ? 4.590 -4.690 -11.815 1.00 96.75 361 HIS A N 1
ATOM 2885 C CA . HIS A 1 361 ? 4.117 -3.565 -12.618 1.00 96.75 361 HIS A CA 1
ATOM 2886 C C . HIS A 1 361 ? 5.207 -3.055 -13.571 1.00 96.75 361 HIS A C 1
ATOM 2888 O O . HIS A 1 361 ? 4.927 -2.804 -14.745 1.00 96.75 361 HIS A O 1
ATOM 2894 N N . LEU A 1 362 ? 6.464 -2.961 -13.117 1.00 97.12 362 LEU A N 1
ATOM 2895 C CA . LEU A 1 362 ? 7.602 -2.593 -13.974 1.00 97.12 362 LEU A CA 1
ATOM 2896 C C . LEU A 1 362 ? 7.821 -3.609 -15.104 1.00 97.12 362 LEU A C 1
ATOM 2898 O O . LEU A 1 362 ? 8.034 -3.236 -16.261 1.00 97.12 362 LEU A O 1
ATOM 2902 N N . THR A 1 363 ? 7.726 -4.897 -14.777 1.00 96.81 363 THR A N 1
ATOM 2903 C CA . THR A 1 363 ? 7.844 -5.997 -15.738 1.00 96.81 363 THR A CA 1
ATOM 2904 C C . THR A 1 363 ? 6.736 -5.912 -16.784 1.00 96.81 363 THR A C 1
ATOM 2906 O O . THR A 1 363 ? 7.010 -5.975 -17.986 1.00 96.81 363 THR A O 1
ATOM 2909 N N . GLN A 1 364 ? 5.500 -5.672 -16.353 1.00 95.38 364 GLN A N 1
ATOM 2910 C CA . GLN A 1 364 ? 4.352 -5.543 -17.239 1.00 95.38 364 GLN A CA 1
ATOM 2911 C C . GLN A 1 364 ? 4.443 -4.310 -18.144 1.00 95.38 364 GLN A C 1
ATOM 2913 O O . GLN A 1 364 ? 4.188 -4.421 -19.346 1.00 95.38 364 GLN A O 1
ATOM 2918 N N . LEU A 1 365 ? 4.862 -3.157 -17.612 1.00 96.50 365 LEU A N 1
ATOM 2919 C CA . LEU A 1 365 ? 5.127 -1.960 -18.412 1.00 96.50 365 LEU A CA 1
ATOM 2920 C C . LEU A 1 365 ? 6.146 -2.260 -19.516 1.00 96.50 365 LEU A C 1
ATOM 2922 O O . LEU A 1 365 ? 5.897 -1.967 -20.682 1.00 96.50 365 LEU A O 1
ATOM 2926 N N . SER A 1 366 ? 7.259 -2.913 -19.171 1.00 96.81 366 SER A N 1
ATOM 2927 C CA . SER A 1 366 ? 8.300 -3.276 -20.142 1.00 96.81 366 SER A CA 1
ATOM 2928 C C . SER A 1 366 ? 7.801 -4.226 -21.243 1.00 96.81 366 SER A C 1
ATOM 2930 O O . SER A 1 366 ? 8.345 -4.252 -22.351 1.00 96.81 366 SER A O 1
ATOM 2932 N N . GLY A 1 367 ? 6.753 -5.003 -20.950 1.00 95.44 367 GLY A N 1
ATOM 2933 C CA . GLY A 1 367 ? 6.068 -5.873 -21.899 1.00 95.44 367 GLY A CA 1
ATOM 2934 C C . GLY A 1 367 ? 5.253 -5.129 -22.948 1.00 95.44 367 GLY A C 1
ATOM 2935 O O . GLY A 1 367 ? 5.035 -5.674 -24.028 1.00 95.44 367 GLY A O 1
ATOM 2936 N N . LYS A 1 368 ? 4.834 -3.895 -22.647 1.00 95.25 368 LYS A N 1
ATOM 2937 C CA . LYS A 1 368 ? 4.101 -3.026 -23.576 1.00 95.25 368 LYS A CA 1
ATOM 2938 C C . LYS A 1 368 ? 5.007 -2.242 -24.522 1.00 95.25 368 LYS A C 1
ATOM 2940 O O . LYS A 1 368 ? 4.508 -1.687 -25.492 1.00 95.25 368 LYS A O 1
ATOM 2945 N N . LEU A 1 369 ? 6.308 -2.202 -24.246 1.00 96.44 369 LEU A N 1
ATOM 2946 C CA . LEU A 1 369 ? 7.285 -1.477 -25.049 1.00 96.44 369 LEU A CA 1
ATOM 2947 C C . LEU A 1 369 ? 7.878 -2.380 -26.137 1.00 96.44 369 LEU A C 1
ATOM 2949 O O . LEU A 1 369 ? 8.255 -3.531 -25.883 1.00 96.44 369 LEU A O 1
ATOM 2953 N N . SER A 1 370 ? 8.006 -1.833 -27.343 1.00 95.81 370 SER A N 1
ATOM 2954 C CA . SER A 1 370 ? 8.781 -2.422 -28.435 1.00 95.81 370 SER A CA 1
ATOM 2955 C C . SER A 1 370 ? 10.282 -2.419 -28.128 1.00 95.81 370 SER A C 1
ATOM 2957 O O . SER A 1 370 ? 10.765 -1.708 -27.246 1.00 95.81 370 SER A O 1
ATOM 2959 N N . GLN A 1 371 ? 11.068 -3.179 -28.897 1.00 94.62 371 GLN A N 1
ATOM 2960 C CA . GLN A 1 371 ? 12.522 -3.232 -28.705 1.00 94.62 371 GLN A CA 1
ATOM 2961 C C . GLN A 1 371 ? 13.193 -1.858 -28.856 1.00 94.62 371 GLN A C 1
ATOM 2963 O O . GLN A 1 371 ? 14.116 -1.540 -28.110 1.00 94.62 371 GLN A O 1
ATOM 2968 N N . ARG A 1 372 ? 12.714 -1.032 -29.794 1.00 94.88 372 ARG A N 1
ATOM 2969 C CA . ARG A 1 372 ? 13.208 0.337 -29.990 1.00 94.88 372 ARG A CA 1
ATOM 2970 C C . ARG A 1 372 ? 12.884 1.219 -28.784 1.00 94.88 372 ARG A C 1
ATOM 2972 O O . ARG A 1 372 ? 13.752 1.934 -28.298 1.00 94.88 372 ARG A O 1
ATOM 2979 N N . GLU A 1 373 ? 11.653 1.143 -28.293 1.00 95.69 373 GLU A N 1
ATOM 2980 C CA . GLU A 1 373 ? 11.191 1.901 -27.126 1.00 95.69 373 GLU A CA 1
ATOM 2981 C C . GLU A 1 373 ? 11.927 1.511 -25.843 1.00 95.69 373 GLU A C 1
ATOM 2983 O O . GLU A 1 373 ? 12.248 2.383 -25.043 1.00 95.69 373 GLU A O 1
ATOM 2988 N N . LEU A 1 374 ? 12.259 0.228 -25.670 1.00 95.81 374 LEU A N 1
ATOM 2989 C CA . LEU A 1 374 ? 13.059 -0.248 -24.540 1.00 95.81 374 LEU A CA 1
ATOM 2990 C C . LEU A 1 374 ? 14.448 0.398 -24.502 1.00 95.81 374 LEU A C 1
ATOM 2992 O O . LEU A 1 374 ? 14.885 0.827 -23.438 1.00 95.81 374 LEU A O 1
ATOM 2996 N N . VAL A 1 375 ? 15.122 0.498 -25.652 1.00 93.31 375 VAL A N 1
ATOM 2997 C CA . VAL A 1 375 ? 16.442 1.146 -25.750 1.00 93.31 375 VAL A CA 1
ATOM 2998 C C . VAL A 1 375 ? 16.340 2.636 -25.419 1.00 93.31 375 VAL A C 1
ATOM 3000 O O . VAL A 1 375 ? 17.136 3.143 -24.631 1.00 93.31 375 VAL A O 1
ATOM 3003 N N . ILE A 1 376 ? 15.324 3.324 -25.956 1.00 93.38 376 ILE A N 1
ATOM 3004 C CA . ILE A 1 376 ? 15.076 4.745 -25.658 1.00 93.38 376 ILE A CA 1
ATOM 3005 C C . ILE A 1 376 ? 14.808 4.945 -24.160 1.00 93.38 376 ILE A C 1
ATOM 3007 O O . ILE A 1 376 ? 15.387 5.841 -23.547 1.00 93.38 376 ILE A O 1
ATOM 3011 N N . ALA A 1 377 ? 13.976 4.095 -23.555 1.00 94.38 377 ALA A N 1
ATOM 3012 C CA . ALA A 1 377 ? 13.658 4.162 -22.133 1.00 94.38 377 ALA A CA 1
ATOM 3013 C C . ALA A 1 377 ? 14.883 3.915 -21.245 1.00 94.38 377 ALA A C 1
ATOM 3015 O O . ALA A 1 377 ? 15.103 4.647 -20.277 1.00 94.38 377 ALA A O 1
ATOM 3016 N N . GLU A 1 378 ? 15.710 2.923 -21.582 1.00 92.31 378 GLU A N 1
ATOM 3017 C CA . GLU A 1 378 ? 16.954 2.631 -20.867 1.00 92.31 378 GLU A CA 1
ATOM 3018 C C . GLU A 1 378 ? 17.921 3.828 -20.900 1.00 92.31 378 GLU A C 1
ATOM 3020 O O . GLU A 1 378 ? 18.453 4.232 -19.854 1.00 92.31 378 GLU A O 1
ATOM 3025 N N . GLU A 1 379 ? 18.111 4.417 -22.086 1.00 91.25 379 GLU A N 1
ATOM 3026 C CA . GLU A 1 379 ? 18.966 5.584 -22.304 1.00 91.25 379 GLU A CA 1
ATOM 3027 C C . GLU A 1 379 ? 18.435 6.815 -21.564 1.00 91.25 379 GLU A C 1
ATOM 3029 O O . GLU A 1 379 ? 19.186 7.480 -20.843 1.00 91.25 379 GLU A O 1
ATOM 3034 N N . ARG A 1 380 ? 17.131 7.093 -21.673 1.00 91.12 380 ARG A N 1
ATOM 3035 C CA . ARG A 1 380 ? 16.468 8.188 -20.957 1.00 91.12 380 ARG A CA 1
ATOM 3036 C C . ARG A 1 380 ? 16.708 8.061 -19.460 1.00 91.12 380 ARG A C 1
ATOM 3038 O O . ARG A 1 380 ? 17.225 8.991 -18.852 1.00 91.12 380 ARG A O 1
ATOM 3045 N N . ILE A 1 381 ? 16.412 6.901 -18.875 1.00 91.56 381 ILE A N 1
ATOM 3046 C CA . ILE A 1 381 ? 16.589 6.654 -17.437 1.00 91.56 381 ILE A CA 1
ATOM 3047 C C . ILE A 1 381 ? 18.061 6.774 -17.016 1.00 91.56 381 ILE A C 1
ATOM 3049 O O . ILE A 1 381 ? 18.346 7.108 -15.868 1.00 91.56 381 ILE A O 1
ATOM 3053 N N . ALA A 1 382 ? 19.022 6.509 -17.910 1.00 90.00 382 ALA A N 1
ATOM 3054 C CA . ALA A 1 382 ? 20.440 6.758 -17.630 1.00 90.00 382 ALA A CA 1
ATOM 3055 C C . ALA A 1 382 ? 20.775 8.246 -17.502 1.00 90.00 382 ALA A C 1
ATOM 3057 O O . ALA A 1 382 ? 21.663 8.595 -16.729 1.00 90.00 382 ALA A O 1
ATOM 3058 N N . LYS A 1 383 ? 20.064 9.096 -18.244 1.00 91.19 383 LYS A N 1
ATOM 3059 C CA . LYS A 1 383 ? 20.292 10.542 -18.316 1.00 91.19 383 LYS A CA 1
ATOM 3060 C C . LYS A 1 383 ? 19.389 11.346 -17.373 1.00 91.19 383 LYS A C 1
ATOM 3062 O O . LYS A 1 383 ? 19.680 12.510 -17.112 1.00 91.19 383 LYS A O 1
ATOM 3067 N N . THR A 1 384 ? 18.315 10.753 -16.850 1.00 90.88 384 THR A N 1
ATOM 3068 C CA . THR A 1 384 ? 17.415 11.410 -15.893 1.00 90.88 384 THR A CA 1
ATOM 3069 C C . THR A 1 384 ? 18.113 11.627 -14.540 1.00 90.88 384 THR A C 1
ATOM 3071 O O . THR A 1 384 ? 18.627 10.665 -13.956 1.00 90.88 384 THR A O 1
ATOM 3074 N N . PRO A 1 385 ? 18.100 12.859 -13.993 1.00 92.44 385 PRO A N 1
ATOM 3075 C CA . PRO A 1 385 ? 18.565 13.134 -12.634 1.00 92.44 385 PRO A CA 1
ATOM 3076 C C . PRO A 1 385 ? 17.911 12.211 -11.596 1.00 92.44 385 PRO A C 1
ATOM 3078 O O . PRO A 1 385 ? 16.719 11.908 -11.686 1.00 92.44 385 PRO A O 1
ATOM 3081 N N . GLN A 1 386 ? 18.683 11.739 -10.610 1.00 92.94 386 GLN A N 1
ATOM 3082 C CA . GLN A 1 386 ? 18.204 10.713 -9.671 1.00 92.94 386 GLN A CA 1
ATOM 3083 C C . GLN A 1 386 ? 17.021 11.183 -8.817 1.00 92.94 386 GLN A C 1
ATOM 3085 O O . GLN A 1 386 ? 16.121 10.391 -8.540 1.00 92.9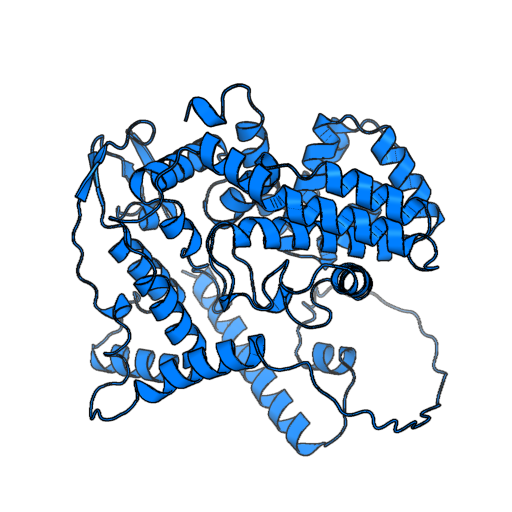4 386 GLN A O 1
ATOM 3090 N N . ASP A 1 387 ? 16.990 12.458 -8.426 1.00 92.31 387 ASP A N 1
ATOM 3091 C CA . ASP A 1 387 ? 15.890 13.049 -7.662 1.00 92.31 387 ASP A CA 1
ATOM 3092 C C . ASP A 1 387 ? 14.564 12.977 -8.434 1.00 92.31 387 ASP A C 1
ATOM 3094 O O . ASP A 1 387 ? 13.541 12.586 -7.872 1.00 92.31 387 ASP A O 1
ATOM 3098 N N . ILE A 1 388 ? 14.598 13.259 -9.737 1.00 93.12 388 ILE A N 1
ATOM 3099 C CA . ILE A 1 388 ? 13.428 13.191 -10.622 1.00 93.12 388 ILE A CA 1
ATOM 3100 C C . ILE A 1 388 ? 13.045 11.739 -10.889 1.00 93.12 388 ILE A C 1
ATOM 3102 O O . ILE A 1 388 ? 11.884 11.366 -10.731 1.00 93.12 388 ILE A O 1
ATOM 3106 N N . LEU A 1 389 ? 14.019 10.894 -11.228 1.00 93.81 389 LEU A N 1
ATOM 3107 C CA . LEU A 1 389 ? 13.777 9.485 -11.524 1.00 93.81 389 LEU A CA 1
ATOM 3108 C C . LEU A 1 389 ? 13.133 8.755 -10.335 1.00 93.81 389 LEU A C 1
ATOM 3110 O O . LEU A 1 389 ? 12.264 7.904 -10.514 1.00 93.81 389 LEU A O 1
ATOM 3114 N N . HIS A 1 390 ? 13.520 9.091 -9.103 1.00 95.88 390 HIS A N 1
ATOM 3115 C CA . HIS A 1 390 ? 12.867 8.544 -7.919 1.00 95.88 390 HIS A CA 1
ATOM 3116 C C . HIS A 1 390 ? 11.386 8.916 -7.825 1.00 95.88 390 HIS A C 1
ATOM 3118 O O . HIS A 1 390 ? 10.586 8.049 -7.466 1.00 95.88 390 HIS A O 1
ATOM 3124 N N . LYS A 1 391 ? 11.026 10.162 -8.152 1.00 96.56 391 LYS A N 1
ATOM 3125 C CA . LYS A 1 391 ? 9.632 10.617 -8.178 1.00 96.56 391 LYS A CA 1
ATOM 3126 C C . LYS A 1 391 ? 8.838 9.947 -9.296 1.00 96.56 391 LYS A C 1
ATOM 3128 O O . LYS A 1 391 ? 7.715 9.524 -9.057 1.00 96.56 391 LYS A O 1
ATOM 3133 N N . GLU A 1 392 ? 9.430 9.776 -10.476 1.00 95.94 392 GLU A N 1
ATOM 3134 C CA . GLU A 1 392 ? 8.797 9.066 -11.595 1.00 95.94 392 GLU A CA 1
ATOM 3135 C C . GLU A 1 392 ? 8.505 7.604 -11.261 1.00 95.94 392 GLU A C 1
ATOM 3137 O O . GLU A 1 392 ? 7.396 7.131 -11.491 1.00 95.94 392 GLU A O 1
ATOM 3142 N N . ILE A 1 393 ? 9.472 6.896 -10.668 1.00 97.56 393 ILE A N 1
ATOM 3143 C CA . ILE A 1 393 ? 9.288 5.502 -10.242 1.00 97.56 393 ILE A CA 1
ATOM 3144 C C . ILE A 1 393 ? 8.203 5.408 -9.167 1.00 97.56 393 ILE A C 1
ATOM 3146 O O . ILE A 1 393 ? 7.359 4.521 -9.235 1.00 97.56 393 ILE A O 1
ATOM 3150 N N . LEU A 1 394 ? 8.195 6.319 -8.190 1.00 98.31 394 LEU A N 1
ATOM 3151 C CA . LEU A 1 394 ? 7.148 6.348 -7.170 1.00 98.31 394 LEU A CA 1
ATOM 3152 C C . LEU A 1 394 ? 5.768 6.605 -7.779 1.00 98.31 394 LEU A C 1
ATOM 3154 O O . LEU A 1 394 ? 4.830 5.879 -7.472 1.00 98.31 394 LEU A O 1
ATOM 3158 N N . ALA A 1 395 ? 5.647 7.618 -8.637 1.00 98.00 395 ALA A N 1
ATOM 3159 C CA . ALA A 1 395 ? 4.396 7.938 -9.306 1.00 98.00 395 ALA A CA 1
ATOM 3160 C C . ALA A 1 395 ? 3.912 6.757 -10.153 1.00 98.00 395 ALA A C 1
ATOM 3162 O O . ALA A 1 395 ? 2.733 6.434 -10.107 1.00 98.00 395 ALA A O 1
ATOM 3163 N N . PHE A 1 396 ? 4.811 6.055 -10.847 1.00 98.12 396 PHE A N 1
ATOM 3164 C CA . PHE A 1 396 ? 4.460 4.836 -11.568 1.00 98.12 396 PHE A CA 1
ATOM 3165 C C . PHE A 1 396 ? 3.923 3.741 -10.641 1.00 98.12 396 PHE A C 1
ATOM 3167 O O . PHE A 1 396 ? 2.868 3.181 -10.925 1.00 98.12 396 PHE A O 1
ATOM 3174 N N . ILE A 1 397 ? 4.604 3.449 -9.529 1.00 98.06 397 ILE A N 1
ATOM 3175 C CA . ILE A 1 397 ? 4.169 2.422 -8.565 1.00 98.06 397 ILE A CA 1
ATOM 3176 C C . ILE A 1 397 ? 2.807 2.787 -7.970 1.00 98.06 397 ILE A C 1
ATOM 3178 O O . ILE A 1 397 ? 1.895 1.971 -7.988 1.00 98.06 397 ILE A O 1
ATOM 3182 N N . ALA A 1 398 ? 2.645 4.030 -7.516 1.00 97.69 398 ALA A N 1
ATOM 3183 C CA . ALA A 1 398 ? 1.391 4.529 -6.968 1.00 97.69 398 ALA A CA 1
ATOM 3184 C C . ALA A 1 398 ? 0.256 4.446 -8.010 1.00 97.69 398 ALA A C 1
ATOM 3186 O O . ALA A 1 398 ? -0.797 3.872 -7.745 1.00 97.69 398 ALA A O 1
ATOM 3187 N N . MET A 1 399 ? 0.478 4.952 -9.229 1.00 97.31 399 MET A N 1
ATOM 3188 C CA . MET A 1 399 ? -0.533 4.888 -10.289 1.00 97.31 399 MET A CA 1
ATOM 3189 C C . MET A 1 399 ? -0.878 3.458 -10.663 1.00 97.31 399 MET A C 1
ATOM 3191 O O . MET A 1 399 ? -2.044 3.177 -10.891 1.00 97.31 399 MET A O 1
ATOM 3195 N N . SER A 1 400 ? 0.113 2.575 -10.769 1.00 96.25 400 SER A N 1
ATOM 3196 C CA . SER A 1 400 ? -0.122 1.199 -11.203 1.00 96.25 400 SER A CA 1
ATOM 3197 C C . SER A 1 400 ? -0.814 0.357 -10.141 1.00 96.25 400 SER A C 1
ATOM 3199 O O . SER A 1 400 ? -1.626 -0.483 -10.507 1.00 96.25 400 SER A O 1
ATOM 3201 N N . HIS A 1 401 ? -0.585 0.644 -8.859 1.00 94.75 401 HIS A N 1
ATOM 3202 C CA . HIS A 1 401 ? -1.346 0.057 -7.761 1.00 94.75 401 HIS A CA 1
ATOM 3203 C C . HIS A 1 401 ? -2.831 0.464 -7.806 1.00 94.75 401 HIS A C 1
ATOM 3205 O O . HIS A 1 401 ? -3.703 -0.376 -7.607 1.00 94.75 401 HIS A O 1
ATOM 3211 N N . HIS A 1 402 ? -3.124 1.729 -8.131 1.00 94.12 402 HIS A N 1
ATOM 3212 C CA . HIS A 1 402 ? -4.497 2.244 -8.171 1.00 94.12 402 HIS A CA 1
ATOM 3213 C C . HIS A 1 402 ? -5.236 1.944 -9.492 1.00 94.12 402 HIS A C 1
ATOM 3215 O O . HIS A 1 402 ? -6.365 1.462 -9.487 1.00 94.12 402 HIS A O 1
ATOM 3221 N N . LEU A 1 403 ? -4.607 2.243 -10.634 1.00 94.94 403 LEU A N 1
ATOM 3222 C CA . LEU A 1 403 ? -5.138 2.112 -11.998 1.00 94.94 403 LEU A CA 1
ATOM 3223 C C . LEU A 1 403 ? -4.027 1.653 -12.976 1.00 94.94 403 LEU A C 1
ATOM 3225 O O . LEU A 1 403 ? -3.405 2.477 -13.661 1.00 94.94 403 LEU A O 1
ATOM 3229 N N . PRO A 1 404 ? -3.761 0.331 -13.067 1.00 94.19 404 PRO A N 1
ATOM 3230 C CA . PRO A 1 404 ? -2.647 -0.216 -13.844 1.00 94.19 404 PRO A CA 1
ATOM 3231 C C . PRO A 1 404 ? -2.644 0.180 -15.324 1.00 94.19 404 PRO A C 1
ATOM 3233 O O . PRO A 1 404 ? -1.598 0.530 -15.869 1.00 94.19 404 PRO A O 1
ATOM 3236 N N . THR A 1 405 ? -3.792 0.124 -16.003 1.00 93.56 405 THR A N 1
ATOM 3237 C CA . THR A 1 405 ? -3.868 0.343 -17.459 1.00 93.56 405 THR A CA 1
ATOM 3238 C C . THR A 1 405 ? -3.465 1.768 -17.832 1.00 93.56 405 THR A C 1
ATOM 3240 O O . THR A 1 405 ? -2.654 1.973 -18.740 1.00 93.56 405 THR A O 1
ATOM 3243 N N . GLU A 1 406 ? -3.988 2.736 -17.092 1.00 95.12 406 GLU A N 1
ATOM 3244 C CA . GLU A 1 406 ? -3.734 4.164 -17.204 1.00 95.12 406 GLU A CA 1
ATOM 3245 C C . GLU A 1 406 ? -2.273 4.464 -16.872 1.00 95.12 406 GLU A C 1
ATOM 3247 O O . GLU A 1 406 ? -1.613 5.191 -17.615 1.00 95.12 406 GLU A O 1
ATOM 3252 N N . ALA A 1 407 ? -1.739 3.840 -15.814 1.00 96.06 407 ALA A N 1
ATOM 3253 C CA . ALA A 1 407 ? -0.331 3.944 -15.448 1.00 96.06 407 ALA A CA 1
ATOM 3254 C C . ALA A 1 407 ? 0.586 3.460 -16.576 1.00 96.06 407 ALA A C 1
ATOM 3256 O O . ALA A 1 407 ? 1.533 4.159 -16.940 1.00 96.06 407 ALA A O 1
ATOM 3257 N N . TYR A 1 408 ? 0.296 2.297 -17.168 1.00 95.56 408 TYR A N 1
ATOM 3258 C CA . TYR A 1 408 ? 1.104 1.749 -18.258 1.00 95.56 408 TYR A CA 1
ATOM 3259 C C . TYR A 1 408 ? 1.049 2.618 -19.511 1.00 95.56 408 TYR A C 1
ATOM 3261 O O . TYR A 1 408 ? 2.078 2.818 -20.151 1.00 95.56 408 TYR A O 1
ATOM 3269 N N . SER A 1 409 ? -0.130 3.138 -19.861 1.00 94.06 409 SER A N 1
ATOM 3270 C CA . SER A 1 409 ? -0.277 4.038 -21.007 1.00 94.06 409 SER A CA 1
ATOM 3271 C C . SER A 1 409 ? 0.513 5.326 -20.788 1.00 94.06 409 SER A C 1
ATOM 3273 O O . SER A 1 409 ? 1.310 5.722 -21.635 1.00 94.06 409 SER A O 1
ATOM 3275 N N . TYR A 1 410 ? 0.331 5.960 -19.629 1.00 94.31 410 TYR A N 1
ATOM 3276 C CA . TYR A 1 410 ? 0.984 7.218 -19.297 1.00 94.31 410 TYR A CA 1
ATOM 3277 C C . TYR A 1 410 ? 2.509 7.068 -19.245 1.00 94.31 410 TYR A C 1
ATOM 3279 O O . TYR A 1 410 ? 3.231 7.780 -19.945 1.00 94.31 410 TYR A O 1
ATOM 3287 N N . PHE A 1 411 ? 3.017 6.101 -18.477 1.00 94.94 411 PHE A N 1
ATOM 3288 C CA . PHE A 1 411 ? 4.460 5.910 -18.325 1.00 94.94 411 PHE A CA 1
ATOM 3289 C C . PHE A 1 411 ? 5.129 5.263 -19.534 1.00 94.94 411 PHE A C 1
ATOM 3291 O O . PHE A 1 411 ? 6.314 5.504 -19.758 1.00 94.94 411 PHE A O 1
ATOM 3298 N N . GLY A 1 412 ? 4.381 4.526 -20.359 1.00 94.06 412 GLY A N 1
ATOM 3299 C CA . GLY A 1 412 ? 4.850 4.100 -21.673 1.00 94.06 412 GLY A CA 1
ATOM 3300 C C . GLY A 1 412 ? 5.258 5.302 -22.522 1.00 94.06 412 GLY A C 1
ATOM 3301 O O . GLY A 1 412 ? 6.366 5.329 -23.047 1.00 94.06 412 GLY A O 1
ATOM 3302 N N . HIS A 1 413 ? 4.431 6.351 -22.562 1.00 91.44 413 HIS A N 1
ATOM 3303 C CA . HIS A 1 413 ? 4.789 7.603 -23.234 1.00 91.44 413 HIS A CA 1
ATOM 3304 C C . HIS A 1 413 ? 5.913 8.361 -22.518 1.00 91.44 413 HIS A C 1
ATOM 3306 O O . HIS A 1 413 ? 6.862 8.789 -23.170 1.00 91.44 413 HIS A O 1
ATOM 3312 N N . VAL A 1 414 ? 5.857 8.513 -21.190 1.00 90.06 414 VAL A N 1
ATOM 3313 C CA . VAL A 1 414 ? 6.880 9.272 -20.438 1.00 90.06 414 VAL A CA 1
ATOM 3314 C C . VAL A 1 414 ? 8.280 8.683 -20.622 1.00 90.06 414 VAL A C 1
ATOM 3316 O O . VAL A 1 414 ? 9.234 9.433 -20.832 1.00 90.06 414 VAL A O 1
ATOM 3319 N N . PHE A 1 415 ? 8.424 7.356 -20.571 1.00 90.31 415 PHE A N 1
ATOM 3320 C CA . PHE A 1 415 ? 9.733 6.712 -20.688 1.00 90.31 415 PHE A CA 1
ATOM 3321 C C . PHE A 1 415 ? 10.241 6.597 -22.123 1.00 90.31 415 PHE A C 1
ATOM 3323 O O . PHE A 1 415 ? 11.444 6.461 -22.313 1.00 90.31 415 PHE A O 1
ATOM 3330 N N . THR A 1 416 ? 9.374 6.705 -23.128 1.00 89.75 416 THR A N 1
ATOM 3331 C CA . THR A 1 416 ? 9.768 6.643 -24.547 1.00 89.75 416 THR A CA 1
ATOM 3332 C C . THR A 1 416 ? 9.984 8.014 -25.183 1.00 89.75 416 THR A C 1
ATOM 3334 O O . THR A 1 416 ? 10.405 8.103 -26.336 1.00 89.75 416 THR A O 1
ATOM 3337 N N . GLN A 1 417 ? 9.746 9.099 -24.445 1.00 85.44 417 GLN A N 1
ATOM 3338 C CA . GLN A 1 417 ? 10.102 10.443 -24.885 1.00 85.44 417 GLN A CA 1
ATOM 3339 C C . GLN A 1 417 ? 11.611 10.689 -24.788 1.00 85.44 417 GLN A C 1
ATOM 3341 O O . GLN A 1 417 ? 12.289 10.218 -23.872 1.00 85.44 417 GLN A O 1
ATOM 3346 N N . ALA A 1 418 ? 12.126 11.475 -25.739 1.00 73.12 418 ALA A N 1
ATOM 3347 C CA . ALA A 1 418 ? 13.514 11.913 -25.731 1.00 73.12 418 ALA A CA 1
ATOM 3348 C C . ALA A 1 418 ? 13.852 12.639 -24.410 1.00 73.12 418 ALA A C 1
ATOM 3350 O O . ALA A 1 418 ? 12.982 13.313 -23.850 1.00 73.12 418 ALA A O 1
ATOM 3351 N N . PRO A 1 419 ? 15.101 12.549 -23.924 1.00 66.00 419 PRO A N 1
ATOM 3352 C CA . PRO A 1 419 ? 15.517 13.209 -22.694 1.00 66.00 419 PRO A CA 1
ATOM 3353 C C . PRO A 1 419 ? 15.475 14.743 -22.852 1.00 66.00 419 PRO A C 1
ATOM 3355 O O . PRO A 1 419 ? 16.422 15.358 -23.337 1.00 66.00 419 PRO A O 1
ATOM 3358 N N . LYS A 1 420 ? 14.348 15.365 -22.498 1.00 65.50 420 LYS A N 1
ATOM 3359 C CA . LYS A 1 420 ? 14.160 16.823 -22.434 1.00 65.50 420 LYS A CA 1
ATOM 3360 C C . LYS A 1 420 ? 14.310 17.317 -20.986 1.00 65.50 420 LYS A C 1
ATOM 3362 O O . LYS A 1 420 ? 14.578 16.528 -20.084 1.00 65.50 420 LYS A O 1
ATOM 3367 N N . LEU A 1 421 ? 14.233 18.633 -20.760 1.00 57.50 421 LEU A N 1
ATOM 3368 C CA . LEU A 1 421 ? 14.482 19.287 -19.465 1.00 57.50 421 LEU A CA 1
ATOM 3369 C C . LEU A 1 421 ? 13.539 18.757 -18.360 1.00 57.50 421 LEU A C 1
ATOM 3371 O O . LEU A 1 421 ? 12.417 19.217 -18.167 1.00 57.50 421 LEU A O 1
ATOM 3375 N N . TYR A 1 422 ? 14.058 17.807 -17.584 1.00 65.94 422 TYR A N 1
ATOM 3376 C CA . TYR A 1 422 ? 13.295 16.798 -16.845 1.00 65.94 422 TYR A CA 1
ATOM 3377 C C . TYR A 1 422 ? 12.356 17.303 -15.737 1.00 65.94 422 TYR A C 1
ATOM 3379 O O . TYR A 1 422 ? 11.279 16.743 -15.546 1.00 65.94 422 TYR A O 1
ATOM 3387 N N . LYS A 1 423 ? 12.734 18.334 -14.964 1.00 63.75 423 LYS A N 1
ATOM 3388 C CA . LYS A 1 423 ? 12.011 18.631 -13.708 1.00 63.75 423 LYS A CA 1
ATOM 3389 C C . LYS A 1 423 ? 10.666 19.307 -13.945 1.00 63.75 423 LYS A C 1
ATOM 3391 O O . LYS A 1 423 ? 9.631 18.819 -13.501 1.00 63.75 423 LYS A O 1
ATOM 3396 N N . ARG A 1 424 ? 10.683 20.433 -14.668 1.00 69.12 424 ARG A N 1
ATOM 3397 C CA . ARG A 1 424 ? 9.459 21.190 -14.974 1.00 69.12 424 ARG A CA 1
ATOM 3398 C C . ARG A 1 424 ? 8.518 20.384 -15.862 1.00 69.12 424 ARG A C 1
ATOM 3400 O O . ARG A 1 424 ? 7.317 20.603 -15.798 1.00 69.12 424 ARG A O 1
ATOM 3407 N N . GLU A 1 425 ? 9.043 19.477 -16.678 1.00 80.31 425 GLU A N 1
ATOM 3408 C CA . GLU A 1 425 ? 8.233 18.650 -17.568 1.00 80.31 425 GLU A CA 1
ATOM 3409 C C . GLU A 1 425 ? 7.494 17.533 -16.825 1.00 80.31 425 GLU A C 1
ATOM 3411 O O . GLU A 1 425 ? 6.314 17.341 -17.101 1.00 80.31 425 GLU A O 1
ATOM 3416 N N . PHE A 1 426 ? 8.116 16.868 -15.841 1.00 87.94 426 PHE A N 1
ATOM 3417 C CA . PHE A 1 426 ? 7.442 15.823 -15.058 1.00 87.94 426 PHE A CA 1
ATOM 3418 C C . PHE A 1 426 ? 6.305 16.370 -14.181 1.00 87.94 426 PHE A C 1
ATOM 3420 O O . PHE A 1 426 ? 5.189 15.858 -14.200 1.00 87.94 426 PHE A O 1
ATOM 3427 N N . GLU A 1 427 ? 6.545 17.448 -13.432 1.00 86.69 427 GLU A N 1
ATOM 3428 C CA . GLU A 1 427 ? 5.492 18.048 -12.597 1.00 86.69 427 GLU A CA 1
ATOM 3429 C C . GLU A 1 427 ? 4.342 18.584 -13.460 1.00 86.69 427 GLU A C 1
ATOM 3431 O O . GLU A 1 427 ? 3.168 18.391 -13.136 1.00 86.69 427 GLU A O 1
ATOM 3436 N N . LYS A 1 428 ? 4.665 19.202 -14.607 1.00 87.31 428 LYS A N 1
ATOM 3437 C CA . LYS A 1 428 ? 3.650 19.605 -15.583 1.00 87.31 428 LYS A CA 1
ATOM 3438 C C . LYS A 1 428 ? 2.881 18.394 -16.096 1.00 87.31 428 LYS A C 1
ATOM 3440 O O . LYS A 1 428 ? 1.659 18.456 -16.087 1.00 87.31 428 LYS A O 1
ATOM 3445 N N . SER A 1 429 ? 3.532 17.315 -16.521 1.00 88.56 429 SER A N 1
ATOM 3446 C CA . SER A 1 429 ? 2.827 16.165 -17.096 1.00 88.56 429 SER A CA 1
ATOM 3447 C C . SER A 1 429 ? 1.860 15.524 -16.097 1.00 88.56 429 SER A C 1
ATOM 3449 O O . SER A 1 429 ? 0.704 15.287 -16.449 1.00 88.56 429 SER A O 1
ATOM 3451 N N . ILE A 1 430 ? 2.259 15.391 -14.825 1.00 91.94 430 ILE A N 1
ATOM 3452 C CA . ILE A 1 430 ? 1.369 14.935 -13.746 1.00 91.94 430 ILE A CA 1
ATOM 3453 C C . ILE A 1 430 ? 0.176 15.884 -13.576 1.00 91.94 430 ILE A C 1
ATOM 3455 O O . ILE A 1 430 ? -0.971 15.442 -13.495 1.00 91.94 430 ILE A O 1
ATOM 3459 N N . ASN A 1 431 ? 0.415 17.198 -13.582 1.00 90.88 431 ASN A N 1
ATOM 3460 C CA . ASN A 1 431 ? -0.647 18.193 -13.434 1.00 90.88 431 ASN A CA 1
ATOM 3461 C C . ASN A 1 431 ? -1.650 18.196 -14.602 1.00 90.88 431 ASN A C 1
ATOM 3463 O O . ASN A 1 431 ? -2.820 18.527 -14.389 1.00 90.88 431 ASN A O 1
ATOM 3467 N N . HIS A 1 432 ? -1.228 17.780 -15.799 1.00 89.69 432 HIS A N 1
ATOM 3468 C CA . HIS A 1 432 ? -2.072 17.678 -16.996 1.00 89.69 432 HIS A CA 1
ATOM 3469 C C . HIS A 1 432 ? -2.738 16.302 -17.171 1.00 89.69 432 HIS A C 1
ATOM 3471 O O . HIS A 1 432 ? -3.437 16.096 -18.160 1.00 89.69 432 HIS A O 1
ATOM 3477 N N . MET A 1 433 ? -2.576 15.361 -16.232 1.00 91.69 433 MET A N 1
ATOM 3478 C CA . MET A 1 433 ? -3.313 14.097 -16.291 1.00 91.69 433 MET A CA 1
ATOM 3479 C C . MET A 1 433 ? -4.826 14.343 -16.255 1.00 91.69 433 MET A C 1
ATOM 3481 O O . MET A 1 433 ? -5.346 14.974 -15.332 1.00 91.69 433 MET A O 1
ATOM 3485 N N . HIS A 1 434 ? -5.535 13.805 -17.252 1.00 91.81 434 HIS A N 1
ATOM 3486 C CA . HIS A 1 434 ? -6.982 13.980 -17.404 1.00 91.81 434 HIS A CA 1
ATOM 3487 C C . HIS A 1 434 ? -7.783 13.358 -16.253 1.00 91.81 434 HIS A C 1
ATOM 3489 O O . HIS A 1 434 ? -8.791 13.919 -15.821 1.00 91.81 434 HIS A O 1
ATOM 3495 N N . ASN A 1 435 ? -7.332 12.219 -15.720 1.00 95.06 435 ASN A N 1
ATOM 3496 C CA . ASN A 1 435 ? -7.981 11.583 -14.579 1.00 95.06 435 ASN A CA 1
ATOM 3497 C C . ASN A 1 435 ? -7.633 12.341 -13.285 1.00 95.06 435 ASN A C 1
ATOM 3499 O O . ASN A 1 435 ? -6.561 12.158 -12.702 1.00 95.06 435 ASN A O 1
ATOM 3503 N N . LYS A 1 436 ? -8.561 13.194 -12.829 1.00 95.50 436 LYS A N 1
ATOM 3504 C CA . LYS A 1 436 ? -8.404 14.016 -11.618 1.00 95.50 436 LYS A CA 1
ATOM 3505 C C . LYS A 1 436 ? -8.129 13.176 -10.365 1.00 95.50 436 LYS A C 1
ATOM 3507 O O . LYS A 1 436 ? -7.292 13.587 -9.565 1.00 95.50 436 LYS A O 1
ATOM 3512 N N . GLY A 1 437 ? -8.808 12.038 -10.200 1.00 95.00 437 GLY A N 1
ATOM 3513 C CA . GLY A 1 437 ? -8.639 11.158 -9.039 1.00 95.00 437 GLY A CA 1
ATOM 3514 C C . GLY A 1 437 ? -7.233 10.568 -8.983 1.00 95.00 437 GLY A C 1
ATOM 3515 O O . GLY A 1 437 ? -6.525 10.745 -7.994 1.00 95.00 437 GLY A O 1
ATOM 3516 N N . LEU A 1 438 ? -6.782 9.990 -10.099 1.00 95.62 438 LEU A N 1
ATOM 3517 C CA . LEU A 1 438 ? -5.431 9.446 -10.237 1.00 95.62 438 LEU A CA 1
ATOM 3518 C C . LEU A 1 438 ? -4.359 10.526 -10.033 1.00 95.62 438 LEU A C 1
ATOM 3520 O O . LEU A 1 438 ? -3.368 10.298 -9.344 1.00 95.62 438 LEU A O 1
ATOM 3524 N N . ARG A 1 439 ? -4.578 11.737 -10.560 1.00 96.38 439 ARG A N 1
ATOM 3525 C CA . ARG A 1 439 ? -3.687 12.883 -10.331 1.00 96.38 439 ARG A CA 1
ATOM 3526 C C . ARG A 1 439 ? -3.562 13.243 -8.856 1.00 96.38 439 ARG A C 1
ATOM 3528 O O . ARG A 1 439 ? -2.441 13.396 -8.380 1.00 96.38 439 ARG A O 1
ATOM 3535 N N . MET A 1 440 ? -4.678 13.366 -8.140 1.00 96.69 440 MET A N 1
ATOM 3536 C CA . MET A 1 440 ? -4.664 13.674 -6.705 1.00 96.69 440 MET A CA 1
ATOM 3537 C C . MET A 1 440 ? -3.966 12.571 -5.903 1.00 96.69 440 MET A C 1
ATOM 3539 O O . MET A 1 440 ? -3.165 12.867 -5.018 1.00 96.69 440 MET A O 1
ATOM 3543 N N . TYR A 1 441 ? -4.222 11.311 -6.254 1.00 97.06 441 TYR A N 1
ATOM 3544 C CA . TYR A 1 441 ? -3.590 10.153 -5.632 1.00 97.06 441 TYR A CA 1
ATOM 3545 C C . TYR A 1 441 ? -2.057 10.166 -5.819 1.00 97.06 441 TYR A C 1
ATOM 3547 O O . TYR A 1 441 ? -1.304 9.998 -4.861 1.00 97.06 441 TYR A O 1
ATOM 3555 N N . VAL A 1 442 ? -1.564 10.486 -7.021 1.00 97.62 442 VAL A N 1
ATOM 3556 C CA . VAL A 1 442 ? -0.117 10.626 -7.280 1.00 97.62 442 VAL A CA 1
ATOM 3557 C C . VAL A 1 442 ? 0.492 11.824 -6.572 1.00 97.62 442 VAL A C 1
ATOM 3559 O O . VAL A 1 442 ? 1.570 11.707 -5.996 1.00 97.62 442 VAL A O 1
ATOM 3562 N N . GLN A 1 443 ? -0.176 12.977 -6.606 1.00 97.62 443 GLN A N 1
ATOM 3563 C CA . GLN A 1 443 ? 0.297 14.177 -5.915 1.00 97.62 443 GLN A CA 1
ATOM 3564 C C . GLN A 1 443 ? 0.469 13.909 -4.417 1.00 97.62 443 GLN A C 1
ATOM 3566 O O . GLN A 1 443 ? 1.484 14.288 -3.845 1.00 97.62 443 GLN A O 1
ATOM 3571 N N . LYS A 1 444 ? -0.460 13.170 -3.807 1.00 98.19 444 LYS A N 1
ATOM 3572 C CA . LYS A 1 444 ? -0.357 12.713 -2.419 1.00 98.19 444 LYS A CA 1
ATOM 3573 C C . LYS A 1 444 ? 0.866 11.820 -2.184 1.00 98.19 444 LYS A C 1
ATOM 3575 O O . LYS A 1 444 ? 1.633 12.086 -1.259 1.00 98.19 444 LYS A O 1
ATOM 3580 N N . ALA A 1 445 ? 1.106 10.824 -3.039 1.00 98.44 445 ALA A N 1
ATOM 3581 C CA . ALA A 1 445 ? 2.301 9.981 -2.946 1.00 98.44 445 ALA A CA 1
ATOM 3582 C C . ALA A 1 445 ? 3.603 10.790 -3.065 1.00 98.44 445 ALA A C 1
ATOM 3584 O O . ALA A 1 445 ? 4.539 10.585 -2.288 1.00 98.44 445 ALA A O 1
ATOM 3585 N N . LEU A 1 446 ? 3.652 11.746 -3.996 1.00 98.06 446 LEU A N 1
ATOM 3586 C CA . LEU A 1 446 ? 4.796 12.638 -4.178 1.00 98.06 446 LEU A CA 1
ATOM 3587 C C . LEU A 1 446 ? 5.014 13.547 -2.961 1.00 98.06 446 LEU A C 1
ATOM 3589 O O . LEU A 1 446 ? 6.145 13.639 -2.494 1.00 98.06 446 LEU A O 1
ATOM 3593 N N . SER A 1 447 ? 3.959 14.143 -2.397 1.00 98.19 447 SER A N 1
ATOM 3594 C CA . SER A 1 447 ? 4.051 14.953 -1.174 1.00 98.19 447 SER A CA 1
ATOM 3595 C C . SER A 1 447 ? 4.585 14.151 0.016 1.00 98.19 447 SER A C 1
ATOM 3597 O O . SER A 1 447 ? 5.463 14.625 0.739 1.00 98.19 447 SER A O 1
ATOM 3599 N N . ASN A 1 448 ? 4.107 12.913 0.191 1.00 98.50 448 ASN A N 1
ATOM 3600 C CA . ASN A 1 448 ? 4.607 11.995 1.218 1.00 98.50 448 ASN A CA 1
ATOM 3601 C C . ASN A 1 448 ? 6.108 11.733 1.041 1.00 98.50 448 ASN A C 1
ATOM 3603 O O . ASN A 1 448 ? 6.889 11.838 1.986 1.00 98.50 448 ASN A O 1
ATOM 3607 N N . TYR A 1 449 ? 6.535 11.425 -0.182 1.00 98.31 449 TYR A N 1
ATOM 3608 C CA . TYR A 1 449 ? 7.938 11.148 -0.475 1.00 98.31 449 TYR A CA 1
ATOM 3609 C C . TYR A 1 449 ? 8.844 12.369 -0.341 1.00 98.31 449 TYR A C 1
ATOM 3611 O O . TYR A 1 449 ? 9.973 12.236 0.137 1.00 98.31 449 TYR A O 1
ATOM 3619 N N . ASP A 1 450 ? 8.365 13.546 -0.736 1.00 97.75 450 ASP A N 1
ATOM 3620 C CA . ASP A 1 450 ? 9.115 14.792 -0.623 1.00 97.75 450 ASP A CA 1
ATOM 3621 C C . ASP A 1 450 ? 9.401 15.129 0.841 1.00 97.75 450 ASP A C 1
ATOM 3623 O O . ASP A 1 450 ? 10.530 15.506 1.160 1.00 97.75 450 ASP A O 1
ATOM 3627 N N . PHE A 1 451 ? 8.442 14.905 1.748 1.00 98.06 451 PHE A N 1
ATOM 3628 C CA . PHE A 1 451 ? 8.696 15.001 3.186 1.00 98.06 451 PHE A CA 1
ATOM 3629 C C . PHE A 1 451 ? 9.723 13.959 3.653 1.00 98.06 451 PHE A C 1
ATOM 3631 O O . PHE A 1 451 ? 10.757 14.328 4.207 1.00 98.06 451 PHE A O 1
ATOM 3638 N N . LEU A 1 452 ? 9.498 12.673 3.360 1.00 97.81 452 LEU A N 1
ATOM 3639 C CA . LEU A 1 452 ? 10.367 11.567 3.800 1.00 97.81 452 LEU A CA 1
ATOM 3640 C C . LEU A 1 452 ? 11.807 11.657 3.262 1.00 97.81 452 LEU A C 1
ATOM 3642 O O . LEU A 1 452 ? 12.720 11.020 3.800 1.00 97.81 452 LEU A O 1
ATOM 3646 N N . SER A 1 453 ? 12.016 12.412 2.182 1.00 96.94 453 SER A N 1
ATOM 3647 C CA . SER A 1 453 ? 13.324 12.646 1.564 1.00 96.94 453 SER A CA 1
ATOM 3648 C C . SER A 1 453 ? 14.099 13.807 2.195 1.00 96.94 453 SER A C 1
ATOM 3650 O O . SER A 1 453 ? 15.299 13.928 1.942 1.00 96.94 453 SER A O 1
ATOM 3652 N N . LYS A 1 454 ? 13.465 14.642 3.032 1.00 96.94 454 LYS A N 1
ATOM 3653 C CA . LYS A 1 454 ? 14.168 15.684 3.794 1.00 96.94 454 LYS A CA 1
ATOM 3654 C C . LYS A 1 454 ? 15.131 15.040 4.797 1.00 96.94 454 LYS A C 1
ATOM 3656 O O . LYS A 1 454 ? 14.863 13.987 5.381 1.00 96.94 454 LYS A O 1
ATOM 3661 N N . ARG A 1 455 ? 16.282 15.679 5.014 1.00 94.94 455 ARG A N 1
ATOM 3662 C CA . ARG A 1 455 ? 17.270 15.217 5.999 1.00 94.94 455 ARG A CA 1
ATOM 3663 C C . ARG A 1 455 ? 16.639 15.240 7.396 1.00 94.94 455 ARG A C 1
ATOM 3665 O O . ARG A 1 455 ? 16.100 16.261 7.796 1.00 94.94 455 ARG A O 1
ATOM 3672 N N . GLY A 1 456 ? 16.724 14.124 8.119 1.00 93.12 456 GLY A N 1
ATOM 3673 C CA . GLY A 1 456 ? 16.177 13.991 9.474 1.00 93.12 456 GLY A CA 1
ATOM 3674 C C . GLY A 1 456 ? 14.692 13.622 9.549 1.00 93.12 456 GLY A C 1
ATOM 3675 O O . GLY A 1 456 ? 14.242 13.270 10.629 1.00 93.12 456 GLY A O 1
ATOM 3676 N N . ALA A 1 457 ? 13.954 13.582 8.433 1.00 93.69 457 ALA A N 1
ATOM 3677 C CA . ALA A 1 457 ? 12.500 13.373 8.444 1.00 93.69 457 ALA A CA 1
ATOM 3678 C C . ALA A 1 457 ? 12.016 12.031 9.020 1.00 93.69 457 ALA A C 1
ATOM 3680 O O . ALA A 1 457 ? 10.835 11.890 9.287 1.00 93.69 457 ALA A O 1
ATOM 3681 N N . LEU A 1 458 ? 12.882 11.026 9.181 1.00 91.62 458 LEU A N 1
ATOM 3682 C CA . LEU A 1 458 ? 12.514 9.761 9.839 1.00 91.62 458 LEU A CA 1
ATOM 3683 C C . LEU A 1 458 ? 12.793 9.775 11.349 1.00 91.62 458 LEU A C 1
ATOM 3685 O O . LEU A 1 458 ? 12.265 8.942 12.075 1.00 91.62 458 LEU A O 1
ATOM 3689 N N . THR A 1 459 ? 13.643 10.694 11.811 1.00 90.88 459 THR A N 1
ATOM 3690 C CA . THR A 1 459 ? 14.100 10.793 13.205 1.00 90.88 459 THR A CA 1
ATOM 3691 C C . THR A 1 459 ? 13.510 11.991 13.944 1.00 90.88 459 THR A C 1
ATOM 3693 O O . THR A 1 459 ? 13.568 12.023 15.165 1.00 90.88 459 THR A O 1
ATOM 3696 N N . SER A 1 460 ? 13.014 12.996 13.216 1.00 77.19 460 SER A N 1
ATOM 3697 C CA . SER A 1 460 ? 12.515 14.269 13.752 1.00 77.19 460 SER A CA 1
ATOM 3698 C C . SER A 1 460 ? 10.999 14.319 13.936 1.00 77.19 460 SER A C 1
ATOM 3700 O O . SER A 1 460 ? 10.468 15.403 14.164 1.00 77.19 460 SER A O 1
ATOM 3702 N N . VAL A 1 461 ? 10.319 13.198 13.706 1.00 76.69 461 VAL A N 1
ATOM 3703 C CA . VAL A 1 461 ? 8.859 13.078 13.772 1.00 76.69 461 VAL A CA 1
ATOM 3704 C C . VAL A 1 461 ? 8.414 12.829 15.204 1.00 76.69 461 VAL A C 1
ATOM 3706 O O . VAL A 1 461 ? 9.150 12.096 15.911 1.00 76.69 461 VAL A O 1
#

pLDDT: mean 83.36, std 22.63, range [22.0, 98.81]

Foldseek 3Di:
DVVVVVVVVVVVVLVVQVVVVVVVCVVPVDDDDPVVVCVSSVVPPDPDDDDDDDDDDDDDDDDDDDDDDDDDDDDPDDVVVVVVVVVVVVVVVPPDDPDLPCVLLVLQPDDDDWDKDFLPVQAQDFDADLLCLQQVHDGRDGDHRIGGDDLLNSLSVLLCLLLVLPDDDPDPVVSSVSVSVCCVVQVVLSVLSSVLSVQFDQVPAAADFLVVVQVLLVVLQVLVLVLLVVLLVVCPPPPLNDPLLSLQLNLLLVLDGSLLLQLLLLLQRPDDLQLLVSNSSVRSCRRRRNQSSQQSRARSHHSFSFGHSNRDGQLCLDVQSLHDQLVSSVVSGPPPSADNGPSPQGDSNVSNSLSSSLSSLSRSLSSPDDPLQSVQLSVLLVVDDSVLSSLLSSLLSQLCSVPSVLSSVLVSVVSSDHNDPRDVVVVVSLVPPPPPVSSNSSSSSSSSSVQVPDPCSSPPD

Secondary structure (DSSP, 8-state):
-HHHHHHHHHHHHHHHHHHHHHHHHHHH-----HHHHHHHTT-S--------------------------------SSHHHHHHHHHHHHHHTTS---S-TTTT-GGGTPPP--EEEE-GGGTT-B--THHHHHHT--TTPBPPSEEEE-HHHHHHHHHHHHTTTTS--S-HHHHHHHHHHHHHHHHHHHHHHHHHHHH--TTTS----HHHHHHHHHHHHHHHHHHHHHHHHHGGG-TTS-HHHHHHHHHHHTT--HHHHHHHHHHHH-SSS-HHHHHHHHHHHHHHT-HHHHHT-B-TT-SSS-BTTTTB-GGGTSTTSS-HHHHHHHTTSPTTSS-SSGGG--TTHHHHHHHHHHHHHHHHHHHHS-HHHHHHHHHHHHHS-HHHHHHHHHHHHHHHHH-HHHHHHHHHHHHHS----HHHHHHHHHHT-S-HHHHHHHHHHHHHHHHHTSTTTTT--